Protein AF-A0A4V1X9P3-F1 (afdb_monomer)

Structure (mmCIF, N/CA/C/O backbone):
data_AF-A0A4V1X9P3-F1
#
_entry.id   AF-A0A4V1X9P3-F1
#
loop_
_atom_site.group_PDB
_atom_site.id
_atom_site.type_symbol
_atom_site.label_atom_id
_atom_site.label_alt_id
_atom_site.label_comp_id
_atom_site.label_asym_id
_atom_site.label_entity_id
_atom_site.label_seq_id
_atom_site.pdbx_PDB_ins_code
_atom_site.Cartn_x
_atom_site.Cartn_y
_atom_site.Cartn_z
_atom_site.occupancy
_atom_site.B_iso_or_equiv
_atom_site.auth_seq_id
_atom_site.auth_comp_id
_atom_site.auth_asym_id
_atom_site.auth_atom_id
_atom_site.pdbx_PDB_model_num
ATOM 1 N N . MET A 1 1 ? 23.206 4.628 -28.999 1.00 88.00 1 MET A N 1
ATOM 2 C CA . MET A 1 1 ? 24.159 3.959 -29.915 1.00 88.00 1 MET A CA 1
ATOM 3 C C . MET A 1 1 ? 24.058 2.437 -29.854 1.00 88.00 1 MET A C 1
ATOM 5 O O . MET A 1 1 ? 23.672 1.868 -30.863 1.00 88.00 1 MET A O 1
ATOM 9 N N . THR A 1 2 ? 24.306 1.772 -28.715 1.00 92.31 2 THR A N 1
ATOM 10 C CA . THR A 1 2 ? 24.250 0.291 -28.615 1.00 92.31 2 THR A CA 1
ATOM 11 C C . THR A 1 2 ? 22.945 -0.327 -29.128 1.00 92.31 2 THR A C 1
ATOM 13 O O . THR A 1 2 ? 23.000 -1.261 -29.916 1.00 92.31 2 THR A O 1
ATOM 16 N N . THR A 1 3 ? 21.783 0.229 -28.766 1.00 94.50 3 THR A N 1
ATOM 17 C CA . THR A 1 3 ? 20.471 -0.244 -29.246 1.00 94.50 3 THR A CA 1
ATOM 18 C C . THR A 1 3 ? 20.379 -0.282 -30.773 1.00 94.50 3 THR A C 1
ATOM 20 O O . THR A 1 3 ? 20.017 -1.304 -31.343 1.00 94.50 3 THR A O 1
ATOM 23 N N . LYS A 1 4 ? 20.765 0.804 -31.454 1.00 96.12 4 LYS A N 1
ATOM 24 C CA . LYS A 1 4 ? 20.700 0.889 -32.921 1.00 96.12 4 LYS A CA 1
ATOM 25 C C . LYS A 1 4 ? 21.796 0.080 -33.617 1.00 96.12 4 LYS A C 1
ATOM 27 O O . LYS A 1 4 ? 21.552 -0.443 -34.696 1.00 96.12 4 LYS A O 1
ATOM 32 N N . ALA A 1 5 ? 22.961 -0.094 -32.989 1.00 97.12 5 ALA A N 1
ATOM 33 C CA . ALA A 1 5 ? 23.966 -1.041 -33.472 1.00 97.12 5 ALA A CA 1
ATOM 34 C C . ALA A 1 5 ? 23.414 -2.479 -33.465 1.00 97.12 5 ALA A C 1
ATOM 36 O O . ALA A 1 5 ? 23.602 -3.215 -34.428 1.00 97.12 5 ALA A O 1
ATOM 37 N N . LEU A 1 6 ? 22.681 -2.853 -32.412 1.00 96.75 6 LEU A N 1
ATOM 38 C CA . LEU A 1 6 ? 22.046 -4.164 -32.306 1.00 96.75 6 LEU A CA 1
ATOM 39 C C . LEU A 1 6 ? 20.925 -4.351 -33.341 1.00 96.75 6 LEU A C 1
ATOM 41 O O . LEU A 1 6 ? 20.850 -5.413 -33.951 1.00 96.75 6 LEU A O 1
ATOM 45 N N . CYS A 1 7 ? 20.120 -3.309 -33.593 1.00 97.38 7 CYS A N 1
ATOM 46 C CA . CYS A 1 7 ? 19.129 -3.306 -34.679 1.00 97.38 7 CYS A CA 1
ATOM 47 C C . CYS A 1 7 ? 19.798 -3.568 -36.030 1.00 97.38 7 CYS A C 1
ATOM 49 O O . CYS A 1 7 ? 19.396 -4.482 -36.735 1.00 97.38 7 CYS A O 1
ATOM 51 N N . ALA A 1 8 ? 20.877 -2.842 -36.341 1.00 97.19 8 ALA A N 1
ATOM 52 C CA . ALA A 1 8 ? 21.605 -3.020 -37.594 1.00 97.19 8 ALA A CA 1
ATOM 53 C C . ALA A 1 8 ? 22.155 -4.448 -37.754 1.00 97.19 8 ALA A C 1
ATOM 55 O O . ALA A 1 8 ? 22.055 -5.021 -38.832 1.00 97.19 8 ALA A O 1
ATOM 56 N N . ALA A 1 9 ? 22.704 -5.049 -36.693 1.00 97.31 9 ALA A N 1
ATOM 57 C CA . ALA A 1 9 ? 23.193 -6.428 -36.751 1.00 97.31 9 ALA A CA 1
ATOM 58 C C . ALA A 1 9 ? 22.065 -7.447 -36.994 1.00 97.31 9 ALA A C 1
ATOM 60 O O . ALA A 1 9 ? 22.261 -8.407 -37.736 1.00 97.31 9 ALA A O 1
ATOM 61 N N . VAL A 1 10 ? 20.890 -7.236 -36.395 1.00 96.88 10 VAL A N 1
ATOM 62 C CA . VAL A 1 10 ? 19.706 -8.082 -36.605 1.00 96.88 10 VAL A CA 1
ATOM 63 C C . VAL A 1 10 ? 19.122 -7.897 -38.007 1.00 96.88 10 VAL A C 1
ATOM 65 O O . VAL A 1 10 ? 18.862 -8.886 -38.686 1.00 96.88 10 VAL A O 1
ATOM 68 N N . GLU A 1 11 ? 18.959 -6.660 -38.472 1.00 96.00 11 GLU A N 1
ATOM 69 C CA . GLU A 1 11 ? 18.439 -6.341 -39.811 1.00 96.00 11 GLU A CA 1
ATOM 70 C C . GLU A 1 11 ? 19.349 -6.881 -40.921 1.00 96.00 11 GLU A C 1
ATOM 72 O O . GLU A 1 11 ? 18.862 -7.432 -41.904 1.00 96.00 11 GLU A O 1
ATOM 77 N N . LEU A 1 12 ? 20.670 -6.809 -40.725 1.00 96.94 12 LEU A N 1
ATOM 78 C CA . LEU A 1 12 ? 21.673 -7.409 -41.613 1.00 96.94 12 LEU A CA 1
ATOM 79 C C . LEU A 1 12 ? 21.854 -8.920 -41.395 1.00 96.94 12 LEU A C 1
ATOM 81 O O . LEU A 1 12 ? 22.750 -9.523 -41.978 1.00 96.94 12 LEU A O 1
ATOM 85 N N . ASN A 1 13 ? 21.024 -9.540 -40.554 1.00 97.06 13 ASN A N 1
ATOM 86 C CA . ASN A 1 13 ? 20.994 -10.981 -40.319 1.00 97.06 13 ASN A CA 1
ATOM 87 C C . ASN A 1 13 ? 22.324 -11.584 -39.819 1.00 97.06 13 ASN A C 1
ATOM 89 O O . ASN A 1 13 ? 22.591 -12.769 -40.015 1.00 97.06 13 ASN A O 1
ATOM 93 N N . ILE A 1 14 ? 23.160 -10.780 -39.155 1.00 98.12 14 ILE A N 1
ATOM 94 C CA . ILE A 1 14 ? 24.505 -11.179 -38.719 1.00 98.12 14 ILE A CA 1
ATOM 95 C C . ILE A 1 14 ? 24.494 -12.415 -37.803 1.00 98.12 14 ILE A C 1
ATOM 97 O O . ILE A 1 14 ? 25.313 -13.304 -38.041 1.00 98.12 14 ILE A O 1
ATOM 101 N N . PRO A 1 15 ? 23.604 -12.534 -36.791 1.00 98.00 15 PRO A N 1
ATOM 102 C CA . PRO A 1 15 ? 23.571 -13.727 -35.947 1.00 98.00 15 PRO A CA 1
ATOM 103 C C . PRO A 1 15 ? 23.360 -15.012 -36.753 1.00 98.00 15 PRO A C 1
ATOM 105 O O . PRO A 1 15 ? 24.076 -15.987 -36.547 1.00 98.00 15 PRO A O 1
ATOM 108 N N . ASP A 1 16 ? 22.414 -15.014 -37.692 1.00 98.19 16 ASP A N 1
ATOM 109 C CA . ASP A 1 16 ? 22.086 -16.195 -38.491 1.00 98.19 16 ASP A CA 1
ATOM 110 C C . ASP A 1 16 ? 23.193 -16.542 -39.499 1.00 98.19 16 ASP A C 1
ATOM 112 O O . ASP A 1 16 ? 23.488 -17.720 -39.690 1.00 98.19 16 ASP A O 1
ATOM 116 N N . LEU A 1 17 ? 23.878 -15.547 -40.078 1.00 98.00 17 LEU A N 1
ATOM 117 C CA . LEU A 1 17 ? 25.063 -15.786 -40.918 1.00 98.00 17 LEU A CA 1
ATOM 118 C C . LEU A 1 17 ? 26.184 -16.482 -40.129 1.00 98.00 17 LEU A C 1
ATOM 120 O O . LEU A 1 17 ? 26.769 -17.460 -40.593 1.00 98.00 17 LEU A O 1
ATOM 124 N N . LEU A 1 18 ? 26.422 -16.038 -38.892 1.00 98.19 18 LEU A N 1
ATOM 125 C CA . LEU A 1 18 ? 27.419 -16.622 -37.988 1.00 98.19 18 LEU A CA 1
ATOM 126 C C . LEU A 1 18 ? 27.000 -17.971 -37.382 1.00 98.19 18 LEU A C 1
ATOM 128 O O . LEU A 1 18 ? 27.807 -18.611 -36.707 1.00 98.19 18 LEU A O 1
ATOM 132 N N . ALA A 1 19 ? 25.765 -18.438 -37.604 1.00 96.94 19 ALA A N 1
ATOM 133 C CA . ALA A 1 19 ? 25.318 -19.750 -37.129 1.00 96.94 19 ALA A CA 1
ATOM 134 C C . ALA A 1 19 ? 26.060 -20.907 -37.820 1.00 96.94 19 ALA A C 1
ATOM 136 O O . ALA A 1 19 ? 26.185 -21.986 -37.244 1.00 96.94 19 ALA A O 1
ATOM 137 N N . SER A 1 20 ? 26.575 -20.672 -39.032 1.00 92.88 20 SER A N 1
ATOM 138 C CA . SER A 1 20 ? 27.328 -21.665 -39.812 1.00 92.88 20 SER A CA 1
ATOM 139 C C . SER A 1 20 ? 28.822 -21.714 -39.464 1.00 92.88 20 SER A C 1
ATOM 141 O O . SER A 1 20 ? 29.532 -22.596 -39.944 1.00 92.88 20 SER A O 1
ATOM 143 N N . GLY A 1 21 ? 29.308 -20.788 -38.633 1.00 95.94 21 GLY A N 1
ATOM 144 C CA . GLY A 1 21 ? 30.696 -20.723 -38.184 1.00 95.94 21 GLY A CA 1
ATOM 145 C C . GLY A 1 21 ? 31.259 -19.296 -38.153 1.00 95.94 21 GLY A C 1
ATOM 146 O O . GLY A 1 21 ? 30.585 -18.353 -38.575 1.00 95.94 21 GLY A O 1
ATOM 147 N N . PRO A 1 22 ? 32.492 -19.120 -37.641 1.00 97.69 22 PRO A N 1
ATOM 148 C CA . PRO A 1 22 ? 33.149 -17.819 -37.600 1.00 97.69 22 PRO A CA 1
ATOM 149 C C . PRO A 1 22 ? 33.397 -17.240 -38.999 1.00 97.69 22 PRO A C 1
ATOM 151 O O . PRO A 1 22 ? 33.740 -17.972 -39.927 1.00 97.69 22 PRO A O 1
ATOM 154 N N . MET A 1 23 ? 33.265 -15.920 -39.138 1.00 98.25 23 MET A N 1
ATOM 155 C CA . MET A 1 23 ? 33.488 -15.200 -40.396 1.00 98.25 23 MET A CA 1
ATOM 156 C C . MET A 1 23 ? 34.288 -13.918 -40.172 1.00 98.25 23 MET A C 1
ATOM 158 O O . MET A 1 23 ? 34.078 -13.204 -39.187 1.00 98.25 23 MET A O 1
ATOM 162 N N . THR A 1 24 ? 35.146 -13.575 -41.131 1.00 97.44 24 THR A N 1
ATOM 163 C CA . THR A 1 24 ? 35.834 -12.277 -41.160 1.00 97.44 24 THR A CA 1
ATOM 164 C C . THR A 1 24 ? 34.850 -11.135 -41.414 1.00 97.44 24 THR A C 1
ATOM 166 O O . THR A 1 24 ? 33.763 -11.335 -41.969 1.00 97.44 24 THR A O 1
ATOM 169 N N . LEU A 1 25 ? 35.241 -9.899 -41.087 1.00 96.56 25 LEU A N 1
ATOM 170 C CA . LEU A 1 25 ? 34.409 -8.723 -41.372 1.00 96.56 25 LEU A CA 1
ATOM 171 C C . LEU A 1 25 ? 34.081 -8.579 -42.869 1.00 96.56 25 LEU A C 1
ATOM 173 O O . LEU A 1 25 ? 32.972 -8.181 -43.222 1.00 96.56 25 LEU A O 1
ATOM 177 N N . SER A 1 26 ? 35.041 -8.901 -43.742 1.00 95.94 26 SER A N 1
ATOM 178 C CA . SER A 1 26 ? 34.873 -8.823 -45.198 1.00 95.94 26 SER A CA 1
ATOM 179 C C . SER A 1 26 ? 33.838 -9.832 -45.705 1.00 95.94 26 SER A C 1
ATOM 181 O O . SER A 1 26 ? 32.953 -9.474 -46.482 1.00 95.94 26 SER A O 1
ATOM 183 N N . GLN A 1 27 ? 33.899 -11.074 -45.211 1.00 97.62 27 GLN A N 1
ATOM 184 C CA . GLN A 1 27 ? 32.922 -12.114 -45.540 1.00 97.62 27 GLN A CA 1
ATOM 185 C C . GLN A 1 27 ? 31.525 -11.730 -45.052 1.00 97.62 27 GLN A C 1
ATOM 187 O O . GLN A 1 27 ? 30.589 -11.747 -45.844 1.00 97.62 27 GLN A O 1
ATOM 192 N N . LEU A 1 28 ? 31.394 -11.293 -43.793 1.00 97.38 28 LEU A N 1
ATOM 193 C CA . LEU A 1 28 ? 30.108 -10.838 -43.257 1.00 97.38 28 LEU A CA 1
ATOM 194 C C . LEU A 1 28 ? 29.511 -9.702 -44.083 1.00 97.38 28 LEU A C 1
ATOM 196 O O . LEU A 1 28 ? 28.331 -9.747 -44.410 1.00 97.38 28 LEU A O 1
ATOM 200 N N . ALA A 1 29 ? 30.320 -8.700 -44.436 1.00 97.38 29 ALA A N 1
ATOM 201 C CA . ALA A 1 29 ? 29.871 -7.576 -45.248 1.00 97.38 29 ALA A CA 1
ATOM 202 C C . ALA A 1 29 ? 29.403 -8.019 -46.644 1.00 97.38 29 ALA A C 1
ATOM 204 O O . ALA A 1 29 ? 28.403 -7.505 -47.136 1.00 97.38 29 ALA A O 1
ATOM 205 N N . SER A 1 30 ? 30.085 -8.987 -47.260 1.00 97.44 30 SER A N 1
ATOM 206 C CA . SER A 1 30 ? 29.673 -9.560 -48.543 1.00 97.44 30 SER A CA 1
ATOM 207 C C . SER A 1 30 ? 28.336 -10.301 -48.432 1.00 97.44 30 SER A C 1
ATOM 209 O O . SER A 1 30 ? 27.427 -10.038 -49.215 1.00 97.44 30 SER A O 1
ATOM 211 N N . GLU A 1 31 ? 28.197 -11.189 -47.446 1.00 97.50 31 GLU A N 1
ATOM 212 C CA . GLU A 1 31 ? 27.006 -12.033 -47.265 1.00 97.50 31 GLU A CA 1
ATOM 213 C C . GLU A 1 31 ? 25.756 -11.229 -46.879 1.00 97.50 31 GLU A C 1
ATOM 215 O O . GLU A 1 31 ? 24.658 -11.518 -47.350 1.00 97.50 31 GLU A O 1
ATOM 220 N N . CYS A 1 32 ? 25.901 -10.183 -46.057 1.00 96.06 32 CYS A N 1
ATOM 221 C CA . CYS A 1 32 ? 24.775 -9.330 -45.665 1.00 96.06 32 CYS A CA 1
ATOM 222 C C . CYS A 1 32 ? 24.525 -8.144 -46.608 1.00 96.06 32 CYS A C 1
ATOM 224 O O . CYS A 1 32 ? 23.661 -7.313 -46.321 1.00 96.06 32 CYS A O 1
ATOM 226 N N . ASN A 1 33 ? 25.286 -8.031 -47.705 1.00 95.88 33 ASN A N 1
ATOM 227 C CA . ASN A 1 33 ? 25.288 -6.863 -48.592 1.00 95.88 33 ASN A CA 1
ATOM 228 C C . ASN A 1 33 ? 25.519 -5.534 -47.830 1.00 95.88 33 ASN A C 1
ATOM 230 O O . ASN A 1 33 ? 24.899 -4.501 -48.098 1.00 95.88 33 ASN A O 1
ATOM 234 N N . GLY A 1 34 ? 26.395 -5.574 -46.825 1.00 94.25 34 GLY A N 1
ATOM 235 C CA . GLY A 1 34 ? 26.747 -4.457 -45.958 1.00 94.25 34 GLY A CA 1
ATOM 236 C C . GLY A 1 34 ? 28.020 -3.735 -46.402 1.00 94.25 34 GLY A C 1
ATOM 237 O O . GLY A 1 34 ? 28.895 -4.289 -47.062 1.00 94.25 34 GLY A O 1
ATOM 238 N N . ARG A 1 35 ? 28.174 -2.471 -45.989 1.00 96.56 35 ARG A N 1
ATOM 239 C CA . ARG A 1 35 ? 29.409 -1.709 -46.234 1.00 96.56 35 ARG A CA 1
ATOM 240 C C . ARG A 1 35 ? 30.470 -2.070 -45.179 1.00 96.56 35 ARG A C 1
ATOM 242 O O . ARG A 1 35 ? 30.209 -1.803 -44.001 1.00 96.56 35 ARG A O 1
ATOM 249 N N . PRO A 1 36 ? 31.651 -2.614 -45.543 1.00 95.19 36 PRO A N 1
ATOM 250 C CA . PRO A 1 36 ? 32.599 -3.163 -44.566 1.00 95.19 36 PRO A CA 1
ATOM 251 C C . PRO A 1 36 ? 33.039 -2.182 -43.472 1.00 95.19 36 PRO A C 1
ATOM 253 O O . PRO A 1 36 ? 33.078 -2.535 -42.296 1.00 95.19 36 PRO A O 1
ATOM 256 N N . ASP A 1 37 ? 33.315 -0.923 -43.817 1.00 96.00 37 ASP A N 1
ATOM 257 C CA . ASP A 1 37 ? 33.753 0.098 -42.858 1.00 96.00 37 ASP A CA 1
ATOM 258 C C . ASP A 1 37 ? 32.654 0.466 -41.843 1.00 96.00 37 ASP A C 1
ATOM 260 O O . ASP A 1 37 ? 32.943 0.682 -40.664 1.00 96.00 37 ASP A O 1
ATOM 264 N N . ARG A 1 38 ? 31.383 0.491 -42.269 1.00 96.75 38 ARG A N 1
ATOM 265 C CA . ARG A 1 38 ? 30.229 0.768 -41.395 1.00 96.75 38 ARG A CA 1
ATOM 266 C C . ARG A 1 38 ? 29.856 -0.439 -40.552 1.00 96.75 38 ARG A C 1
ATOM 268 O O . ARG A 1 38 ? 29.644 -0.288 -39.349 1.00 96.75 38 ARG A O 1
ATOM 275 N N . LEU A 1 39 ? 29.836 -1.627 -41.153 1.00 97.50 39 LEU A N 1
ATOM 276 C CA . LEU A 1 39 ? 29.617 -2.867 -40.418 1.00 97.50 39 LEU A CA 1
ATOM 277 C C . LEU A 1 39 ? 30.708 -3.053 -39.358 1.00 97.50 39 LEU A C 1
ATOM 279 O O . LEU A 1 39 ? 30.404 -3.384 -38.217 1.00 97.50 39 LEU A O 1
ATOM 283 N N . GLY A 1 40 ? 31.959 -2.718 -39.679 1.00 96.75 40 GLY A N 1
ATOM 284 C CA . GLY A 1 40 ? 33.064 -2.738 -38.726 1.00 96.75 40 GLY A CA 1
ATOM 285 C C . GLY A 1 40 ? 32.849 -1.806 -37.531 1.00 96.75 40 GLY A C 1
ATOM 286 O O . GLY A 1 40 ? 33.166 -2.181 -36.403 1.00 96.75 40 GLY A O 1
ATOM 287 N N . GLN A 1 41 ? 32.274 -0.614 -37.736 1.00 97.06 41 GLN A N 1
ATOM 288 C CA . GLN A 1 41 ? 31.908 0.298 -36.641 1.00 97.06 41 GLN A CA 1
ATOM 289 C C . GLN A 1 41 ? 30.839 -0.323 -35.727 1.00 97.06 41 GLN A C 1
ATOM 291 O O . GLN A 1 41 ? 31.011 -0.328 -34.508 1.00 97.06 41 GLN A O 1
ATOM 296 N N . VAL A 1 42 ? 29.785 -0.904 -36.312 1.00 97.81 42 VAL A N 1
ATOM 297 C CA . VAL A 1 42 ? 28.704 -1.591 -35.581 1.00 97.81 42 VAL A CA 1
ATOM 298 C C . VAL A 1 42 ? 29.248 -2.781 -34.788 1.00 97.81 42 VAL A C 1
ATOM 300 O O . VAL A 1 42 ? 29.087 -2.851 -33.568 1.00 97.81 42 VAL A O 1
ATOM 303 N N . MET A 1 43 ? 29.953 -3.689 -35.461 1.00 97.69 43 MET A N 1
ATOM 304 C CA . MET A 1 43 ? 30.457 -4.924 -34.865 1.00 97.69 43 MET A CA 1
ATOM 305 C C . MET A 1 43 ? 31.511 -4.662 -33.789 1.00 97.69 43 MET A C 1
ATOM 307 O O . MET A 1 43 ? 31.566 -5.385 -32.795 1.00 97.69 43 MET A O 1
ATOM 311 N N . ARG A 1 44 ? 32.316 -3.598 -33.917 1.00 96.75 44 ARG A N 1
ATOM 312 C CA . ARG A 1 44 ? 33.262 -3.179 -32.869 1.00 96.75 44 ARG A CA 1
ATOM 313 C C . ARG A 1 44 ? 32.546 -2.730 -31.596 1.00 96.75 44 ARG A C 1
ATOM 315 O O . ARG A 1 44 ? 32.989 -3.071 -30.504 1.00 96.75 44 ARG A O 1
ATOM 322 N N . THR A 1 45 ? 31.437 -2.001 -31.715 1.00 97.44 45 THR A N 1
ATOM 323 C CA . THR A 1 45 ? 30.617 -1.640 -30.550 1.00 97.44 45 THR A CA 1
ATOM 324 C C . THR A 1 45 ? 29.993 -2.879 -29.908 1.00 97.44 45 THR A C 1
ATOM 326 O O . THR A 1 45 ? 30.048 -3.024 -28.690 1.00 97.44 45 THR A O 1
ATOM 329 N N . LEU A 1 46 ? 29.430 -3.789 -30.707 1.00 97.44 46 LEU A N 1
ATOM 330 C CA . LEU A 1 46 ? 28.734 -4.967 -30.183 1.00 97.44 46 LEU A CA 1
ATOM 331 C C . LEU A 1 46 ? 29.682 -5.987 -29.540 1.00 97.44 46 LEU A C 1
ATOM 333 O O . LEU A 1 46 ? 29.365 -6.495 -28.465 1.00 97.44 46 LEU A O 1
ATOM 337 N N . ARG A 1 47 ? 30.862 -6.237 -30.128 1.00 95.44 47 ARG A N 1
ATOM 338 C CA . ARG A 1 47 ? 31.872 -7.126 -29.522 1.00 95.44 47 ARG A CA 1
ATOM 339 C C . ARG A 1 47 ? 32.405 -6.574 -28.200 1.00 95.44 47 ARG A C 1
ATOM 341 O O . ARG A 1 47 ? 32.517 -7.314 -27.233 1.00 95.44 47 ARG A O 1
ATOM 348 N N . ASN A 1 48 ? 32.653 -5.263 -28.122 1.00 95.50 48 ASN A N 1
ATOM 349 C CA . ASN A 1 48 ? 33.145 -4.629 -26.895 1.00 95.50 48 ASN A CA 1
ATOM 350 C C . ASN A 1 48 ? 32.097 -4.657 -25.770 1.00 95.50 48 ASN A C 1
ATOM 352 O O . ASN A 1 48 ? 32.458 -4.645 -24.599 1.00 95.50 48 ASN A O 1
ATOM 356 N N . ASN A 1 49 ? 30.812 -4.735 -26.126 1.00 95.62 49 ASN A N 1
ATOM 357 C CA . ASN A 1 49 ? 29.710 -4.903 -25.180 1.00 95.62 49 ASN A CA 1
ATOM 358 C C . ASN A 1 49 ? 29.388 -6.383 -24.887 1.00 95.62 49 ASN A C 1
ATOM 360 O O . ASN A 1 49 ? 28.378 -6.665 -24.247 1.00 95.62 49 ASN A O 1
ATOM 364 N N . GLY A 1 50 ? 30.206 -7.324 -25.372 1.00 96.12 50 GLY A N 1
ATOM 365 C CA . GLY A 1 50 ? 30.059 -8.757 -25.108 1.00 96.12 50 GLY A CA 1
ATOM 366 C C . GLY A 1 50 ? 28.960 -9.465 -25.907 1.00 96.12 50 GLY A C 1
ATOM 367 O O . GLY A 1 50 ? 28.620 -10.596 -25.575 1.00 96.12 50 GLY A O 1
ATOM 368 N N . ILE A 1 51 ? 28.401 -8.850 -26.957 1.00 96.75 51 ILE A N 1
ATOM 369 C CA . ILE A 1 51 ? 27.320 -9.462 -27.755 1.00 96.75 51 ILE A CA 1
ATOM 370 C C . ILE A 1 51 ? 27.857 -10.455 -28.791 1.00 96.75 51 ILE A C 1
ATOM 372 O O . ILE A 1 51 ? 27.195 -11.441 -29.071 1.00 96.75 51 ILE A O 1
ATOM 376 N N . PHE A 1 52 ? 29.061 -10.249 -29.321 1.00 98.12 52 PHE A N 1
ATOM 377 C CA . PHE A 1 52 ? 29.745 -11.201 -30.204 1.00 98.12 52 PHE A CA 1
ATOM 378 C C . PHE A 1 52 ? 31.156 -11.448 -29.693 1.00 98.12 52 PHE A C 1
ATOM 380 O O . PHE A 1 52 ? 31.761 -10.562 -29.083 1.00 98.12 52 PHE A O 1
ATOM 387 N N . SER A 1 53 ? 31.695 -12.625 -29.984 1.00 97.88 53 SER A N 1
ATOM 388 C CA . SER A 1 53 ? 33.115 -12.891 -29.783 1.00 97.88 53 SER A CA 1
ATOM 389 C C . SER A 1 53 ? 33.894 -12.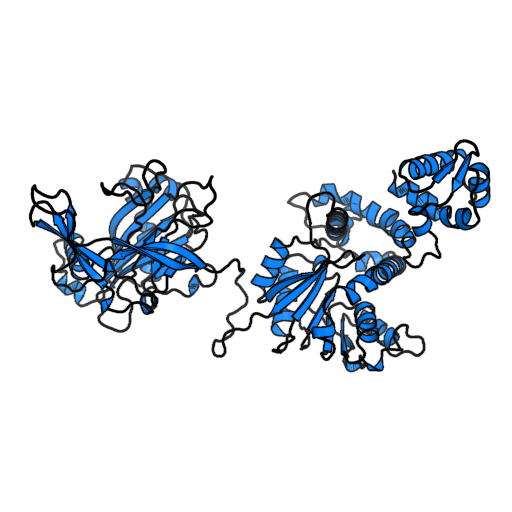490 -31.031 1.00 97.88 53 SER A C 1
ATOM 391 O O . SER A 1 53 ? 33.384 -12.571 -32.148 1.00 97.88 53 SER A O 1
ATOM 393 N N . TYR A 1 54 ? 35.124 -12.033 -30.825 1.00 97.69 54 TYR A N 1
ATOM 394 C CA . TYR A 1 54 ? 36.021 -11.622 -31.893 1.00 97.69 54 TYR A CA 1
ATOM 395 C C . TYR A 1 54 ? 37.431 -12.108 -31.595 1.00 97.69 54 TYR A C 1
ATOM 397 O O . TYR A 1 54 ? 37.946 -11.860 -30.503 1.00 97.69 54 TYR A O 1
ATOM 405 N N . ASP A 1 55 ? 38.031 -12.765 -32.573 1.00 96.44 55 ASP A N 1
ATOM 406 C CA . ASP A 1 55 ? 39.422 -13.181 -32.551 1.00 96.44 55 ASP A CA 1
ATOM 407 C C . ASP A 1 55 ? 40.258 -12.184 -33.361 1.00 96.44 55 ASP A C 1
ATOM 409 O O . ASP A 1 55 ? 40.056 -12.002 -34.561 1.00 96.44 55 ASP A O 1
ATOM 413 N N . ALA A 1 56 ? 41.188 -11.511 -32.683 1.00 93.56 56 ALA A N 1
ATOM 414 C CA . ALA A 1 56 ? 42.045 -10.504 -33.296 1.00 93.56 56 ALA A CA 1
ATOM 415 C C . ALA A 1 56 ? 43.161 -11.106 -34.163 1.00 93.56 56 ALA A C 1
ATOM 417 O O . ALA A 1 56 ? 43.668 -10.405 -35.036 1.00 93.56 56 ALA A O 1
ATOM 418 N N . GLU A 1 57 ? 43.547 -12.366 -33.939 1.00 94.25 57 GLU A N 1
ATOM 419 C CA . GLU A 1 57 ? 44.587 -13.032 -34.733 1.00 94.25 57 GLU A CA 1
ATOM 420 C C . GLU A 1 57 ? 44.048 -13.438 -36.105 1.00 94.25 57 GLU A C 1
ATOM 422 O O . GLU A 1 57 ? 44.751 -13.331 -37.110 1.00 94.25 57 GLU A O 1
ATOM 427 N N . THR A 1 58 ? 42.783 -13.863 -36.152 1.00 92.50 58 THR A N 1
ATOM 428 C CA . THR A 1 58 ? 42.130 -14.342 -37.378 1.00 92.50 58 THR A CA 1
ATOM 429 C C . THR A 1 58 ? 41.140 -13.345 -37.996 1.00 92.50 58 THR A C 1
ATOM 431 O O . THR A 1 58 ? 40.594 -13.618 -39.062 1.00 92.50 58 THR A O 1
ATOM 434 N N . ASP A 1 59 ? 40.911 -12.193 -37.354 1.00 91.94 59 ASP A N 1
ATOM 435 C CA . ASP A 1 59 ? 39.887 -11.187 -37.699 1.00 91.94 59 ASP A CA 1
ATOM 436 C C . ASP A 1 59 ? 38.454 -11.753 -37.783 1.00 91.94 59 ASP A C 1
ATOM 438 O O . ASP A 1 59 ? 37.574 -11.193 -38.443 1.00 91.94 59 ASP A O 1
ATOM 442 N N . ASN A 1 60 ? 38.198 -12.871 -37.101 1.00 96.94 60 ASN A N 1
ATOM 443 C CA . ASN A 1 60 ? 36.917 -13.559 -37.162 1.00 96.94 60 ASN A CA 1
ATOM 444 C C . ASN A 1 60 ? 35.963 -13.100 -36.066 1.00 96.94 60 ASN A C 1
ATOM 446 O O . ASN A 1 60 ? 36.312 -12.998 -34.889 1.00 96.94 60 ASN A O 1
ATOM 450 N N . TYR A 1 61 ? 34.710 -12.909 -36.455 1.00 98.12 61 TYR A N 1
ATOM 451 C CA . TYR A 1 61 ? 33.573 -12.785 -35.559 1.00 98.12 61 TYR A CA 1
ATOM 452 C C . TYR A 1 61 ? 32.878 -14.131 -35.414 1.00 98.12 61 TYR A C 1
ATOM 454 O O . TYR A 1 61 ? 32.787 -14.892 -36.373 1.00 98.12 61 TYR A O 1
ATOM 462 N N . GLN A 1 62 ? 32.341 -14.399 -34.229 1.00 98.25 62 GLN A N 1
ATOM 463 C CA . GLN A 1 62 ? 31.537 -15.588 -33.965 1.00 98.25 62 GLN A CA 1
ATOM 464 C C . GLN A 1 62 ? 30.396 -15.272 -32.995 1.00 98.25 62 GLN A C 1
ATOM 466 O O . GLN A 1 62 ? 30.505 -14.374 -32.146 1.00 98.25 62 GLN A O 1
ATOM 471 N N . ASN A 1 63 ? 29.313 -16.043 -33.101 1.00 98.50 63 ASN A N 1
ATOM 472 C CA . ASN A 1 63 ? 28.271 -16.026 -32.086 1.00 98.50 63 ASN A CA 1
ATOM 473 C C . ASN A 1 63 ? 28.838 -16.492 -30.738 1.00 98.50 63 ASN A C 1
ATOM 475 O O . ASN A 1 63 ? 29.685 -17.379 -30.660 1.00 98.50 63 ASN A O 1
ATOM 479 N N . ASN A 1 64 ? 28.342 -15.888 -29.668 1.00 97.62 64 ASN A N 1
ATOM 480 C CA . ASN A 1 64 ? 28.579 -16.302 -28.292 1.00 97.62 64 ASN A CA 1
ATOM 481 C C . ASN A 1 64 ? 27.229 -16.579 -27.608 1.00 97.62 64 ASN A C 1
ATOM 483 O O . ASN A 1 64 ? 26.192 -16.637 -28.273 1.00 97.62 64 ASN A O 1
ATOM 487 N N . SER A 1 65 ? 27.210 -16.737 -26.283 1.00 96.50 65 SER A N 1
ATOM 488 C CA . SER A 1 65 ? 25.966 -16.990 -25.543 1.00 96.50 65 SER A CA 1
ATOM 489 C C . SER A 1 65 ? 24.922 -15.877 -25.705 1.00 96.50 65 SER A C 1
ATOM 491 O O . SER A 1 65 ? 23.734 -16.177 -25.765 1.00 96.50 65 SER A O 1
ATOM 493 N N . ALA A 1 66 ? 25.336 -14.612 -25.824 1.00 96.00 66 ALA A N 1
ATOM 494 C CA . ALA A 1 66 ? 24.429 -13.478 -25.976 1.00 96.00 66 ALA A CA 1
ATOM 495 C C . ALA A 1 66 ? 23.897 -13.338 -27.412 1.00 96.00 66 ALA A C 1
ATOM 497 O O . ALA A 1 66 ? 22.693 -13.184 -27.599 1.00 96.00 66 ALA A O 1
ATOM 498 N N . SER A 1 67 ? 24.755 -13.414 -28.435 1.00 97.12 67 SER A N 1
ATOM 499 C CA . SER A 1 67 ? 24.319 -13.312 -29.845 1.00 97.12 67 SER A CA 1
ATOM 500 C C . SER A 1 67 ? 23.529 -14.523 -30.327 1.00 97.12 67 SER A C 1
ATOM 502 O O . SER A 1 67 ? 22.650 -14.361 -31.167 1.00 97.12 67 SER A O 1
ATOM 504 N N . THR A 1 68 ? 23.759 -15.713 -29.764 1.00 97.19 68 THR A N 1
ATOM 505 C CA . THR A 1 68 ? 22.954 -16.913 -30.069 1.00 97.19 68 THR A CA 1
ATOM 506 C C . THR A 1 68 ? 21.465 -16.701 -29.763 1.00 97.19 68 THR A C 1
ATOM 508 O O . THR A 1 68 ? 20.607 -17.209 -30.481 1.00 97.19 68 THR A O 1
ATOM 511 N N . LEU A 1 69 ? 21.130 -15.884 -28.755 1.00 94.69 69 LEU A N 1
ATOM 512 C CA . LEU A 1 69 ? 19.741 -15.525 -28.437 1.00 94.69 69 LEU A CA 1
ATOM 513 C C . LEU A 1 69 ? 19.046 -14.737 -29.563 1.00 94.69 69 LEU A C 1
ATOM 515 O O . LEU A 1 69 ? 17.819 -14.650 -29.582 1.00 94.69 69 LEU A O 1
ATOM 519 N N . LEU A 1 70 ? 19.820 -14.146 -30.476 1.00 95.56 70 LEU A N 1
ATOM 520 C CA . LEU A 1 70 ? 19.345 -13.282 -31.558 1.00 95.56 70 LEU A CA 1
ATOM 521 C C . LEU A 1 70 ? 19.076 -14.034 -32.863 1.00 95.56 70 LEU A C 1
ATOM 523 O O . LEU A 1 70 ? 18.607 -13.416 -33.820 1.00 95.56 70 LEU A O 1
ATOM 527 N N . LEU A 1 71 ? 19.373 -15.336 -32.914 1.00 96.38 71 LEU A N 1
ATOM 528 C CA . LEU A 1 71 ? 19.062 -16.171 -34.070 1.00 96.38 71 LEU A CA 1
ATOM 529 C C . LEU A 1 71 ? 17.559 -16.150 -34.341 1.00 96.38 71 LEU A C 1
ATOM 531 O O . LEU A 1 71 ? 16.744 -16.252 -33.419 1.00 96.38 71 LEU A O 1
ATOM 535 N N . SER A 1 72 ? 17.190 -16.075 -35.618 1.00 93.56 72 SER A N 1
ATOM 536 C CA . SER A 1 72 ? 15.786 -16.118 -36.043 1.00 93.56 72 SER A CA 1
ATOM 537 C C . SER A 1 72 ? 15.083 -17.417 -35.618 1.00 93.56 72 SER A C 1
ATOM 539 O O . SER A 1 72 ? 13.890 -17.414 -35.308 1.00 93.56 72 SER A O 1
ATOM 541 N N . SER A 1 73 ? 15.841 -18.513 -35.528 1.00 92.94 73 SER A N 1
ATOM 542 C CA . SER A 1 73 ? 15.382 -19.839 -35.107 1.00 92.94 73 SER A CA 1
ATOM 543 C C . SER A 1 73 ? 15.377 -20.056 -33.591 1.00 92.94 73 SER A C 1
ATOM 545 O O . SER A 1 73 ? 14.882 -21.086 -33.131 1.00 92.94 73 SER A O 1
ATOM 547 N N . HIS A 1 74 ? 15.913 -19.126 -32.790 1.00 92.94 74 HIS A N 1
ATOM 548 C CA . HIS A 1 74 ? 16.010 -19.329 -31.346 1.00 92.94 74 HIS A CA 1
ATOM 549 C C . HIS A 1 74 ? 14.619 -19.342 -30.705 1.00 92.94 74 HIS A C 1
ATOM 551 O O . HIS A 1 74 ? 13.839 -18.407 -30.871 1.00 92.94 74 HIS A O 1
ATOM 557 N N . TRP A 1 75 ? 14.305 -20.371 -29.920 1.00 86.81 75 TRP A N 1
ATOM 558 C CA . TRP A 1 75 ? 12.951 -20.602 -29.403 1.00 86.81 75 TRP A CA 1
ATOM 559 C C . TRP A 1 75 ? 12.404 -19.465 -28.517 1.00 86.81 75 TRP A C 1
ATOM 561 O O . TRP A 1 75 ? 11.201 -19.233 -28.502 1.00 86.81 75 TRP A O 1
ATOM 571 N N . THR A 1 76 ? 13.266 -18.713 -27.820 1.00 85.00 76 THR A N 1
ATOM 572 C CA . THR A 1 76 ? 12.848 -17.550 -27.002 1.00 85.00 76 THR A CA 1
ATOM 573 C C . THR A 1 76 ? 12.551 -16.292 -27.818 1.00 85.00 76 THR A C 1
ATOM 575 O O . THR A 1 76 ? 12.012 -15.328 -27.280 1.00 85.00 76 THR A O 1
ATOM 578 N N . GLN A 1 77 ? 12.937 -16.264 -29.097 1.00 90.38 77 GLN A N 1
ATOM 579 C CA . GLN A 1 77 ? 12.582 -15.202 -30.036 1.00 90.38 77 GLN A CA 1
ATOM 580 C C . GLN A 1 77 ? 12.987 -13.772 -29.592 1.00 90.38 77 GLN A C 1
ATOM 582 O O . GLN A 1 77 ? 12.299 -12.798 -29.909 1.00 90.38 77 GLN A O 1
ATOM 587 N N . TRP A 1 78 ? 14.130 -13.603 -28.903 1.00 90.06 78 TRP A N 1
ATOM 588 C CA . TRP A 1 78 ? 14.623 -12.284 -28.448 1.00 90.06 78 TRP A CA 1
ATOM 589 C C . TRP A 1 78 ? 14.846 -11.283 -29.586 1.00 90.06 78 TRP A C 1
ATOM 591 O O . TRP A 1 78 ? 14.741 -10.075 -29.380 1.00 90.06 78 TRP A O 1
ATOM 601 N N . ARG A 1 79 ? 15.090 -11.776 -30.802 1.00 93.12 79 ARG A N 1
ATOM 602 C CA . ARG A 1 79 ? 15.173 -10.964 -32.020 1.00 93.12 79 ARG A CA 1
ATOM 603 C C . ARG A 1 79 ? 13.951 -10.055 -32.217 1.00 93.12 79 ARG A C 1
ATOM 605 O O . ARG A 1 79 ? 14.120 -8.878 -32.529 1.00 93.12 79 ARG A O 1
ATOM 612 N N . ASN A 1 80 ? 12.741 -10.556 -31.948 1.00 92.12 80 ASN A N 1
ATOM 613 C CA . ASN A 1 80 ? 11.501 -9.785 -32.111 1.00 92.12 80 ASN A CA 1
ATOM 614 C C . ASN A 1 80 ? 11.450 -8.564 -31.170 1.00 92.12 80 ASN A C 1
ATOM 616 O O . ASN A 1 80 ? 10.829 -7.549 -31.486 1.00 92.12 80 ASN A O 1
ATOM 620 N N . TRP A 1 81 ? 12.123 -8.631 -30.016 1.00 91.25 81 TRP A N 1
ATOM 621 C CA . TRP A 1 81 ? 12.215 -7.505 -29.086 1.00 91.25 81 TRP A CA 1
ATOM 622 C C . TRP A 1 81 ? 13.107 -6.398 -29.635 1.00 91.25 81 TRP A C 1
ATOM 624 O O . TRP A 1 81 ? 12.785 -5.230 -29.467 1.00 91.25 81 TRP A O 1
ATOM 634 N N . ILE A 1 82 ? 14.183 -6.733 -30.347 1.00 93.38 82 ILE A N 1
ATOM 635 C CA . ILE A 1 82 ? 15.070 -5.735 -30.961 1.00 93.38 82 ILE A CA 1
ATOM 636 C C . ILE A 1 82 ? 14.348 -4.979 -32.073 1.00 93.38 82 ILE A C 1
ATOM 638 O O . ILE A 1 82 ? 14.440 -3.756 -32.131 1.00 93.38 82 ILE A O 1
ATOM 642 N N . GLU A 1 83 ? 13.590 -5.688 -32.908 1.00 89.88 83 GLU A N 1
ATOM 643 C CA . GLU A 1 83 ? 12.874 -5.095 -34.043 1.00 89.88 83 GLU A CA 1
ATOM 644 C C . GLU A 1 83 ? 11.766 -4.116 -33.624 1.00 89.88 83 GLU A C 1
ATOM 646 O O . GLU A 1 83 ? 11.492 -3.178 -34.374 1.00 89.88 83 GLU A O 1
ATOM 651 N N . LEU A 1 84 ? 11.152 -4.329 -32.451 1.00 92.44 84 LEU A N 1
ATOM 652 C CA . LEU A 1 84 ? 10.101 -3.474 -31.885 1.00 92.44 84 LEU A CA 1
ATOM 653 C C . LEU A 1 84 ? 10.657 -2.431 -30.901 1.00 92.44 84 LEU A C 1
ATOM 655 O O . LEU A 1 84 ? 10.460 -1.228 -31.062 1.00 92.44 84 LEU A O 1
ATOM 659 N N . TYR A 1 85 ? 11.381 -2.867 -29.865 1.00 92.88 85 TYR A N 1
ATOM 660 C CA . TYR A 1 85 ? 11.865 -1.959 -28.822 1.00 92.88 85 TYR A CA 1
ATOM 661 C C . TYR A 1 85 ? 13.022 -1.091 -29.290 1.00 92.88 85 TYR A C 1
ATOM 663 O O . TYR A 1 85 ? 13.172 0.045 -28.848 1.00 92.88 85 TYR A O 1
ATOM 671 N N . GLY A 1 86 ? 13.845 -1.614 -30.197 1.00 94.19 86 GLY A N 1
ATOM 672 C CA . GLY A 1 86 ? 14.929 -0.861 -30.805 1.00 94.19 86 GLY A CA 1
ATOM 673 C C . GLY A 1 86 ? 14.455 0.205 -31.792 1.00 94.19 86 GLY A C 1
ATOM 674 O O . GLY A 1 86 ? 15.252 1.075 -32.151 1.00 94.19 86 GLY A O 1
ATOM 675 N N . ASN A 1 87 ? 13.180 0.173 -32.195 1.00 93.44 87 ASN A N 1
ATOM 676 C CA . ASN A 1 87 ? 12.570 1.078 -33.164 1.00 93.44 87 ASN A CA 1
ATOM 677 C C . ASN A 1 87 ? 11.376 1.825 -32.557 1.00 93.44 87 ASN A C 1
ATOM 679 O O . ASN A 1 87 ? 11.577 2.900 -32.001 1.00 93.44 87 ASN A O 1
ATOM 683 N N . GLU A 1 88 ? 10.163 1.280 -32.612 1.00 93.62 88 GLU A N 1
ATOM 684 C CA . GLU A 1 88 ? 8.937 1.992 -32.245 1.00 93.62 88 GLU A CA 1
ATOM 685 C C . GLU A 1 88 ? 8.949 2.501 -30.787 1.00 93.62 88 GLU A C 1
ATOM 687 O O . GLU A 1 88 ? 8.691 3.686 -30.563 1.00 93.62 88 GLU A O 1
ATOM 692 N N . PHE A 1 89 ? 9.324 1.672 -29.799 1.00 93.12 89 PHE A N 1
ATOM 693 C CA . PHE A 1 89 ? 9.437 2.137 -28.399 1.00 93.12 89 PHE A CA 1
ATOM 694 C C . PHE A 1 89 ? 10.629 3.077 -28.189 1.00 93.12 89 PHE A C 1
ATOM 696 O O . PHE A 1 89 ? 10.559 3.995 -27.371 1.00 93.12 89 PHE A O 1
ATOM 703 N N . TYR A 1 90 ? 11.724 2.877 -28.931 1.00 94.50 90 TYR A N 1
ATOM 704 C CA . TYR A 1 90 ? 12.874 3.779 -28.887 1.00 94.50 90 TYR A CA 1
ATOM 705 C C . TYR A 1 90 ? 12.481 5.197 -29.315 1.00 94.50 90 TYR A C 1
ATOM 707 O O . TYR A 1 90 ? 12.940 6.174 -28.723 1.00 94.50 90 TYR A O 1
ATOM 715 N N . ASP A 1 91 ? 11.616 5.311 -30.322 1.00 94.38 91 ASP A N 1
ATOM 716 C CA . ASP A 1 91 ? 11.098 6.593 -30.786 1.00 94.38 91 ASP A CA 1
ATOM 717 C C . ASP A 1 91 ? 10.097 7.195 -29.788 1.00 94.38 91 ASP A C 1
ATOM 719 O O . ASP A 1 91 ? 10.211 8.379 -29.476 1.00 94.38 91 ASP A O 1
ATOM 723 N N . MET A 1 92 ? 9.200 6.390 -29.203 1.00 95.00 92 MET A N 1
ATOM 724 C CA . MET A 1 92 ? 8.272 6.840 -28.144 1.00 95.00 92 MET A CA 1
ATOM 725 C C . MET A 1 92 ? 9.000 7.450 -26.943 1.00 95.00 92 MET A C 1
ATOM 727 O O . MET A 1 92 ? 8.565 8.461 -26.392 1.00 95.00 92 MET A O 1
ATOM 731 N N . ALA A 1 93 ? 10.147 6.882 -26.561 1.00 95.19 93 ALA A N 1
ATOM 732 C CA . ALA A 1 93 ? 10.935 7.345 -25.423 1.00 95.19 93 ALA A CA 1
ATOM 733 C C . ALA A 1 93 ? 11.462 8.789 -25.571 1.00 95.19 93 ALA A C 1
ATOM 735 O O . ALA A 1 93 ? 11.845 9.404 -24.574 1.00 95.19 93 ALA A O 1
ATOM 736 N N . ARG A 1 94 ? 11.449 9.383 -26.776 1.00 95.94 94 ARG A N 1
ATOM 737 C CA . ARG A 1 94 ? 11.794 10.807 -26.962 1.00 95.94 94 ARG A CA 1
ATOM 738 C C . ARG A 1 94 ? 10.852 11.751 -26.213 1.00 95.94 94 ARG A C 1
ATOM 740 O O . ARG A 1 94 ? 11.273 12.850 -25.864 1.00 95.94 94 ARG A O 1
ATOM 747 N N . GLY A 1 95 ? 9.616 11.328 -25.940 1.00 96.56 95 GLY A N 1
ATOM 748 C CA . GLY A 1 95 ? 8.635 12.131 -25.209 1.00 96.56 95 GLY A CA 1
ATOM 749 C C . GLY A 1 95 ? 8.875 12.221 -23.698 1.00 96.56 95 GLY A C 1
ATOM 750 O O . GLY A 1 95 ? 8.241 13.049 -23.046 1.00 96.56 95 GLY A O 1
ATOM 751 N N . ILE A 1 96 ? 9.792 11.421 -23.131 1.00 96.69 96 ILE A N 1
ATOM 752 C CA . ILE A 1 96 ? 10.001 11.328 -21.673 1.00 96.69 96 ILE A CA 1
ATOM 753 C C . ILE A 1 96 ? 10.252 12.701 -21.025 1.00 96.69 96 ILE A C 1
ATOM 755 O O . ILE A 1 96 ? 9.514 13.044 -20.104 1.00 96.69 96 ILE A O 1
ATOM 759 N N . PRO A 1 97 ? 11.207 13.537 -21.491 1.00 97.06 97 PRO A N 1
ATOM 760 C CA . PRO A 1 97 ? 11.507 14.797 -20.806 1.00 97.06 97 PRO A CA 1
ATOM 761 C C . PRO A 1 97 ? 10.320 15.764 -20.737 1.00 97.06 97 PRO A C 1
ATOM 763 O O . PRO A 1 97 ? 10.222 16.554 -19.803 1.00 97.06 97 PRO A O 1
ATOM 766 N N . ALA A 1 98 ? 9.436 15.728 -21.736 1.00 95.81 98 ALA A N 1
ATOM 767 C CA . ALA A 1 98 ? 8.248 16.570 -21.772 1.00 95.81 98 ALA A CA 1
ATOM 768 C C . ALA A 1 98 ? 7.122 16.008 -20.892 1.00 95.81 98 ALA A C 1
ATOM 770 O O . ALA A 1 98 ? 6.489 16.781 -20.182 1.00 95.81 98 ALA A O 1
ATOM 771 N N . SER A 1 99 ? 6.920 14.688 -20.894 1.00 94.06 99 SER A N 1
ATOM 772 C CA . SER A 1 99 ? 5.903 14.010 -20.078 1.00 94.06 99 SER A CA 1
ATOM 773 C C . SER A 1 99 ? 6.176 14.099 -18.567 1.00 94.06 99 SER A C 1
ATOM 775 O O . SER A 1 99 ? 5.244 14.096 -17.778 1.00 94.06 99 SER A O 1
ATOM 777 N N . CYS A 1 100 ? 7.432 14.277 -18.137 1.00 94.38 100 CYS A N 1
ATOM 778 C CA . CYS A 1 100 ? 7.772 14.447 -16.715 1.00 94.38 100 CYS A CA 1
ATOM 779 C C . CYS A 1 100 ? 7.403 15.818 -16.106 1.00 94.38 100 CYS A C 1
ATOM 781 O O . CYS A 1 100 ? 7.740 16.074 -14.950 1.00 94.38 100 CYS A O 1
ATOM 783 N N . LYS A 1 101 ? 6.787 16.735 -16.858 1.00 94.75 101 LYS A N 1
ATOM 784 C CA . LYS A 1 101 ? 6.377 18.050 -16.339 1.00 94.75 101 LYS A CA 1
ATOM 785 C C . LYS A 1 101 ? 5.013 17.953 -15.650 1.00 94.75 101 LYS A C 1
ATOM 787 O O . LYS A 1 101 ? 4.117 17.297 -16.163 1.00 94.75 101 LYS A O 1
ATOM 792 N N . ASN A 1 102 ? 4.845 18.651 -14.522 1.00 87.94 102 ASN A N 1
ATOM 793 C CA . ASN A 1 102 ? 3.648 18.562 -13.667 1.00 87.94 102 ASN A CA 1
ATOM 794 C C . ASN A 1 102 ? 2.317 18.862 -14.382 1.00 87.94 102 ASN A C 1
ATOM 796 O O . ASN A 1 102 ? 1.274 18.390 -13.944 1.00 87.94 102 ASN A O 1
ATOM 800 N N . ASP A 1 103 ? 2.336 19.679 -15.432 1.00 91.44 103 ASP A N 1
ATOM 801 C CA . ASP A 1 103 ? 1.163 20.108 -16.196 1.00 91.44 103 ASP A CA 1
ATOM 802 C C . ASP A 1 103 ? 0.827 19.188 -17.384 1.00 91.44 103 ASP A C 1
ATOM 804 O O . ASP A 1 103 ? -0.141 19.440 -18.103 1.00 91.44 103 ASP A O 1
ATOM 808 N N . VAL A 1 104 ? 1.603 18.121 -17.604 1.00 89.31 104 VAL A N 1
ATOM 809 C CA . VAL A 1 104 ? 1.436 17.215 -18.744 1.00 89.31 104 VAL A CA 1
ATOM 810 C C . VAL A 1 104 ? 0.784 15.909 -18.300 1.00 89.31 104 VAL A C 1
ATOM 812 O O . VAL A 1 104 ? 1.343 15.154 -17.515 1.00 89.31 104 VAL A O 1
ATOM 815 N N . SER A 1 105 ? -0.393 15.613 -18.856 1.00 88.88 105 SER A N 1
ATOM 816 C CA . SER A 1 105 ? -1.119 14.354 -18.625 1.00 88.88 105 SER A CA 1
ATOM 817 C C . SER A 1 105 ? -0.838 13.270 -19.673 1.00 88.88 105 SER A C 1
ATOM 819 O O . SER A 1 105 ? -1.108 12.097 -19.427 1.00 88.88 105 SER A O 1
ATOM 821 N N . ARG A 1 106 ? -0.309 13.642 -20.848 1.00 93.12 106 ARG A N 1
ATOM 822 C CA . ARG A 1 106 ? 0.007 12.708 -21.943 1.00 93.12 106 ARG A CA 1
ATOM 823 C C . ARG A 1 106 ? 1.238 11.859 -21.616 1.00 93.12 106 ARG A C 1
ATOM 825 O O . ARG A 1 106 ? 2.252 12.376 -21.130 1.00 93.12 106 ARG A O 1
ATOM 832 N N . CYS A 1 107 ? 1.192 10.577 -21.978 1.00 94.38 107 CYS A N 1
ATOM 833 C CA . CYS A 1 107 ? 2.356 9.697 -21.880 1.00 94.38 107 CYS A CA 1
ATOM 834 C C . CYS A 1 107 ? 3.430 10.061 -22.936 1.00 94.38 107 CYS A C 1
ATOM 836 O O . CYS A 1 107 ? 3.128 10.716 -23.940 1.00 94.38 107 CYS A O 1
ATOM 838 N N . PRO A 1 108 ? 4.696 9.632 -22.777 1.00 96.50 108 PRO A N 1
ATOM 839 C CA . PRO A 1 108 ? 5.767 9.897 -23.737 1.00 96.50 108 PRO A CA 1
ATOM 840 C C . PRO A 1 108 ? 5.445 9.531 -25.192 1.00 96.50 108 PRO A C 1
ATOM 842 O O . PRO A 1 108 ? 5.787 10.303 -26.088 1.00 96.50 108 PRO A O 1
ATOM 845 N N . ALA A 1 109 ? 4.771 8.405 -25.453 1.00 96.12 109 ALA A N 1
ATOM 846 C CA . ALA A 1 109 ? 4.369 8.032 -26.810 1.00 96.12 109 ALA A CA 1
ATOM 847 C C . ALA A 1 109 ? 3.398 9.056 -27.425 1.00 96.12 109 ALA A C 1
ATOM 849 O O . ALA A 1 109 ? 3.614 9.504 -28.553 1.00 96.12 109 ALA A O 1
ATOM 850 N N . GLN A 1 110 ? 2.378 9.462 -26.667 1.00 96.38 110 GLN A N 1
ATOM 851 C CA . GLN A 1 110 ? 1.392 10.471 -27.068 1.00 96.38 110 GLN A CA 1
ATOM 852 C C . GLN A 1 110 ? 2.035 11.836 -27.307 1.00 96.38 110 GLN A C 1
ATOM 854 O O . GLN A 1 110 ? 1.711 12.515 -28.278 1.00 96.38 110 GLN A O 1
ATOM 859 N N . VAL A 1 111 ? 2.995 12.222 -26.464 1.00 96.00 111 VAL A N 1
ATOM 860 C CA . VAL A 1 111 ? 3.767 13.455 -26.653 1.00 96.00 111 VAL A CA 1
ATOM 861 C C . VAL A 1 111 ? 4.622 13.383 -27.919 1.00 96.00 111 VAL A C 1
ATOM 863 O O . VAL A 1 111 ? 4.614 14.316 -28.715 1.00 96.00 111 VAL A O 1
ATOM 866 N N . ASN A 1 112 ? 5.360 12.288 -28.127 1.00 96.44 112 ASN A N 1
ATOM 867 C CA . ASN A 1 112 ? 6.270 12.157 -29.267 1.00 96.44 112 ASN A CA 1
ATOM 868 C C . ASN A 1 112 ? 5.536 12.104 -30.615 1.00 96.44 112 ASN A C 1
ATOM 870 O O . ASN A 1 112 ? 6.039 12.632 -31.604 1.00 96.44 112 ASN A O 1
ATOM 874 N N . TYR A 1 113 ? 4.375 11.451 -30.667 1.00 95.19 113 TYR A N 1
ATOM 875 C CA . TYR A 1 113 ? 3.580 11.340 -31.892 1.00 95.19 113 TYR A CA 1
ATOM 876 C C . TYR A 1 113 ? 2.494 12.411 -32.029 1.00 95.19 113 TYR A C 1
ATOM 878 O O . TYR A 1 113 ? 1.772 12.380 -33.022 1.00 95.19 113 TYR A O 1
ATOM 886 N N . ASP A 1 114 ? 2.399 13.327 -31.061 1.00 95.56 114 ASP A N 1
ATOM 887 C CA . ASP A 1 114 ? 1.365 14.359 -30.955 1.00 95.56 114 ASP A CA 1
ATOM 888 C C . ASP A 1 114 ? -0.044 13.811 -31.224 1.00 95.56 114 ASP A C 1
ATOM 890 O O . ASP A 1 114 ? -0.716 14.140 -32.201 1.00 95.56 114 ASP A O 1
ATOM 894 N N . THR A 1 115 ? -0.467 12.888 -30.363 1.00 94.94 115 THR A N 1
ATOM 895 C CA . THR A 1 115 ? -1.753 12.197 -30.476 1.00 94.94 115 THR A CA 1
ATOM 896 C C . THR A 1 115 ? -2.382 11.986 -29.105 1.00 94.94 115 THR A C 1
ATOM 898 O O . THR A 1 115 ? -1.676 11.883 -28.103 1.00 94.94 115 THR A O 1
ATOM 901 N N . ASP A 1 116 ? -3.709 11.892 -29.073 1.00 92.88 116 ASP A N 1
ATOM 902 C CA . ASP A 1 116 ? -4.482 11.461 -27.903 1.00 92.88 116 ASP A CA 1
ATOM 903 C C . ASP A 1 116 ? -4.893 9.982 -27.993 1.00 92.88 116 ASP A C 1
ATOM 905 O O . ASP A 1 116 ? -5.520 9.448 -27.078 1.00 92.88 116 ASP A O 1
ATOM 909 N N . ASP A 1 117 ? -4.528 9.296 -29.081 1.00 93.38 117 ASP A N 1
ATOM 910 C CA . ASP A 1 117 ? -4.826 7.880 -29.253 1.00 93.38 117 ASP A CA 1
ATOM 911 C C . ASP A 1 117 ? -4.132 7.038 -28.173 1.00 93.38 117 ASP A C 1
ATOM 913 O O . ASP A 1 117 ? -3.003 7.307 -27.750 1.00 93.38 117 ASP A O 1
ATOM 917 N N . THR A 1 118 ? -4.799 5.963 -27.752 1.00 89.38 118 THR A N 1
ATOM 918 C CA . THR A 1 118 ? -4.156 4.921 -26.946 1.00 89.38 118 THR A CA 1
ATOM 919 C C . THR A 1 118 ? -3.124 4.176 -27.789 1.00 89.38 118 THR A C 1
ATOM 921 O O . THR A 1 118 ? -3.241 4.108 -29.017 1.00 89.38 118 THR A O 1
ATOM 924 N N . MET A 1 119 ? -2.142 3.542 -27.139 1.00 88.62 119 MET A N 1
ATOM 925 C CA . MET A 1 119 ? -1.137 2.726 -27.831 1.00 88.62 119 MET A CA 1
ATOM 926 C C . MET A 1 119 ? -1.780 1.721 -28.795 1.00 88.62 119 MET A C 1
ATOM 928 O O . MET A 1 119 ? -1.381 1.641 -29.953 1.00 88.62 119 MET A O 1
ATOM 932 N N . PHE A 1 120 ? -2.798 0.981 -28.344 1.00 85.12 120 PHE A N 1
ATOM 933 C CA . PHE A 1 120 ? -3.445 -0.058 -29.148 1.00 85.12 120 PHE A CA 1
ATOM 934 C C . PHE A 1 120 ? -4.147 0.498 -30.384 1.00 85.12 120 PHE A C 1
ATOM 936 O O . PHE A 1 120 ? -4.034 -0.080 -31.471 1.00 85.12 120 PHE A O 1
ATOM 943 N N . LYS A 1 121 ? -4.839 1.634 -30.242 1.00 89.00 121 LYS A N 1
ATOM 944 C CA . LYS A 1 121 ? -5.455 2.309 -31.384 1.00 89.00 121 LYS A CA 1
ATOM 945 C C . LYS A 1 121 ? -4.377 2.786 -32.356 1.00 89.00 121 LYS A C 1
ATOM 947 O O . LYS A 1 121 ? -4.410 2.423 -33.529 1.00 89.00 121 LYS A O 1
ATOM 952 N N . TYR A 1 122 ? -3.371 3.498 -31.851 1.00 92.19 122 TYR A N 1
ATOM 953 C CA . TYR A 1 122 ? -2.279 4.022 -32.667 1.00 92.19 122 TYR A CA 1
ATOM 954 C C . TYR A 1 122 ? -1.529 2.906 -33.413 1.00 92.19 122 TYR A C 1
ATOM 956 O O . TYR A 1 122 ? -1.247 3.017 -34.604 1.00 92.19 122 TYR A O 1
ATOM 964 N N . PHE A 1 123 ? -1.240 1.785 -32.749 1.00 92.31 123 PHE A N 1
ATOM 965 C CA . PHE A 1 123 ? -0.544 0.648 -33.356 1.00 92.31 123 PHE A CA 1
ATOM 966 C C . PHE A 1 123 ? -1.406 -0.053 -34.400 1.00 92.31 123 PHE A C 1
ATOM 968 O O . PHE A 1 123 ? -0.869 -0.560 -35.385 1.00 92.31 123 PHE A O 1
ATOM 975 N N . THR A 1 124 ? -2.724 -0.098 -34.203 1.00 89.00 124 THR A N 1
ATOM 976 C CA . THR A 1 124 ? -3.656 -0.646 -35.196 1.00 89.00 124 THR A CA 1
ATOM 977 C C . THR A 1 124 ? -3.627 0.204 -36.458 1.00 89.00 124 THR A C 1
ATOM 979 O O . THR A 1 124 ? -3.372 -0.327 -37.539 1.00 89.00 124 THR A O 1
ATOM 982 N N . ASP A 1 125 ? -3.766 1.521 -36.309 1.00 92.12 125 ASP A N 1
ATOM 983 C CA . ASP A 1 125 ? -3.804 2.468 -37.429 1.00 92.12 125 ASP A CA 1
ATOM 984 C C . ASP A 1 125 ? -2.472 2.518 -38.198 1.00 92.12 125 ASP A C 1
ATOM 986 O O . ASP A 1 125 ? -2.443 2.734 -39.410 1.00 92.12 125 ASP A O 1
ATOM 990 N N . ARG A 1 126 ? -1.349 2.263 -37.513 1.00 92.88 126 ARG A N 1
ATOM 991 C CA . ARG A 1 126 ? -0.009 2.169 -38.119 1.00 92.88 126 ARG A CA 1
ATOM 992 C C . ARG A 1 126 ? 0.344 0.784 -38.671 1.00 92.88 126 ARG A C 1
ATOM 994 O O . ARG A 1 126 ? 1.397 0.638 -39.290 1.00 92.88 126 ARG A O 1
ATOM 1001 N N . GLY A 1 127 ? -0.489 -0.233 -38.445 1.00 92.06 127 GLY A N 1
ATOM 1002 C CA . GLY A 1 127 ? -0.203 -1.614 -38.844 1.00 92.06 127 GLY A CA 1
ATOM 1003 C C . GLY A 1 127 ? 0.898 -2.296 -38.019 1.00 92.06 127 GLY A C 1
ATOM 1004 O O . GLY A 1 127 ? 1.510 -3.260 -38.476 1.00 92.06 127 GLY A O 1
ATOM 1005 N N . TRP A 1 128 ? 1.173 -1.814 -36.805 1.00 92.50 128 TRP A N 1
ATOM 1006 C CA . TRP A 1 128 ? 2.214 -2.339 -35.911 1.00 92.50 128 TRP A CA 1
ATOM 1007 C C . TRP A 1 128 ? 1.725 -3.466 -34.993 1.00 92.50 128 TRP A C 1
ATOM 1009 O O . TRP A 1 128 ? 2.547 -4.207 -34.451 1.00 92.50 128 TRP A O 1
ATOM 1019 N N . MET A 1 129 ? 0.407 -3.653 -34.854 1.00 87.00 129 MET A N 1
ATOM 1020 C CA . MET A 1 129 ? -0.176 -4.699 -33.998 1.00 87.00 129 MET A CA 1
ATOM 1021 C C . MET A 1 129 ? 0.357 -6.118 -34.264 1.00 87.00 129 MET A C 1
ATOM 1023 O O . MET A 1 129 ? 0.668 -6.806 -33.292 1.00 87.00 129 MET A O 1
ATOM 1027 N N . PRO A 1 130 ? 0.545 -6.584 -35.519 1.00 85.81 130 PRO A N 1
ATOM 1028 C CA . PRO A 1 130 ? 1.111 -7.913 -35.761 1.00 85.81 130 PRO A CA 1
ATOM 1029 C C . PRO A 1 130 ? 2.526 -8.074 -35.192 1.00 85.81 130 PRO A C 1
ATOM 1031 O O . PRO A 1 130 ? 2.835 -9.101 -34.587 1.00 85.81 130 PRO A O 1
ATOM 1034 N N . LYS A 1 131 ? 3.376 -7.045 -35.337 1.00 89.00 131 LYS A N 1
ATOM 1035 C CA . LYS A 1 131 ? 4.732 -7.033 -34.768 1.00 89.00 131 LYS A CA 1
ATOM 1036 C C . LYS A 1 131 ? 4.665 -7.055 -33.239 1.00 89.00 131 LYS A C 1
ATOM 1038 O O . LYS A 1 131 ? 5.338 -7.870 -32.617 1.00 89.00 131 LYS A O 1
ATOM 1043 N N . PHE A 1 132 ? 3.811 -6.218 -32.648 1.00 88.38 132 PHE A N 1
ATOM 1044 C CA . PHE A 1 132 ? 3.600 -6.158 -31.201 1.00 88.38 132 PHE A CA 1
ATOM 1045 C C . PHE A 1 132 ? 3.174 -7.513 -30.617 1.00 88.38 132 PHE A C 1
ATOM 1047 O O . PHE A 1 132 ? 3.832 -8.026 -29.710 1.00 88.38 132 PHE A O 1
ATOM 1054 N N . HIS A 1 133 ? 2.146 -8.148 -31.189 1.00 83.75 133 HIS A N 1
ATOM 1055 C CA . HIS A 1 133 ? 1.690 -9.468 -30.751 1.00 83.75 133 HIS A CA 1
ATOM 1056 C C . HIS A 1 133 ? 2.785 -10.530 -30.887 1.00 83.75 133 HIS A C 1
ATOM 1058 O O . HIS A 1 133 ? 3.029 -11.270 -29.937 1.00 83.75 133 HIS A O 1
ATOM 1064 N N . LYS A 1 134 ? 3.501 -10.565 -32.020 1.00 85.38 134 LYS A N 1
ATOM 1065 C CA . LYS A 1 134 ? 4.608 -11.508 -32.244 1.00 85.38 134 LYS A CA 1
ATOM 1066 C C . LYS A 1 134 ? 5.702 -11.377 -31.175 1.00 85.38 134 LYS A C 1
ATOM 1068 O O . LYS A 1 134 ? 6.186 -12.390 -30.667 1.00 85.38 134 LYS A O 1
ATOM 1073 N N . THR A 1 135 ? 6.087 -10.150 -30.823 1.00 88.50 135 THR A N 1
ATOM 1074 C CA . THR A 1 135 ? 7.105 -9.887 -29.794 1.00 88.50 135 THR A CA 1
ATOM 1075 C C . THR A 1 135 ? 6.650 -10.361 -28.415 1.00 88.50 135 THR A C 1
ATOM 1077 O O . THR A 1 135 ? 7.387 -11.093 -27.748 1.00 88.50 135 THR A O 1
ATOM 1080 N N . LEU A 1 136 ? 5.422 -10.021 -28.009 1.00 83.75 136 LEU A N 1
ATOM 1081 C CA . LEU A 1 136 ? 4.885 -10.431 -26.710 1.00 83.75 136 LEU A CA 1
ATOM 1082 C C . LEU A 1 136 ? 4.688 -11.949 -26.600 1.00 83.75 136 LEU A C 1
ATOM 1084 O O . LEU A 1 136 ? 5.011 -12.530 -25.562 1.00 83.75 136 LEU A O 1
ATOM 1088 N N . SER A 1 137 ? 4.233 -12.617 -27.666 1.00 79.31 137 SER A N 1
ATOM 1089 C CA . SER A 1 137 ? 4.076 -14.077 -27.682 1.00 79.31 137 SER A CA 1
ATOM 1090 C C . SER A 1 137 ? 5.397 -14.811 -27.427 1.00 79.31 137 SER A C 1
ATOM 1092 O O . SER A 1 137 ? 5.417 -15.764 -26.651 1.00 79.31 137 SER A O 1
ATOM 1094 N N . GLY A 1 138 ? 6.513 -14.348 -28.005 1.00 80.38 138 GLY A N 1
ATOM 1095 C CA . GLY A 1 138 ? 7.835 -14.937 -27.747 1.00 80.38 138 GLY A CA 1
ATOM 1096 C C . GLY A 1 138 ? 8.261 -14.825 -26.278 1.00 80.38 138 GLY A C 1
ATOM 1097 O O . GLY A 1 138 ? 8.740 -15.794 -25.687 1.00 80.38 138 GLY A O 1
ATOM 1098 N N . GLY A 1 139 ? 8.010 -13.666 -25.658 1.00 80.06 139 GLY A N 1
ATOM 1099 C CA . GLY A 1 139 ? 8.268 -13.462 -24.230 1.00 80.06 139 GLY A CA 1
ATOM 1100 C C . GLY A 1 139 ? 7.395 -14.334 -23.328 1.00 80.06 139 GLY A C 1
ATOM 1101 O O . GLY A 1 139 ? 7.878 -14.819 -22.306 1.00 80.06 139 GLY A O 1
ATOM 1102 N N . ALA A 1 140 ? 6.133 -14.569 -23.697 1.00 81.19 140 ALA A N 1
ATOM 1103 C CA . ALA A 1 140 ? 5.238 -15.441 -22.938 1.00 81.19 140 ALA A CA 1
ATOM 1104 C C . ALA A 1 140 ? 5.747 -16.893 -22.906 1.00 81.19 140 ALA A C 1
ATOM 1106 O O . ALA A 1 140 ? 5.777 -17.505 -21.840 1.00 81.19 140 ALA A O 1
ATOM 1107 N N . VAL A 1 141 ? 6.223 -17.416 -24.042 1.00 82.75 141 VAL A N 1
ATOM 1108 C CA . VAL A 1 141 ? 6.803 -18.770 -24.132 1.00 82.75 141 VAL A CA 1
ATOM 1109 C C . VAL A 1 141 ? 8.063 -18.900 -23.274 1.00 82.75 141 VAL A C 1
ATOM 1111 O O . VAL A 1 141 ? 8.221 -19.889 -22.563 1.00 82.75 141 VAL A O 1
ATOM 1114 N N . ALA A 1 142 ? 8.947 -17.898 -23.304 1.00 83.69 142 ALA A N 1
ATOM 1115 C CA . ALA A 1 142 ? 10.198 -17.927 -22.547 1.00 83.69 142 ALA A CA 1
ATOM 1116 C C . ALA A 1 142 ? 9.992 -17.956 -21.020 1.00 83.69 142 ALA A C 1
ATOM 1118 O O . ALA A 1 142 ? 10.784 -18.572 -20.311 1.00 83.69 142 ALA A O 1
ATOM 1119 N N . GLN A 1 143 ? 8.935 -17.308 -20.524 1.00 88.25 143 GLN A N 1
ATOM 1120 C CA . GLN A 1 143 ? 8.673 -17.145 -19.087 1.00 88.25 143 GLN A CA 1
ATOM 1121 C C . GLN A 1 143 ? 7.744 -18.222 -18.512 1.00 88.25 143 GLN A C 1
ATOM 1123 O O . GLN A 1 143 ? 7.767 -18.465 -17.305 1.00 88.25 143 GLN A O 1
ATOM 1128 N N . ALA A 1 144 ? 6.944 -18.880 -19.360 1.00 88.56 144 ALA A N 1
ATOM 1129 C CA . ALA A 1 144 ? 5.947 -19.855 -18.930 1.00 88.56 144 ALA A CA 1
ATOM 1130 C C . ALA A 1 144 ? 6.507 -20.944 -17.990 1.00 88.56 144 ALA A C 1
ATOM 1132 O O . ALA A 1 144 ? 5.900 -21.146 -16.943 1.00 88.56 144 ALA A O 1
ATOM 1133 N N . PRO A 1 145 ? 7.667 -21.591 -18.244 1.00 91.25 145 PRO A N 1
ATOM 1134 C CA . PRO A 1 145 ? 8.152 -22.654 -17.361 1.00 91.25 145 PRO A CA 1
ATOM 1135 C C . PRO A 1 145 ? 8.340 -22.221 -15.900 1.00 91.25 145 PRO A C 1
ATOM 1137 O O . PRO A 1 145 ? 7.992 -22.976 -15.000 1.00 91.25 145 PRO A O 1
ATOM 1140 N N . GLY A 1 146 ? 8.847 -21.008 -15.652 1.00 93.06 146 GLY A N 1
ATOM 1141 C CA . GLY A 1 146 ? 9.004 -20.482 -14.292 1.00 93.06 146 GLY A CA 1
ATOM 1142 C C . GLY A 1 146 ? 7.666 -20.202 -13.615 1.00 93.06 146 GLY A C 1
ATOM 1143 O O . GLY A 1 146 ? 7.478 -20.553 -12.456 1.00 93.06 146 GLY A O 1
ATOM 1144 N N . ILE A 1 147 ? 6.713 -19.632 -14.360 1.00 95.31 147 ILE A N 1
ATOM 1145 C CA . ILE A 1 147 ? 5.360 -19.349 -13.859 1.00 95.31 147 ILE A CA 1
ATOM 1146 C C . ILE A 1 147 ? 4.636 -20.635 -13.454 1.00 95.31 147 ILE A C 1
ATOM 1148 O O . ILE A 1 147 ? 4.006 -20.668 -12.401 1.00 95.31 147 ILE A O 1
ATOM 1152 N N . ILE A 1 148 ? 4.735 -21.688 -14.268 1.00 95.56 148 ILE A N 1
ATOM 1153 C CA . ILE A 1 148 ? 4.032 -22.955 -14.029 1.00 95.56 148 ILE A CA 1
ATOM 1154 C C . ILE A 1 148 ? 4.674 -23.771 -12.898 1.00 95.56 148 ILE A C 1
ATOM 1156 O O . ILE A 1 148 ? 3.970 -24.504 -12.221 1.00 95.56 148 ILE A O 1
ATOM 1160 N N . GLN A 1 149 ? 5.987 -23.665 -12.680 1.00 94.88 149 GLN A N 1
ATOM 1161 C CA . GLN A 1 149 ? 6.697 -24.554 -11.749 1.00 94.88 149 GLN A CA 1
ATOM 1162 C C . GLN A 1 149 ? 6.961 -23.949 -10.363 1.00 94.88 149 GLN A C 1
ATOM 1164 O O . GLN A 1 149 ? 7.128 -24.701 -9.409 1.00 94.88 149 GLN A O 1
ATOM 1169 N N . ASP A 1 150 ? 7.045 -22.619 -10.233 1.00 96.69 150 ASP A N 1
ATOM 1170 C CA . ASP A 1 150 ? 7.496 -21.984 -8.980 1.00 96.69 150 ASP A CA 1
ATOM 1171 C C . ASP A 1 150 ? 6.371 -21.400 -8.112 1.00 96.69 150 ASP A C 1
ATOM 1173 O O . ASP A 1 150 ? 6.622 -21.003 -6.972 1.00 96.69 150 ASP A O 1
ATOM 1177 N N . TYR A 1 151 ? 5.142 -21.346 -8.624 1.00 97.31 151 TYR A N 1
ATOM 1178 C CA . TYR A 1 151 ? 3.955 -21.023 -7.833 1.00 97.31 151 TYR A CA 1
ATOM 1179 C C . TYR A 1 151 ? 3.190 -22.320 -7.499 1.00 97.31 151 TYR A C 1
ATOM 1181 O O . TYR A 1 151 ? 3.098 -23.177 -8.380 1.00 97.31 151 TYR A O 1
ATOM 1189 N N . PRO A 1 152 ? 2.642 -22.490 -6.275 1.00 96.12 152 PRO A N 1
ATOM 1190 C CA . PRO A 1 152 ? 2.032 -23.746 -5.817 1.00 96.12 152 PRO A CA 1
ATOM 1191 C C . PRO A 1 152 ? 0.640 -24.001 -6.429 1.00 96.12 152 PRO A C 1
ATOM 1193 O O . PRO A 1 152 ? -0.389 -24.008 -5.746 1.00 96.12 152 PRO A O 1
ATOM 1196 N N . TRP A 1 153 ? 0.584 -24.200 -7.746 1.00 96.94 153 TRP A N 1
ATOM 1197 C CA . TRP A 1 153 ? -0.648 -24.459 -8.499 1.00 96.94 153 TRP A CA 1
ATOM 1198 C C . TRP A 1 153 ? -1.343 -25.764 -8.093 1.00 96.94 153 TRP A C 1
ATOM 1200 O O . TRP A 1 153 ? -2.553 -25.907 -8.277 1.00 96.94 153 TRP A O 1
ATOM 1210 N N . GLU A 1 154 ? -0.617 -26.709 -7.496 1.00 94.69 154 GLU A N 1
ATOM 1211 C CA . GLU A 1 154 ? -1.167 -27.940 -6.934 1.00 94.69 154 GLU A CA 1
ATOM 1212 C C . GLU A 1 154 ? -2.229 -27.682 -5.856 1.00 94.69 154 GLU A C 1
ATOM 1214 O O . GLU A 1 154 ? -3.184 -28.453 -5.752 1.00 94.69 154 GLU A O 1
ATOM 1219 N N . GLU A 1 155 ? -2.130 -26.570 -5.115 1.00 94.50 155 GLU A N 1
ATOM 1220 C CA . GLU A 1 155 ? -3.119 -26.181 -4.101 1.00 94.50 155 GLU A CA 1
ATOM 1221 C C . GLU A 1 155 ? -4.488 -25.833 -4.699 1.00 94.50 155 GLU A C 1
ATOM 1223 O O . GLU A 1 155 ? -5.480 -25.791 -3.972 1.00 94.50 155 GLU A O 1
ATOM 1228 N N . VAL A 1 156 ? -4.540 -25.559 -6.005 1.00 94.94 156 VAL A N 1
ATOM 1229 C CA . VAL A 1 156 ? -5.740 -25.150 -6.749 1.00 94.94 156 VAL A CA 1
ATOM 1230 C C . VAL A 1 156 ? -5.998 -26.041 -7.968 1.00 94.94 156 VAL A C 1
ATOM 1232 O O . VAL A 1 156 ? -6.837 -25.729 -8.808 1.00 94.94 156 VAL A O 1
ATOM 1235 N N . ALA A 1 157 ? -5.325 -27.192 -8.072 1.00 93.00 157 ALA A N 1
ATOM 1236 C CA . ALA A 1 157 ? -5.383 -28.066 -9.248 1.00 93.00 157 ALA A CA 1
ATOM 1237 C C . ALA A 1 157 ? -6.763 -28.693 -9.520 1.00 93.00 157 ALA A C 1
ATOM 1239 O O . ALA A 1 157 ? -6.961 -29.304 -10.570 1.00 93.00 157 ALA A O 1
ATOM 1240 N N . THR A 1 158 ? -7.710 -28.585 -8.586 1.00 92.25 158 THR A N 1
ATOM 1241 C CA . THR A 1 158 ? -9.100 -29.052 -8.750 1.00 92.25 158 THR A CA 1
ATOM 1242 C C . THR A 1 158 ? -10.104 -27.910 -8.915 1.00 92.25 158 THR A C 1
ATOM 1244 O O . THR A 1 158 ? -11.279 -28.169 -9.162 1.00 92.25 158 THR A O 1
ATOM 1247 N N . SER A 1 159 ? -9.650 -26.660 -8.809 1.00 93.44 159 SER A N 1
ATOM 1248 C CA . SER A 1 159 ? -10.480 -25.465 -8.947 1.00 93.44 159 SER A CA 1
ATOM 1249 C C . SER A 1 159 ? -10.644 -25.059 -10.413 1.00 93.44 159 SER A C 1
ATOM 1251 O O . SER A 1 159 ? -9.902 -25.495 -11.303 1.00 93.44 159 SER A O 1
ATOM 1253 N N . THR A 1 160 ? -11.615 -24.179 -10.657 1.00 95.00 160 THR A N 1
ATOM 1254 C CA . THR A 1 160 ? -11.664 -23.405 -11.901 1.00 95.00 160 THR A CA 1
ATOM 1255 C C . THR A 1 160 ? -10.791 -22.166 -11.742 1.00 95.00 160 THR A C 1
ATOM 1257 O O . THR A 1 160 ? -10.964 -21.407 -10.788 1.00 95.00 160 THR A O 1
ATOM 1260 N N . VAL A 1 161 ? -9.848 -21.972 -12.664 1.00 97.94 161 VAL A N 1
ATOM 1261 C CA . VAL A 1 161 ? -8.995 -20.780 -12.730 1.00 97.94 161 VAL A CA 1
ATOM 1262 C C . VAL A 1 161 ? -9.515 -19.872 -13.839 1.00 97.94 161 VAL A C 1
ATOM 1264 O O . VAL A 1 161 ? -9.527 -20.266 -15.007 1.00 97.94 161 VAL A O 1
ATOM 1267 N N . LEU A 1 162 ? -9.947 -18.665 -13.473 1.00 98.56 162 LEU A N 1
ATOM 1268 C CA . LEU A 1 162 ? -10.415 -17.647 -14.411 1.00 98.56 162 LEU A CA 1
ATOM 1269 C C . LEU A 1 162 ? -9.297 -16.633 -14.677 1.00 98.56 162 LEU A C 1
ATOM 1271 O O . LEU A 1 162 ? -8.902 -15.887 -13.782 1.00 98.56 162 LEU A O 1
ATOM 1275 N N . ASP A 1 163 ? -8.801 -16.601 -15.913 1.00 98.25 163 ASP A N 1
ATOM 1276 C CA . ASP A 1 163 ? -7.747 -15.687 -16.360 1.00 98.25 163 ASP A CA 1
ATOM 1277 C C . ASP A 1 163 ? -8.351 -14.376 -16.886 1.00 98.25 163 ASP A C 1
ATOM 1279 O O . ASP A 1 163 ? -8.977 -14.336 -17.950 1.00 98.25 163 ASP A O 1
ATOM 1283 N N . ILE A 1 164 ? -8.200 -13.304 -16.110 1.00 98.44 164 ILE A N 1
ATOM 1284 C CA . ILE A 1 164 ? -8.712 -11.964 -16.413 1.00 98.44 164 ILE A CA 1
ATOM 1285 C C . ILE A 1 164 ? -7.707 -11.248 -17.309 1.00 98.44 164 ILE A C 1
ATOM 1287 O O . ILE A 1 164 ? -6.537 -11.109 -16.947 1.00 98.44 164 ILE A O 1
ATOM 1291 N N . GLY A 1 165 ? -8.157 -10.781 -18.475 1.00 94.81 165 GLY A N 1
ATOM 1292 C CA . GLY A 1 165 ? -7.241 -10.257 -19.489 1.00 94.81 165 GLY A CA 1
ATOM 1293 C C . GLY A 1 165 ? -6.309 -11.352 -20.024 1.00 94.81 165 GLY A C 1
ATOM 1294 O O . GLY A 1 165 ? -5.138 -11.108 -20.313 1.00 94.81 165 GLY A O 1
ATOM 1295 N N . GLY A 1 166 ? -6.801 -12.597 -20.105 1.00 91.25 166 GLY A N 1
ATOM 1296 C CA . GLY A 1 166 ? -6.004 -13.773 -20.480 1.00 91.25 166 GLY A CA 1
ATOM 1297 C C . GLY A 1 166 ? -5.509 -13.777 -21.935 1.00 91.25 166 GLY A C 1
ATOM 1298 O O . GLY A 1 166 ? -4.785 -14.694 -22.359 1.00 91.25 166 GLY A O 1
ATOM 1299 N N . GLY A 1 167 ? -5.877 -12.767 -22.730 1.00 89.81 167 GLY A N 1
ATOM 1300 C CA . GLY A 1 167 ? -5.521 -12.657 -24.133 1.00 89.81 167 GLY A CA 1
ATOM 1301 C C . GLY A 1 167 ? -5.963 -13.882 -24.935 1.00 89.81 167 GLY A C 1
ATOM 1302 O O . GLY A 1 167 ? -7.038 -14.445 -24.754 1.00 89.81 167 GLY A O 1
ATOM 1303 N N . GLY A 1 168 ? -5.075 -14.367 -25.804 1.00 88.56 168 GLY A N 1
ATOM 1304 C CA . GLY A 1 168 ? -5.318 -15.585 -26.580 1.00 88.56 168 GLY A CA 1
ATOM 1305 C C . GLY A 1 168 ? -5.309 -16.894 -25.776 1.00 88.56 168 GLY A C 1
ATOM 1306 O O . GLY A 1 168 ? -5.472 -17.941 -26.403 1.00 88.56 168 GLY A O 1
ATOM 1307 N N . GLY A 1 169 ? -5.074 -16.861 -24.453 1.00 92.44 169 GLY A N 1
ATOM 1308 C CA . GLY A 1 169 ? -5.156 -18.018 -23.549 1.00 92.44 169 GLY A CA 1
ATOM 1309 C C . GLY A 1 169 ? -3.856 -18.787 -23.285 1.00 92.44 169 GLY A C 1
ATOM 1310 O O . GLY A 1 169 ? -3.899 -19.931 -22.845 1.00 92.44 169 GLY A O 1
ATOM 1311 N N . GLY A 1 170 ? -2.685 -18.203 -23.556 1.00 91.81 170 GLY A N 1
ATOM 1312 C CA . GLY A 1 170 ? -1.406 -18.920 -23.421 1.00 91.81 170 GLY A CA 1
ATOM 1313 C C . GLY A 1 170 ? -1.052 -19.346 -21.988 1.00 91.81 170 GLY A C 1
ATOM 1314 O O . GLY A 1 170 ? -0.511 -20.437 -21.793 1.00 91.81 170 GLY A O 1
ATOM 1315 N N . LEU A 1 171 ? -1.374 -18.511 -20.989 1.00 93.81 171 LEU A N 1
ATOM 1316 C CA . LEU A 1 171 ? -1.156 -18.837 -19.575 1.00 93.81 171 LEU A CA 1
ATOM 1317 C C . LEU A 1 171 ? -2.065 -19.990 -19.150 1.00 93.81 171 LEU A C 1
ATOM 1319 O O . LEU A 1 171 ? -1.560 -21.038 -18.745 1.00 93.81 171 LEU A O 1
ATOM 1323 N N . ILE A 1 172 ? -3.383 -19.822 -19.308 1.00 96.25 172 ILE A N 1
ATOM 1324 C CA . ILE A 1 172 ? -4.346 -20.845 -18.902 1.00 96.25 172 ILE A CA 1
ATOM 1325 C C . ILE A 1 172 ? -4.095 -22.169 -19.636 1.00 96.25 172 ILE A C 1
ATOM 1327 O O . ILE A 1 172 ? -4.055 -23.212 -18.998 1.00 96.25 172 ILE A O 1
ATOM 1331 N N . ALA A 1 173 ? -3.782 -22.157 -20.937 1.00 96.38 173 ALA A N 1
ATOM 1332 C CA . ALA A 1 173 ? -3.446 -23.382 -21.666 1.00 96.38 173 ALA A CA 1
ATOM 1333 C C . ALA A 1 173 ? -2.234 -24.117 -21.066 1.00 96.38 173 ALA A C 1
ATOM 1335 O O . ALA A 1 173 ? -2.226 -25.345 -20.999 1.00 96.38 173 ALA A O 1
ATOM 1336 N N . SER A 1 174 ? -1.216 -23.380 -20.612 1.00 95.25 174 SER A N 1
ATOM 1337 C CA . SER A 1 174 ? -0.027 -23.964 -19.979 1.00 95.25 174 SER A CA 1
ATOM 1338 C C . SER A 1 174 ? -0.353 -24.580 -18.615 1.00 95.25 174 SER A C 1
ATOM 1340 O O . SER A 1 174 ? 0.088 -25.693 -18.337 1.00 95.25 174 SER A O 1
ATOM 1342 N N . LEU A 1 175 ? -1.187 -23.912 -17.810 1.00 96.50 175 LEU A N 1
ATOM 1343 C CA . LEU A 1 175 ? -1.668 -24.439 -16.527 1.00 96.50 175 LEU A CA 1
ATOM 1344 C C . LEU A 1 175 ? -2.499 -25.713 -16.709 1.00 96.50 175 LEU A C 1
ATOM 1346 O O . LEU A 1 175 ? -2.260 -26.711 -16.034 1.00 96.50 175 LEU A O 1
ATOM 1350 N N . LEU A 1 176 ? -3.424 -25.718 -17.670 1.00 97.31 176 LEU A N 1
ATOM 1351 C CA . LEU A 1 176 ? -4.282 -26.871 -17.959 1.00 97.31 176 LEU A CA 1
ATOM 1352 C C . LEU A 1 176 ? -3.485 -28.077 -18.480 1.00 97.31 176 LEU A C 1
ATOM 1354 O O . LEU A 1 176 ? -3.831 -29.224 -18.184 1.00 97.31 176 LEU A O 1
ATOM 1358 N N . ARG A 1 177 ? -2.396 -27.837 -19.226 1.00 96.19 177 ARG A N 1
ATOM 1359 C CA . ARG A 1 177 ? -1.483 -28.900 -19.671 1.00 96.19 177 ARG A CA 1
ATOM 1360 C C . ARG A 1 177 ? -0.772 -29.570 -18.501 1.00 96.19 177 ARG A C 1
ATOM 1362 O O . ARG A 1 177 ? -0.634 -30.791 -18.551 1.00 96.19 177 ARG A O 1
ATOM 1369 N N . GLU A 1 178 ? -0.356 -28.819 -17.490 1.00 96.25 178 GLU A N 1
ATOM 1370 C CA . GLU A 1 178 ? 0.317 -29.367 -16.307 1.00 96.25 178 GLU A CA 1
ATOM 1371 C C . GLU A 1 178 ? -0.687 -30.026 -15.343 1.00 96.25 178 GLU A C 1
ATOM 1373 O O . GLU A 1 178 ? -0.507 -31.167 -14.917 1.00 96.25 178 GLU A O 1
ATOM 1378 N N . HIS A 1 179 ? -1.815 -29.363 -15.077 1.00 96.12 179 HIS A N 1
ATOM 1379 C CA . HIS A 1 179 ? -2.815 -29.790 -14.099 1.00 96.12 179 HIS A CA 1
ATOM 1380 C C . HIS A 1 179 ? -4.071 -30.332 -14.788 1.00 96.12 179 HIS A C 1
ATOM 1382 O O . HIS A 1 179 ? -5.041 -29.618 -15.031 1.00 96.12 179 HIS A O 1
ATOM 1388 N N . LYS A 1 180 ? -4.082 -31.639 -15.077 1.00 95.12 180 LYS A N 1
ATOM 1389 C CA . LYS A 1 180 ? -5.145 -32.299 -15.868 1.00 95.12 180 LYS A CA 1
ATOM 1390 C C . LYS A 1 180 ? -6.554 -32.220 -15.266 1.00 95.12 180 LYS A C 1
ATOM 1392 O O . LYS A 1 180 ? -7.536 -32.362 -15.991 1.00 95.12 180 LYS A O 1
ATOM 1397 N N . THR A 1 181 ? -6.664 -32.035 -13.953 1.00 96.06 181 THR A N 1
ATOM 1398 C CA . THR A 1 181 ? -7.946 -31.889 -13.244 1.00 96.06 181 THR A CA 1
ATOM 1399 C C . THR A 1 181 ? -8.443 -30.448 -13.191 1.00 96.06 181 THR A C 1
ATOM 1401 O O . THR A 1 181 ? -9.620 -30.234 -12.909 1.00 96.06 181 THR A O 1
ATOM 1404 N N . MET A 1 182 ? -7.575 -29.476 -13.481 1.00 97.31 182 MET A N 1
ATOM 1405 C CA . MET A 1 182 ? -7.904 -28.057 -13.438 1.00 97.31 182 MET A CA 1
ATOM 1406 C C . MET A 1 182 ? -8.847 -27.712 -14.589 1.00 97.31 182 MET A C 1
ATOM 1408 O O . MET A 1 182 ? -8.728 -28.255 -15.697 1.00 97.31 182 MET A O 1
ATOM 1412 N N . LYS A 1 183 ? -9.781 -26.798 -14.324 1.00 97.94 183 LYS A N 1
ATOM 1413 C CA . LYS A 1 183 ? -10.646 -26.190 -15.338 1.00 97.94 183 LYS A CA 1
ATOM 1414 C C . LYS A 1 183 ? -10.251 -24.739 -15.554 1.00 97.94 183 LYS A C 1
ATOM 1416 O O . LYS A 1 183 ? -9.777 -24.082 -14.632 1.00 97.94 183 LYS A O 1
ATOM 1421 N N . GLY A 1 184 ? -10.413 -24.263 -16.782 1.00 97.94 184 GLY A N 1
ATOM 1422 C CA . GLY A 1 184 ? -10.040 -22.907 -17.164 1.00 97.94 184 GLY A CA 1
ATOM 1423 C C . GLY A 1 184 ? -11.244 -22.075 -17.568 1.00 97.94 184 GLY A C 1
ATOM 1424 O O . GLY A 1 184 ? -12.206 -22.602 -18.122 1.00 97.94 184 GLY A O 1
ATOM 1425 N N . ALA A 1 185 ? -11.140 -20.773 -17.338 1.00 98.38 185 ALA A N 1
ATOM 1426 C CA . ALA A 1 185 ? -11.994 -19.749 -17.917 1.00 98.38 185 ALA A CA 1
ATOM 1427 C C . ALA A 1 185 ? -11.141 -18.536 -18.317 1.00 98.38 185 ALA A C 1
ATOM 1429 O O . ALA A 1 185 ? -10.046 -18.345 -17.788 1.00 98.38 185 ALA A O 1
ATOM 1430 N N . ILE A 1 186 ? -11.625 -17.726 -19.256 1.00 98.50 186 ILE A N 1
ATOM 1431 C CA . ILE A 1 186 ? -10.987 -16.473 -19.681 1.00 98.50 186 ILE A CA 1
ATOM 1432 C C . ILE A 1 186 ? -12.052 -15.380 -19.696 1.00 98.50 186 ILE A C 1
ATOM 1434 O O . ILE A 1 186 ? -13.118 -15.593 -20.270 1.00 98.50 186 ILE A O 1
ATOM 1438 N N . LEU A 1 187 ? -11.741 -14.219 -19.116 1.00 98.25 187 LEU A N 1
ATOM 1439 C CA . LEU A 1 187 ? -12.503 -12.980 -19.296 1.00 98.25 187 LEU A CA 1
ATOM 1440 C C . LEU A 1 187 ? -11.686 -12.014 -20.155 1.00 98.25 187 LEU A C 1
ATOM 1442 O O . LEU A 1 187 ? -10.583 -11.631 -19.762 1.00 98.25 187 LEU A O 1
ATOM 1446 N N . GLU A 1 188 ? -12.229 -11.617 -21.303 1.00 95.38 188 GLU A N 1
ATOM 1447 C CA . GLU A 1 188 ? -11.576 -10.713 -22.255 1.00 95.38 188 GLU A CA 1
ATOM 1448 C C . GLU A 1 188 ? -12.594 -9.927 -23.091 1.00 95.38 188 GLU A C 1
ATOM 1450 O O . GLU A 1 188 ? -13.782 -10.258 -23.148 1.00 95.38 188 GLU A O 1
ATOM 1455 N N . VAL A 1 189 ? -12.115 -8.904 -23.799 1.00 92.00 189 VAL A N 1
ATOM 1456 C CA . VAL A 1 189 ? -12.954 -8.136 -24.728 1.00 92.00 189 VAL A CA 1
ATOM 1457 C C . VAL A 1 189 ? -13.393 -8.998 -25.929 1.00 92.00 189 VAL A C 1
ATOM 1459 O O . VAL A 1 189 ? -12.651 -9.898 -26.345 1.00 92.00 189 VAL A O 1
ATOM 1462 N N . PRO A 1 190 ? -14.546 -8.709 -26.572 1.00 90.88 190 PRO A N 1
ATOM 1463 C CA . PRO A 1 190 ? -15.160 -9.606 -27.564 1.00 90.88 190 PRO A CA 1
ATOM 1464 C C . PRO A 1 190 ? -14.224 -10.071 -28.688 1.00 90.88 190 PRO A C 1
ATOM 1466 O O . PRO A 1 190 ? -14.120 -11.260 -28.986 1.00 90.88 190 PRO A O 1
ATOM 1469 N N . ARG A 1 191 ? -13.457 -9.140 -29.272 1.00 86.81 191 ARG A N 1
ATOM 1470 C CA . ARG A 1 191 ? -12.507 -9.443 -30.357 1.00 86.81 191 ARG A CA 1
ATOM 1471 C C . ARG A 1 191 ? -11.411 -10.428 -29.930 1.00 86.81 191 ARG A C 1
ATOM 1473 O O . ARG A 1 191 ? -10.928 -11.207 -30.747 1.00 86.81 191 ARG A O 1
ATOM 1480 N N . VAL A 1 192 ? -10.980 -10.373 -28.672 1.00 89.31 192 VAL A N 1
ATOM 1481 C CA . VAL A 1 192 ? -9.927 -11.249 -28.145 1.00 89.31 192 VAL A CA 1
ATOM 1482 C C . VAL A 1 192 ? -10.501 -12.620 -27.788 1.00 89.31 192 VAL A C 1
ATOM 1484 O O . VAL A 1 192 ? -9.862 -13.635 -28.072 1.00 89.31 192 VAL A O 1
ATOM 1487 N N . ILE A 1 193 ? -11.733 -12.675 -27.272 1.00 95.38 193 ILE A N 1
ATOM 1488 C CA . ILE A 1 193 ? -12.444 -13.937 -27.026 1.00 95.38 193 ILE A CA 1
ATOM 1489 C C . ILE A 1 193 ? -12.685 -14.725 -28.315 1.00 95.38 193 ILE A C 1
ATOM 1491 O O . ILE A 1 193 ? -12.526 -15.945 -28.307 1.00 95.38 193 ILE A O 1
ATOM 1495 N N . GLU A 1 194 ? -12.980 -14.070 -29.440 1.00 93.62 194 GLU A N 1
ATOM 1496 C CA . GLU A 1 194 ? -13.071 -14.748 -30.742 1.00 93.62 194 GLU A CA 1
ATOM 1497 C C . GLU A 1 194 ? -11.761 -15.484 -31.087 1.00 93.62 194 GLU A C 1
ATOM 1499 O O . GLU A 1 194 ? -11.769 -16.664 -31.456 1.00 93.62 194 GLU A O 1
ATOM 1504 N N . GLN A 1 195 ? -10.615 -14.830 -30.871 1.00 91.25 195 GLN A N 1
ATOM 1505 C CA . GLN A 1 195 ? -9.300 -15.438 -31.075 1.00 91.25 195 GLN A CA 1
ATOM 1506 C C . GLN A 1 195 ? -9.020 -16.573 -30.078 1.00 91.25 195 GLN A C 1
ATOM 1508 O O . GLN A 1 195 ? -8.456 -17.602 -30.465 1.00 91.25 195 GLN A O 1
ATOM 1513 N N . ALA A 1 196 ? -9.398 -16.420 -28.806 1.00 95.19 196 ALA A N 1
ATOM 1514 C CA . ALA A 1 196 ? -9.276 -17.484 -27.811 1.00 95.19 196 ALA A CA 1
ATOM 1515 C C . ALA A 1 196 ? -10.131 -18.703 -28.204 1.00 95.19 196 ALA A C 1
ATOM 1517 O O . ALA A 1 196 ? -9.640 -19.833 -28.196 1.00 95.19 196 ALA A O 1
ATOM 1518 N N . ARG A 1 197 ? -11.369 -18.480 -28.662 1.00 97.00 197 ARG A N 1
ATOM 1519 C CA . ARG A 1 197 ? -12.277 -19.529 -29.149 1.00 97.00 197 ARG A CA 1
ATOM 1520 C C . ARG A 1 197 ? -11.670 -20.297 -30.317 1.00 97.00 197 ARG A C 1
ATOM 1522 O O . ARG A 1 197 ? -11.681 -21.528 -30.297 1.00 97.00 197 ARG A O 1
ATOM 1529 N N . PHE A 1 198 ? -11.073 -19.598 -31.282 1.00 96.25 198 PHE A N 1
ATOM 1530 C CA . PHE A 1 198 ? -10.318 -20.237 -32.361 1.00 96.25 198 PHE A CA 1
ATOM 1531 C C . PHE A 1 198 ? -9.153 -21.080 -31.816 1.00 96.25 198 PHE A C 1
ATOM 1533 O O . PHE A 1 198 ? -8.998 -22.242 -32.193 1.00 96.25 198 PHE A O 1
ATOM 1540 N N . ASN A 1 199 ? -8.364 -20.534 -30.886 1.00 95.62 199 ASN A N 1
ATOM 1541 C CA . ASN A 1 199 ? -7.189 -21.215 -30.339 1.00 95.62 199 ASN A CA 1
ATOM 1542 C C . ASN A 1 199 ? -7.525 -22.515 -29.589 1.00 95.62 199 ASN A C 1
ATOM 1544 O O . ASN A 1 199 ? -6.759 -23.472 -29.705 1.00 95.62 199 ASN A O 1
ATOM 1548 N N . PHE A 1 200 ? -8.627 -22.559 -28.831 1.00 97.75 200 PHE A N 1
ATOM 1549 C CA . PHE A 1 200 ? -9.017 -23.729 -28.027 1.00 97.75 200 PHE A CA 1
ATOM 1550 C C . PHE A 1 200 ? -9.941 -24.716 -28.746 1.00 97.75 200 PHE A C 1
ATOM 1552 O O . PHE A 1 200 ? -9.927 -25.897 -28.401 1.00 97.75 200 PHE A O 1
ATOM 1559 N N . HIS A 1 201 ? -10.743 -24.271 -29.719 1.00 97.69 201 HIS A N 1
ATOM 1560 C CA . HIS A 1 201 ? -11.811 -25.105 -30.288 1.00 97.69 201 HIS A CA 1
ATOM 1561 C C . HIS A 1 201 ? -11.755 -25.293 -31.811 1.00 97.69 201 HIS A C 1
ATOM 1563 O O . HIS A 1 201 ? -12.470 -26.155 -32.321 1.00 97.69 201 HIS A O 1
ATOM 1569 N N . SER A 1 202 ? -10.911 -24.557 -32.549 1.00 96.88 202 SER A N 1
ATOM 1570 C CA . SER A 1 202 ? -10.711 -24.826 -33.983 1.00 96.88 202 SER A CA 1
ATOM 1571 C C . SER A 1 202 ? -9.826 -26.061 -34.195 1.00 96.88 202 SER A C 1
ATOM 1573 O O . SER A 1 202 ? -8.900 -26.288 -33.408 1.00 96.88 202 SER A O 1
ATOM 1575 N N . PRO A 1 203 ? -10.011 -26.833 -35.284 1.00 95.00 203 PRO A N 1
ATOM 1576 C CA . PRO A 1 203 ? -9.088 -27.911 -35.651 1.00 95.00 203 PRO A CA 1
ATOM 1577 C C . PRO A 1 203 ? -7.627 -27.444 -35.790 1.00 95.00 203 PRO A C 1
ATOM 1579 O O . PRO A 1 203 ? -6.700 -28.163 -35.413 1.00 95.00 203 PRO A O 1
ATOM 1582 N N . GLU A 1 204 ? -7.415 -26.218 -36.268 1.00 95.88 204 GLU A N 1
ATOM 1583 C CA . GLU A 1 204 ? -6.114 -25.555 -36.427 1.00 95.88 204 GLU A CA 1
ATOM 1584 C C . GLU A 1 204 ? -5.673 -24.777 -35.175 1.00 95.88 204 GLU A C 1
ATOM 1586 O O . GLU A 1 204 ? -4.610 -24.156 -35.171 1.00 95.88 204 GLU A O 1
ATOM 1591 N N . GLY A 1 205 ? -6.474 -24.801 -34.107 1.00 94.25 205 GLY A N 1
ATOM 1592 C CA . GLY A 1 205 ? -6.213 -24.075 -32.871 1.00 94.25 205 GLY A CA 1
ATOM 1593 C C . GLY A 1 205 ? -4.976 -24.594 -32.134 1.00 94.25 205 GLY A C 1
ATOM 1594 O O . GLY A 1 205 ? -4.802 -25.798 -31.931 1.00 94.25 205 GLY A O 1
ATOM 1595 N N . GLN A 1 206 ? -4.122 -23.672 -31.688 1.00 92.75 206 GLN A N 1
ATOM 1596 C CA . GLN A 1 206 ? -2.861 -23.979 -30.996 1.00 92.75 206 GLN A CA 1
ATOM 1597 C C . GLN A 1 206 ? -3.020 -24.622 -29.602 1.00 92.75 206 GLN A C 1
ATOM 1599 O O . GLN A 1 206 ? -2.060 -25.196 -29.083 1.00 92.75 206 GLN A O 1
ATOM 1604 N N . TYR A 1 207 ? -4.204 -24.520 -28.987 1.00 96.12 207 TYR A N 1
ATOM 1605 C CA . TYR A 1 207 ? -4.511 -25.020 -27.638 1.00 96.12 207 TYR A CA 1
ATOM 1606 C C . TYR A 1 207 ? -5.639 -26.061 -27.631 1.00 96.12 207 TYR A C 1
ATOM 1608 O O . TYR A 1 207 ? -6.202 -26.371 -26.580 1.00 96.12 207 TYR A O 1
ATOM 1616 N N . ARG A 1 208 ? -5.972 -26.633 -28.798 1.00 96.69 208 ARG A N 1
ATOM 1617 C CA . ARG A 1 208 ? -7.041 -27.638 -28.935 1.00 96.69 208 ARG A CA 1
ATOM 1618 C C . ARG A 1 208 ? -6.852 -28.864 -28.041 1.00 96.69 208 ARG A C 1
ATOM 1620 O O . ARG A 1 208 ? -7.822 -29.507 -27.656 1.00 96.69 208 ARG A O 1
ATOM 1627 N N . ASP A 1 209 ? -5.605 -29.192 -27.705 1.00 97.31 209 ASP A N 1
ATOM 1628 C CA . ASP A 1 209 ? -5.244 -30.327 -26.855 1.00 97.31 209 ASP A CA 1
ATOM 1629 C C . ASP A 1 209 ? -5.814 -30.212 -25.431 1.00 97.31 209 ASP A C 1
ATOM 1631 O O . ASP A 1 209 ? -6.104 -31.231 -24.804 1.00 97.31 209 ASP A O 1
ATOM 1635 N N . VAL A 1 210 ? -6.059 -28.988 -24.955 1.00 97.69 210 VAL A N 1
ATOM 1636 C CA . VAL A 1 210 ? -6.660 -28.703 -23.640 1.00 97.69 210 VAL A CA 1
ATOM 1637 C C . VAL A 1 210 ? -8.049 -28.069 -23.723 1.00 97.69 210 VAL A C 1
ATOM 1639 O O . VAL A 1 210 ? -8.637 -27.756 -22.692 1.00 97.69 210 VAL A O 1
ATOM 1642 N N . GLY A 1 211 ? -8.637 -27.945 -24.919 1.00 97.44 211 GLY A N 1
ATOM 1643 C CA . GLY A 1 211 ? -9.962 -27.334 -25.105 1.00 97.44 211 GLY A CA 1
ATOM 1644 C C . GLY A 1 211 ? -11.093 -28.025 -24.327 1.00 97.44 211 GLY A C 1
ATOM 1645 O O . GLY A 1 211 ? -12.084 -27.401 -23.979 1.00 97.44 211 GLY A O 1
ATOM 1646 N N . HIS A 1 212 ? -10.939 -29.302 -23.972 1.00 96.94 212 HIS A N 1
ATOM 1647 C CA . HIS A 1 212 ? -11.896 -30.038 -23.133 1.00 96.94 212 HIS A CA 1
ATOM 1648 C C . HIS A 1 212 ? -11.874 -29.627 -21.640 1.00 96.94 212 HIS A C 1
ATOM 1650 O O . HIS A 1 212 ? -12.765 -30.004 -20.873 1.00 96.94 212 HIS A O 1
ATOM 1656 N N . GLN A 1 213 ? -10.851 -28.888 -21.196 1.00 98.19 213 GLN A N 1
ATOM 1657 C CA . GLN A 1 213 ? -10.736 -28.349 -19.835 1.00 98.19 213 GLN A CA 1
ATOM 1658 C C . GLN A 1 213 ? -11.266 -26.908 -19.711 1.00 98.19 213 GLN A C 1
ATOM 1660 O O . GLN A 1 213 ? -11.423 -26.430 -18.590 1.00 98.19 213 GLN A O 1
ATOM 1665 N N . ILE A 1 214 ? -11.573 -26.246 -20.829 1.00 97.94 214 ILE A N 1
ATOM 1666 C CA . ILE A 1 214 ? -12.128 -24.889 -20.898 1.00 97.94 214 ILE A CA 1
ATOM 1667 C C . ILE A 1 214 ? -13.275 -24.881 -21.915 1.00 97.94 214 ILE A C 1
ATOM 1669 O O . ILE A 1 214 ? -13.039 -24.723 -23.110 1.00 97.94 214 ILE A O 1
ATOM 1673 N N . PRO A 1 215 ? -14.517 -25.150 -21.493 1.00 96.44 215 PRO A N 1
ATOM 1674 C CA . PRO A 1 215 ? -15.619 -25.271 -22.433 1.00 96.44 215 PRO A CA 1
ATOM 1675 C C . PRO A 1 215 ? -15.979 -23.899 -23.050 1.00 96.44 215 PRO A C 1
ATOM 1677 O O . PRO A 1 215 ? -15.630 -22.861 -22.480 1.00 96.44 215 PRO A O 1
ATOM 1680 N N . PRO A 1 216 ? -16.655 -23.853 -24.216 1.00 96.62 216 PRO A N 1
ATOM 1681 C CA . PRO A 1 216 ? -16.899 -22.609 -24.955 1.00 96.62 216 PRO A CA 1
ATOM 1682 C C . PRO A 1 216 ? -17.606 -21.494 -24.169 1.00 96.62 216 PRO A C 1
ATOM 1684 O O . PRO A 1 216 ? -17.428 -20.324 -24.509 1.00 96.62 216 PRO A O 1
ATOM 1687 N N . GLU A 1 217 ? -18.409 -21.845 -23.164 1.00 96.31 217 GLU A N 1
ATOM 1688 C CA . GLU A 1 217 ? -19.096 -20.940 -22.234 1.00 96.31 217 GLU A CA 1
ATOM 1689 C C . GLU A 1 217 ? -18.173 -20.320 -21.174 1.00 96.31 217 GLU A C 1
ATOM 1691 O O . GLU A 1 217 ? -18.506 -19.292 -20.594 1.00 96.31 217 GLU A O 1
ATOM 1696 N N . SER A 1 218 ? -17.000 -20.911 -20.938 1.00 97.25 218 SER A N 1
ATOM 1697 C CA . SER A 1 218 ? -15.954 -20.374 -20.059 1.00 97.25 218 SER A CA 1
ATOM 1698 C C . SER A 1 218 ? -15.023 -19.392 -20.781 1.00 97.25 218 SER A C 1
ATOM 1700 O O . SER A 1 218 ? -14.077 -18.885 -20.183 1.00 97.25 218 SER A O 1
ATOM 1702 N N . LEU A 1 219 ? -15.287 -19.106 -22.059 1.00 98.12 219 LEU A N 1
ATOM 1703 C CA . LEU A 1 219 ? -14.692 -18.003 -22.810 1.00 98.12 219 LEU A CA 1
ATOM 1704 C C . LEU A 1 219 ? -15.665 -16.822 -22.772 1.00 98.12 219 LEU A C 1
ATOM 1706 O O . LEU A 1 219 ? -16.617 -16.766 -23.556 1.00 98.12 219 LEU A O 1
ATOM 1710 N N . ILE A 1 220 ? -15.442 -15.927 -21.815 1.00 98.12 220 ILE A N 1
ATOM 1711 C CA . ILE A 1 220 ? -16.404 -14.924 -21.369 1.00 98.12 220 ILE A CA 1
ATOM 1712 C C . ILE A 1 220 ? -16.033 -13.564 -21.952 1.00 98.12 220 ILE A C 1
ATOM 1714 O O . ILE A 1 220 ? -14.943 -13.042 -21.722 1.00 98.12 220 ILE A O 1
ATOM 1718 N N . GLU A 1 221 ? -16.970 -12.989 -22.696 1.00 97.62 221 GLU A N 1
ATOM 1719 C CA . GLU A 1 221 ? -16.871 -11.628 -23.215 1.00 97.62 221 GLU A CA 1
ATOM 1720 C C . GLU A 1 221 ? -17.283 -10.641 -22.123 1.00 97.62 221 GLU A C 1
ATOM 1722 O O . GLU A 1 221 ? -18.375 -10.764 -21.565 1.00 97.62 221 GLU A O 1
ATOM 1727 N N . GLY A 1 222 ? -16.435 -9.660 -21.815 1.00 94.81 222 GLY A N 1
ATOM 1728 C CA . GLY A 1 222 ? -16.783 -8.642 -20.827 1.00 94.81 222 GLY A CA 1
ATOM 1729 C C . GLY A 1 222 ? -15.697 -7.605 -20.574 1.00 94.81 222 GLY A C 1
ATOM 1730 O O . GLY A 1 222 ? -14.619 -7.645 -21.167 1.00 94.81 222 GLY A O 1
ATOM 1731 N N . ASP A 1 223 ? -16.016 -6.673 -19.678 1.00 93.12 223 ASP A N 1
ATOM 1732 C CA . ASP A 1 223 ? -15.119 -5.626 -19.197 1.00 93.12 223 ASP A CA 1
ATOM 1733 C C . ASP A 1 223 ? -14.937 -5.767 -17.680 1.00 93.12 223 ASP A C 1
ATOM 1735 O O . ASP A 1 223 ? -15.883 -5.625 -16.902 1.00 93.12 223 ASP A O 1
ATOM 1739 N N . PHE A 1 224 ? -13.699 -6.015 -17.249 1.00 95.06 224 PHE A N 1
ATOM 1740 C CA . PHE A 1 224 ? -13.354 -6.163 -15.836 1.00 95.06 224 PHE A CA 1
ATOM 1741 C C . PHE A 1 224 ? -13.525 -4.868 -15.018 1.00 95.06 224 PHE A C 1
ATOM 1743 O O . PHE A 1 224 ? -13.517 -4.921 -13.782 1.00 95.06 224 PHE A O 1
ATOM 1750 N N . PHE A 1 225 ? -13.681 -3.703 -15.661 1.00 93.25 225 PHE A N 1
ATOM 1751 C CA . PHE A 1 225 ? -14.041 -2.456 -14.981 1.00 93.25 225 PHE A CA 1
ATOM 1752 C C . PHE A 1 225 ? -15.510 -2.429 -14.561 1.00 93.25 225 PHE A C 1
ATOM 1754 O O . PHE A 1 225 ? -15.852 -1.735 -13.600 1.00 93.25 225 PHE A O 1
ATOM 1761 N N . GLU A 1 226 ? -16.361 -3.210 -15.221 1.00 91.81 226 GLU A N 1
ATOM 1762 C CA . GLU A 1 226 ? -17.789 -3.287 -14.932 1.00 91.81 226 GLU A CA 1
ATOM 1763 C C . GLU A 1 226 ? -18.097 -4.497 -14.043 1.00 91.81 226 GLU A C 1
ATOM 1765 O O . GLU A 1 226 ? -18.538 -4.352 -12.893 1.00 91.81 226 GLU A O 1
ATOM 1770 N N . GLU A 1 227 ? -17.810 -5.697 -14.550 1.00 90.56 227 GLU A N 1
ATOM 1771 C CA . GLU A 1 227 ? -18.185 -6.955 -13.916 1.00 90.56 227 GLU A CA 1
ATOM 1772 C C . GLU A 1 227 ? -17.127 -8.040 -14.136 1.00 90.56 227 GLU A C 1
ATOM 1774 O O . GLU A 1 227 ? -16.543 -8.185 -15.207 1.00 90.56 227 GLU A O 1
ATOM 1779 N N . VAL A 1 228 ? -16.892 -8.829 -13.087 1.00 96.56 228 VAL A N 1
ATOM 1780 C CA . VAL A 1 228 ? -16.038 -10.016 -13.132 1.00 96.56 228 VAL A CA 1
ATOM 1781 C C . VAL A 1 228 ? -16.919 -11.220 -12.777 1.00 96.56 228 VAL A C 1
ATOM 1783 O O . VAL A 1 228 ? -17.573 -11.180 -11.733 1.00 96.56 228 VAL A O 1
ATOM 1786 N N . PRO A 1 229 ? -16.977 -12.275 -13.612 1.00 96.19 229 PRO A N 1
ATOM 1787 C CA . PRO A 1 229 ? -17.760 -13.474 -13.324 1.00 96.19 229 PRO A CA 1
ATOM 1788 C C . PRO A 1 229 ? -17.227 -14.217 -12.094 1.00 96.19 229 PRO A C 1
ATOM 1790 O O . PRO A 1 229 ? -16.007 -14.305 -11.959 1.00 96.19 229 PRO A O 1
ATOM 1793 N N . PRO A 1 230 ? -18.089 -14.811 -11.245 1.00 96.19 230 PRO A N 1
ATOM 1794 C CA . PRO A 1 230 ? -17.645 -15.554 -10.071 1.00 96.19 230 PRO A CA 1
ATOM 1795 C C . PRO A 1 230 ? -16.732 -16.743 -10.393 1.00 96.19 230 PRO A C 1
ATOM 1797 O O . PRO A 1 230 ? -17.006 -17.532 -11.297 1.00 96.19 230 PRO A O 1
ATOM 1800 N N . SER A 1 231 ? -15.677 -16.903 -9.597 1.00 95.94 231 SER A N 1
ATOM 1801 C CA . SER A 1 231 ? -14.715 -18.006 -9.651 1.00 95.94 231 SER A CA 1
ATOM 1802 C C . SER A 1 231 ? -14.076 -18.211 -8.275 1.00 95.94 231 SER A C 1
ATOM 1804 O O . SER A 1 231 ? -14.125 -17.325 -7.413 1.00 95.94 231 SER A O 1
ATOM 1806 N N . ASP A 1 232 ? -13.477 -19.380 -8.065 1.00 92.75 232 ASP A N 1
ATOM 1807 C CA . ASP A 1 232 ? -12.693 -19.681 -6.863 1.00 92.75 232 ASP A CA 1
ATOM 1808 C C . ASP A 1 232 ? -11.315 -19.023 -6.954 1.00 92.75 232 ASP A C 1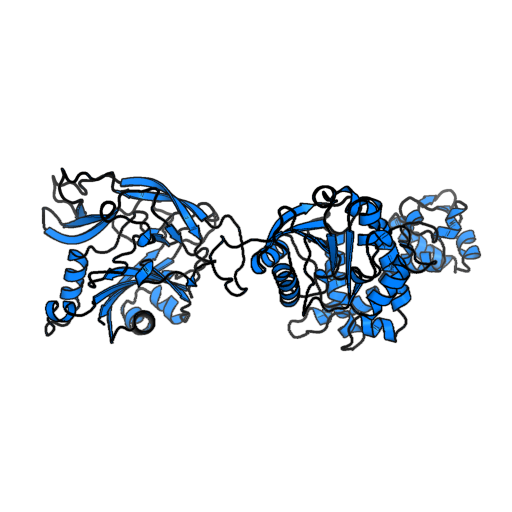
ATOM 1810 O O . ASP A 1 232 ? -10.837 -18.403 -6.006 1.00 92.75 232 ASP A O 1
ATOM 1814 N N . VAL A 1 233 ? -10.677 -19.143 -8.120 1.00 98.19 233 VAL A N 1
ATOM 1815 C CA . VAL A 1 233 ? -9.316 -18.670 -8.359 1.00 98.19 233 VAL A CA 1
ATOM 1816 C C . VAL A 1 233 ? -9.306 -17.773 -9.582 1.00 98.19 233 VAL A C 1
ATOM 1818 O O . VAL A 1 233 ? -9.877 -18.115 -10.623 1.00 98.19 233 VAL A O 1
ATOM 1821 N N . TYR A 1 234 ? -8.624 -16.641 -9.453 1.00 98.75 234 TYR A N 1
ATOM 1822 C CA . TYR A 1 234 ? -8.370 -15.727 -10.557 1.00 98.75 234 TYR A CA 1
ATOM 1823 C C . TYR A 1 234 ? -6.881 -15.619 -10.839 1.00 98.75 234 TYR A C 1
ATOM 1825 O O . TYR A 1 234 ? -6.064 -15.614 -9.914 1.00 98.75 234 TYR A O 1
ATOM 1833 N N . THR A 1 235 ? -6.536 -15.451 -12.109 1.00 98.50 235 THR A N 1
ATOM 1834 C CA . THR A 1 235 ? -5.225 -14.955 -12.528 1.00 98.50 235 THR A CA 1
ATOM 1835 C C . THR A 1 235 ? -5.390 -13.630 -13.250 1.00 98.50 235 THR A C 1
ATOM 1837 O O . THR A 1 235 ? -6.392 -13.398 -13.921 1.00 98.50 235 THR A O 1
ATOM 1840 N N . ILE A 1 236 ? -4.409 -12.746 -13.102 1.00 98.00 236 ILE A N 1
ATOM 1841 C CA . ILE A 1 236 ? -4.298 -11.526 -13.903 1.00 98.00 236 ILE A CA 1
ATOM 1842 C C . ILE A 1 236 ? -2.817 -11.288 -14.186 1.00 98.00 236 ILE A C 1
ATOM 1844 O O . ILE A 1 236 ? -1.998 -11.228 -13.268 1.00 98.00 236 ILE A O 1
ATOM 1848 N N . LYS A 1 237 ? -2.437 -11.241 -15.462 1.00 95.25 237 LYS A N 1
ATOM 1849 C CA . LYS A 1 237 ? -1.026 -11.220 -15.870 1.00 95.25 237 LYS A CA 1
ATOM 1850 C C . LYS A 1 237 ? -0.763 -10.084 -16.841 1.00 95.25 237 LYS A C 1
ATOM 1852 O O . LYS A 1 237 ? -1.223 -10.176 -17.978 1.00 95.25 237 LYS A O 1
ATOM 1857 N N . TRP A 1 238 ? 0.100 -9.145 -16.446 1.00 91.56 238 TRP A N 1
ATOM 1858 C CA . TRP A 1 238 ? 0.460 -7.967 -17.245 1.00 91.56 238 TRP A CA 1
ATOM 1859 C C . TRP A 1 238 ? -0.774 -7.150 -17.641 1.00 91.56 238 TRP A C 1
ATOM 1861 O O . TRP A 1 238 ? -1.078 -7.018 -18.822 1.00 91.56 238 TRP A O 1
ATOM 1871 N N . CYS A 1 239 ? -1.530 -6.694 -16.639 1.00 93.00 239 CYS A N 1
ATOM 1872 C CA . CYS A 1 239 ? -2.757 -5.933 -16.874 1.00 93.00 239 CYS A CA 1
ATOM 1873 C C . CYS A 1 239 ? -2.919 -4.783 -15.878 1.00 93.00 239 CYS A C 1
ATOM 1875 O O . CYS A 1 239 ? -3.200 -3.665 -16.282 1.00 93.00 239 CYS A O 1
ATOM 1877 N N . LEU A 1 240 ? -2.721 -5.004 -14.577 1.00 95.94 240 LEU A N 1
ATOM 1878 C CA . LEU A 1 240 ? -2.808 -3.949 -13.561 1.00 95.94 240 LEU A CA 1
ATOM 1879 C C . LEU A 1 240 ? -1.687 -2.907 -13.707 1.00 95.94 240 LEU A C 1
ATOM 1881 O O . LEU A 1 240 ? -1.879 -1.757 -13.305 1.00 95.94 240 LEU A O 1
ATOM 1885 N N . HIS A 1 241 ? -0.546 -3.270 -14.296 1.00 94.88 241 HIS A N 1
ATOM 1886 C CA . HIS A 1 241 ? 0.539 -2.332 -14.604 1.00 94.88 241 HIS A CA 1
ATOM 1887 C C . HIS A 1 241 ? 0.226 -1.335 -15.735 1.00 94.88 241 HIS A C 1
ATOM 1889 O O . HIS A 1 241 ? 0.880 -0.298 -15.826 1.00 94.88 241 HIS A O 1
ATOM 1895 N N . ASP A 1 242 ? -0.807 -1.585 -16.548 1.00 91.56 242 ASP A N 1
ATOM 1896 C CA . ASP A 1 242 ? -1.249 -0.654 -17.597 1.00 91.56 242 ASP A CA 1
ATOM 1897 C C . ASP A 1 242 ? -1.999 0.552 -17.012 1.00 91.56 242 ASP A C 1
ATOM 1899 O O . ASP A 1 242 ? -2.260 1.537 -17.705 1.00 91.56 242 ASP A O 1
ATOM 1903 N N . TRP A 1 243 ? -2.356 0.480 -15.727 1.00 92.25 243 TRP A N 1
ATOM 1904 C CA . TRP A 1 243 ? -3.278 1.395 -15.076 1.00 92.25 243 TRP A CA 1
ATOM 1905 C C . TRP A 1 243 ? -2.646 2.112 -13.887 1.00 92.25 243 TRP A C 1
ATOM 1907 O O . TRP A 1 243 ? -1.784 1.577 -13.185 1.00 92.25 243 TRP A O 1
ATOM 1917 N N . ASP A 1 244 ? -3.143 3.317 -13.611 1.00 90.75 244 ASP A N 1
ATOM 1918 C CA . ASP A 1 244 ? -2.880 4.014 -12.355 1.00 90.75 244 ASP A CA 1
ATOM 1919 C C . ASP A 1 244 ? -3.504 3.286 -11.148 1.00 90.75 244 ASP A C 1
ATOM 1921 O O . ASP A 1 244 ? -4.205 2.280 -11.277 1.00 90.75 244 ASP A O 1
ATOM 1925 N N . ASP A 1 245 ? -3.222 3.777 -9.940 1.00 92.31 245 ASP A N 1
ATOM 1926 C CA . ASP A 1 245 ? -3.710 3.146 -8.709 1.00 92.31 245 ASP A CA 1
ATOM 1927 C C . ASP A 1 245 ? -5.229 3.223 -8.563 1.00 92.31 245 ASP A C 1
ATOM 1929 O O . ASP A 1 245 ? -5.827 2.292 -8.037 1.00 92.31 245 ASP A O 1
ATOM 1933 N N . GLN A 1 246 ? -5.874 4.279 -9.066 1.00 91.94 246 GLN A N 1
ATOM 1934 C CA . GLN A 1 246 ? -7.326 4.411 -8.970 1.00 91.94 246 GLN A CA 1
ATOM 1935 C C . GLN A 1 246 ? -8.021 3.309 -9.776 1.00 91.94 246 GLN A C 1
ATOM 1937 O O . GLN A 1 246 ? -8.927 2.634 -9.281 1.00 91.94 246 GLN A O 1
ATOM 1942 N N . LYS A 1 247 ? -7.573 3.096 -11.014 1.00 91.81 247 LYS A N 1
ATOM 1943 C CA . LYS A 1 247 ? -8.109 2.062 -11.900 1.00 91.81 247 LYS A CA 1
ATOM 1944 C C . LYS A 1 247 ? -7.702 0.659 -11.466 1.00 91.81 247 LYS A C 1
ATOM 1946 O O . LYS A 1 247 ? -8.549 -0.231 -11.477 1.00 91.81 247 LYS A O 1
ATOM 1951 N N . ALA A 1 248 ? -6.459 0.454 -11.028 1.00 96.25 248 ALA A N 1
ATOM 1952 C CA . ALA A 1 248 ? -6.042 -0.828 -10.464 1.00 96.25 248 ALA A CA 1
ATOM 1953 C C . ALA A 1 248 ? -6.889 -1.197 -9.233 1.00 96.25 248 ALA A C 1
ATOM 1955 O O . ALA A 1 248 ? -7.359 -2.331 -9.134 1.00 96.25 248 ALA A O 1
ATOM 1956 N N . SER A 1 249 ? -7.176 -0.230 -8.353 1.00 95.12 249 SER A N 1
ATOM 1957 C CA . SER A 1 249 ? -8.061 -0.437 -7.204 1.00 95.12 249 SER A CA 1
ATOM 1958 C C . SER A 1 249 ? -9.491 -0.796 -7.609 1.00 95.12 249 SER A C 1
ATOM 1960 O O . SER A 1 249 ? -10.097 -1.679 -6.998 1.00 95.12 249 SER A O 1
ATOM 1962 N N . GLN A 1 250 ? -10.030 -0.168 -8.659 1.00 95.88 250 GLN A N 1
ATOM 1963 C CA . GLN A 1 250 ? -11.349 -0.517 -9.197 1.00 95.88 250 GLN A CA 1
ATOM 1964 C C . GLN A 1 250 ? -11.399 -1.980 -9.663 1.00 95.88 250 GLN A C 1
ATOM 1966 O O . GLN A 1 250 ? -12.323 -2.710 -9.301 1.00 95.88 250 GLN A O 1
ATOM 1971 N N . ILE A 1 251 ? -10.386 -2.424 -10.415 1.00 97.44 251 ILE A N 1
ATOM 1972 C CA . ILE A 1 251 ? -10.291 -3.805 -10.908 1.00 97.44 251 ILE A CA 1
ATOM 1973 C C . ILE A 1 251 ? -10.203 -4.780 -9.729 1.00 97.44 251 ILE A C 1
ATOM 1975 O O . ILE A 1 251 ? -11.006 -5.708 -9.633 1.00 97.44 251 ILE A O 1
ATOM 1979 N N . LEU A 1 252 ? -9.287 -4.547 -8.783 1.00 97.88 252 LEU A N 1
ATOM 1980 C CA . LEU A 1 252 ? -9.122 -5.404 -7.604 1.00 97.88 252 LEU A CA 1
ATOM 1981 C C . LEU A 1 252 ? -10.396 -5.480 -6.750 1.00 97.88 252 LEU A C 1
ATOM 1983 O O . LEU A 1 252 ? -10.717 -6.551 -6.233 1.00 97.88 252 LEU A O 1
ATOM 1987 N N . THR A 1 253 ? -11.151 -4.383 -6.647 1.00 94.50 253 THR A N 1
ATOM 1988 C CA . THR A 1 253 ? -12.445 -4.333 -5.944 1.00 94.50 253 THR A CA 1
ATOM 1989 C C . THR A 1 253 ? -13.513 -5.159 -6.662 1.00 94.50 253 THR A C 1
ATOM 1991 O O . THR A 1 253 ? -14.262 -5.901 -6.022 1.00 94.50 253 THR A O 1
ATOM 1994 N N . ASN A 1 254 ? -13.575 -5.087 -7.993 1.00 96.19 254 ASN A N 1
ATOM 1995 C CA . ASN A 1 254 ? -14.513 -5.888 -8.780 1.00 96.19 254 ASN A CA 1
ATOM 1996 C C . ASN A 1 254 ? -14.220 -7.387 -8.645 1.00 96.19 254 ASN A C 1
ATOM 1998 O O . ASN A 1 254 ? -15.141 -8.165 -8.392 1.00 96.19 254 ASN A O 1
ATOM 2002 N N . ILE A 1 255 ? -12.944 -7.779 -8.717 1.00 97.94 255 ILE A N 1
ATOM 2003 C CA . ILE A 1 255 ? -12.520 -9.166 -8.481 1.00 97.94 255 ILE A CA 1
ATOM 2004 C C . ILE A 1 255 ? -12.862 -9.580 -7.045 1.00 97.94 255 ILE A C 1
ATOM 2006 O O . ILE A 1 255 ? -13.381 -10.674 -6.818 1.00 97.94 255 ILE A O 1
ATOM 2010 N N . ARG A 1 256 ? -12.637 -8.693 -6.062 1.00 96.31 256 ARG A N 1
ATOM 2011 C CA . ARG A 1 256 ? -12.935 -8.968 -4.649 1.00 96.31 256 ARG A CA 1
ATOM 2012 C C . ARG A 1 256 ? -14.408 -9.258 -4.425 1.00 96.31 256 ARG A C 1
ATOM 2014 O O . ARG A 1 256 ? -14.734 -10.125 -3.620 1.00 96.31 256 ARG A O 1
ATOM 2021 N N . ARG A 1 257 ? -15.287 -8.527 -5.104 1.00 93.38 257 ARG A N 1
ATOM 2022 C CA . ARG A 1 257 ? -16.739 -8.713 -5.035 1.00 93.38 257 ARG A CA 1
ATOM 2023 C C . ARG A 1 257 ? -17.184 -10.023 -5.691 1.00 93.38 257 ARG A C 1
ATOM 2025 O O . ARG A 1 257 ? -18.152 -10.616 -5.230 1.00 93.38 257 ARG A O 1
ATOM 2032 N N . ALA A 1 258 ? -16.492 -10.453 -6.744 1.00 96.31 258 ALA A N 1
ATOM 2033 C CA . ALA A 1 258 ? -16.841 -11.637 -7.522 1.00 96.31 258 ALA A CA 1
ATOM 2034 C C . ALA A 1 258 ? -16.289 -12.950 -6.948 1.00 96.31 258 ALA A C 1
ATOM 2036 O O . ALA A 1 258 ? -16.818 -14.017 -7.249 1.00 96.31 258 ALA A O 1
ATOM 2037 N N . ILE A 1 259 ? -15.198 -12.915 -6.175 1.00 95.88 259 ILE A N 1
ATOM 2038 C CA . ILE A 1 259 ? -14.562 -14.144 -5.685 1.00 95.88 259 ILE A CA 1
ATOM 2039 C C . ILE A 1 259 ? -15.476 -14.943 -4.755 1.00 95.88 259 ILE A C 1
ATOM 2041 O O . ILE A 1 259 ? -16.082 -14.401 -3.830 1.00 95.88 259 ILE A O 1
ATOM 2045 N N . THR A 1 260 ? -15.551 -16.250 -4.997 1.00 94.44 260 THR A N 1
ATOM 2046 C CA . THR A 1 260 ? -16.349 -17.181 -4.192 1.00 94.44 260 THR A CA 1
ATOM 2047 C C . THR A 1 260 ? -15.640 -17.473 -2.869 1.00 94.44 260 THR A C 1
ATOM 2049 O O . THR A 1 260 ? -14.413 -17.518 -2.820 1.00 94.44 260 THR A O 1
ATOM 2052 N N . GLU A 1 261 ? -16.377 -17.679 -1.775 1.00 90.75 261 GLU A N 1
ATOM 2053 C CA . GLU A 1 261 ? -15.799 -18.043 -0.473 1.00 90.75 261 GLU A CA 1
ATOM 2054 C C . GLU A 1 261 ? -15.483 -19.547 -0.412 1.00 90.75 261 GLU A C 1
ATOM 2056 O O . GLU A 1 261 ? -16.351 -20.371 -0.128 1.00 90.75 261 GLU A O 1
ATOM 2061 N N . THR A 1 262 ? -14.223 -19.911 -0.667 1.00 88.44 262 THR A N 1
ATOM 2062 C CA . THR A 1 262 ? -13.702 -21.282 -0.540 1.00 88.44 262 THR A CA 1
ATOM 2063 C C . THR A 1 262 ? -12.354 -21.280 0.195 1.00 88.44 262 THR A C 1
ATOM 2065 O O . THR A 1 262 ? -11.678 -20.248 0.236 1.00 88.44 262 THR A O 1
ATOM 2068 N N . PRO A 1 263 ? -11.894 -22.425 0.740 1.00 85.75 263 PRO A N 1
ATOM 2069 C CA . PRO A 1 263 ? -10.565 -22.527 1.355 1.00 85.75 263 PRO A CA 1
ATOM 2070 C C . PRO A 1 263 ? -9.399 -22.229 0.401 1.00 85.75 263 PRO A C 1
ATOM 2072 O O . PRO A 1 263 ? -8.290 -21.955 0.854 1.00 85.75 263 PRO A O 1
ATOM 2075 N N . HIS A 1 264 ? -9.638 -22.298 -0.911 1.00 89.31 264 HIS A N 1
ATOM 2076 C CA . HIS A 1 264 ? -8.620 -22.138 -1.947 1.00 89.31 264 HIS A CA 1
ATOM 2077 C C . HIS A 1 264 ? -8.670 -20.767 -2.624 1.00 89.31 264 HIS A C 1
ATOM 2079 O O . HIS A 1 264 ? -7.811 -20.481 -3.462 1.00 89.31 264 HIS A O 1
ATOM 2085 N N . SER A 1 265 ? -9.637 -19.926 -2.244 1.00 94.31 265 SER A N 1
ATOM 2086 C CA . SER A 1 265 ? -9.930 -18.683 -2.939 1.00 94.31 265 SER A CA 1
ATOM 2087 C C . SER A 1 265 ? -8.768 -17.710 -2.903 1.00 94.31 265 SER A C 1
ATOM 2089 O O . SER A 1 265 ? -8.309 -17.311 -1.830 1.00 94.31 265 SER A O 1
ATOM 2091 N N . ARG A 1 266 ? -8.301 -17.320 -4.088 1.00 97.69 266 ARG A N 1
ATOM 2092 C CA . ARG A 1 266 ? -7.178 -16.398 -4.251 1.00 97.69 266 ARG A CA 1
ATOM 2093 C C . ARG A 1 266 ? -7.182 -15.719 -5.616 1.00 97.69 266 ARG A C 1
ATOM 2095 O O . ARG A 1 266 ? -7.685 -16.262 -6.599 1.00 97.69 266 ARG A O 1
ATOM 2102 N N . LEU A 1 267 ? -6.562 -14.550 -5.666 1.00 98.62 267 LEU A N 1
ATOM 2103 C CA . LEU A 1 267 ? -6.143 -13.877 -6.887 1.00 98.62 267 LEU A CA 1
ATOM 2104 C C . LEU A 1 267 ? -4.621 -14.007 -7.008 1.00 98.62 267 LEU A C 1
ATOM 2106 O O . LEU A 1 267 ? -3.891 -13.662 -6.078 1.00 98.62 267 LEU A O 1
ATOM 2110 N N . VAL A 1 268 ? -4.143 -14.481 -8.155 1.00 98.62 268 VAL A N 1
ATOM 2111 C CA . VAL A 1 268 ? -2.716 -14.555 -8.481 1.00 98.62 268 VAL A CA 1
ATOM 2112 C C . VAL A 1 268 ? -2.392 -13.490 -9.522 1.00 98.62 268 VAL A C 1
ATOM 2114 O O . VAL A 1 268 ? -2.755 -13.612 -10.694 1.00 98.62 268 VAL A O 1
ATOM 2117 N N . ILE A 1 269 ? -1.708 -12.434 -9.088 1.00 98.62 269 ILE A N 1
ATOM 2118 C CA . ILE A 1 269 ? -1.227 -11.366 -9.967 1.00 98.62 269 ILE A CA 1
ATOM 2119 C C . ILE A 1 269 ? 0.168 -11.750 -10.454 1.00 98.62 269 ILE A C 1
ATOM 2121 O O . ILE A 1 269 ? 1.058 -12.026 -9.653 1.00 98.62 269 ILE A O 1
ATOM 2125 N N . LEU A 1 270 ? 0.369 -11.762 -11.767 1.00 97.38 270 LEU A N 1
ATOM 2126 C CA . LEU A 1 270 ? 1.648 -12.065 -12.402 1.00 97.38 270 LEU A CA 1
ATOM 2127 C C . LEU A 1 270 ? 2.217 -10.790 -13.024 1.00 97.38 270 LEU A C 1
ATOM 2129 O O . LEU A 1 270 ? 2.017 -10.526 -14.212 1.00 97.38 270 LEU A O 1
ATOM 2133 N N . GLU A 1 271 ? 2.921 -10.004 -12.209 1.00 95.12 271 GLU A N 1
ATOM 2134 C CA . GLU A 1 271 ? 3.504 -8.713 -12.599 1.00 95.12 271 GLU A CA 1
ATOM 2135 C C . GLU A 1 271 ? 4.899 -8.503 -12.017 1.00 95.12 271 GLU A C 1
ATOM 2137 O O . GLU A 1 271 ? 5.355 -9.214 -11.116 1.00 95.12 271 GLU A O 1
ATOM 2142 N N . SER A 1 272 ? 5.617 -7.534 -12.577 1.00 93.00 272 SER A N 1
ATOM 2143 C CA . SER A 1 272 ? 6.933 -7.170 -12.085 1.00 93.00 272 SER A CA 1
ATOM 2144 C C . SER A 1 272 ? 6.799 -6.393 -10.770 1.00 93.00 272 SER A C 1
ATOM 2146 O O . SER A 1 272 ? 6.025 -5.450 -10.646 1.00 93.00 272 SER A O 1
ATOM 2148 N N . VAL A 1 273 ? 7.605 -6.765 -9.775 1.00 93.44 273 VAL A N 1
ATOM 2149 C CA . VAL A 1 273 ? 7.704 -6.018 -8.515 1.00 93.44 273 VAL A CA 1
ATOM 2150 C C . VAL A 1 273 ? 8.964 -5.170 -8.561 1.00 93.44 273 VAL A C 1
ATOM 2152 O O . VAL A 1 273 ? 10.067 -5.698 -8.739 1.00 93.44 273 VAL A O 1
ATOM 2155 N N . LEU A 1 274 ? 8.808 -3.855 -8.413 1.00 92.38 274 LEU A N 1
ATOM 2156 C CA . LEU A 1 274 ? 9.933 -2.928 -8.391 1.00 92.38 274 LEU A CA 1
ATOM 2157 C C . LEU A 1 274 ? 10.885 -3.253 -7.240 1.00 92.38 274 LEU A C 1
ATOM 2159 O O . LEU A 1 274 ? 10.480 -3.484 -6.101 1.00 92.38 274 LEU A O 1
ATOM 2163 N N . LYS A 1 275 ? 12.179 -3.253 -7.565 1.00 84.38 275 LYS A N 1
ATOM 2164 C CA . LYS A 1 275 ? 13.273 -3.436 -6.614 1.00 84.38 275 LYS A CA 1
ATOM 2165 C C . LYS A 1 275 ? 14.394 -2.443 -6.885 1.00 84.38 275 LYS A C 1
ATOM 2167 O O . LYS A 1 275 ? 14.707 -2.117 -8.037 1.00 84.38 275 LYS A O 1
ATOM 2172 N N . ASP A 1 276 ? 15.058 -2.034 -5.816 1.00 78.69 276 ASP A N 1
ATOM 2173 C CA . ASP A 1 276 ? 16.269 -1.228 -5.891 1.00 78.69 276 ASP A CA 1
ATOM 2174 C C . ASP A 1 276 ? 17.503 -2.059 -6.280 1.00 78.69 276 ASP A C 1
ATOM 2176 O O . ASP A 1 276 ? 17.477 -3.288 -6.403 1.00 78.69 276 ASP A O 1
ATOM 2180 N N . GLY A 1 277 ? 18.618 -1.369 -6.529 1.00 75.38 277 GLY A N 1
ATOM 2181 C CA . GLY A 1 277 ? 19.916 -1.993 -6.790 1.00 75.38 277 GLY A CA 1
ATO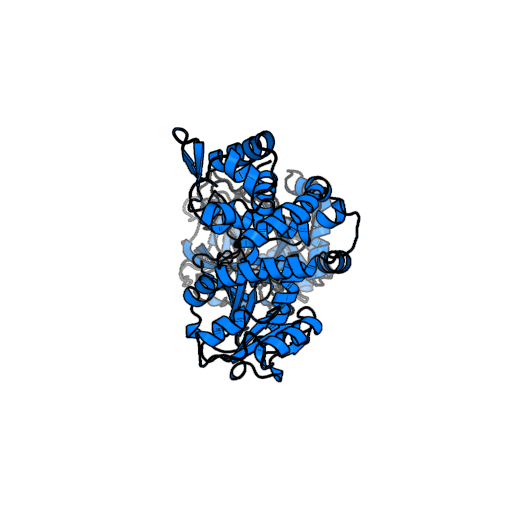M 2182 C C . GLY A 1 277 ? 20.016 -2.731 -8.132 1.00 75.38 277 GLY A C 1
ATOM 2183 O O . GLY A 1 277 ? 19.153 -2.642 -9.009 1.00 75.38 277 GLY A O 1
ATOM 2184 N N . HIS A 1 278 ? 21.114 -3.461 -8.339 1.00 67.19 278 HIS A N 1
ATOM 2185 C CA . HIS A 1 278 ? 21.394 -4.116 -9.625 1.00 67.19 278 HIS A CA 1
ATOM 2186 C C . HIS A 1 278 ? 20.366 -5.195 -10.004 1.00 67.19 278 HIS A C 1
ATOM 2188 O O . HIS A 1 278 ? 20.095 -5.378 -11.191 1.00 67.19 278 HIS A O 1
ATOM 2194 N N . MET A 1 279 ? 19.753 -5.853 -9.016 1.00 63.34 279 MET A N 1
ATOM 2195 C CA . MET A 1 279 ? 18.784 -6.934 -9.232 1.00 63.34 279 MET A CA 1
ATOM 2196 C C . MET A 1 279 ? 17.432 -6.447 -9.777 1.00 63.34 279 MET A C 1
ATOM 2198 O O . MET A 1 279 ? 16.749 -7.211 -10.448 1.00 63.34 279 MET A O 1
ATOM 2202 N N . GLY A 1 280 ? 17.070 -5.175 -9.576 1.00 74.50 280 GLY A N 1
ATOM 2203 C CA . GLY A 1 280 ? 15.838 -4.583 -10.119 1.00 74.50 280 GLY A CA 1
ATOM 2204 C C . GLY A 1 280 ? 15.968 -3.976 -11.519 1.00 74.50 280 GLY A C 1
ATOM 2205 O O . GLY A 1 280 ? 15.142 -3.163 -11.925 1.00 74.50 280 GLY A O 1
ATOM 2206 N N . ARG A 1 281 ? 17.034 -4.289 -12.273 1.00 80.38 281 ARG A N 1
ATOM 2207 C CA . ARG A 1 281 ? 17.255 -3.671 -13.594 1.00 80.38 281 ARG A CA 1
ATOM 2208 C C . ARG A 1 281 ? 16.074 -3.905 -14.539 1.00 80.38 281 ARG A C 1
ATOM 2210 O O . ARG A 1 281 ? 15.633 -2.960 -15.179 1.00 80.38 281 ARG A O 1
ATOM 2217 N N . VAL A 1 282 ? 15.587 -5.142 -14.631 1.00 81.12 282 VAL A N 1
ATOM 2218 C CA . VAL A 1 282 ? 14.493 -5.504 -15.547 1.00 81.12 282 VAL A CA 1
ATOM 2219 C C . VAL A 1 282 ? 13.189 -4.821 -15.137 1.00 81.12 282 VAL A C 1
ATOM 2221 O O . VAL A 1 282 ? 12.570 -4.182 -15.982 1.00 81.12 282 VAL A O 1
ATOM 2224 N N . SER A 1 283 ? 12.834 -4.857 -13.849 1.00 85.31 283 SER A N 1
ATOM 2225 C CA . SER A 1 283 ? 11.608 -4.235 -13.332 1.00 85.31 283 SER A CA 1
ATOM 2226 C C . SER A 1 283 ? 11.575 -2.721 -13.559 1.00 85.31 283 SER A C 1
ATOM 2228 O O . SER A 1 283 ? 10.541 -2.176 -13.917 1.00 85.31 283 SER A O 1
ATOM 2230 N N . ARG A 1 284 ? 12.717 -2.029 -13.436 1.00 89.31 284 ARG A N 1
ATOM 2231 C CA . ARG A 1 284 ? 12.796 -0.580 -13.703 1.00 89.31 284 ARG A CA 1
ATOM 2232 C C . ARG A 1 284 ? 12.659 -0.223 -15.182 1.00 89.31 284 ARG A C 1
ATOM 2234 O O . ARG A 1 284 ? 12.131 0.832 -15.512 1.00 89.31 284 ARG A O 1
ATOM 2241 N N . TYR A 1 285 ? 13.152 -1.073 -16.086 1.00 88.06 285 TYR A N 1
ATOM 2242 C CA . TYR A 1 285 ? 12.905 -0.862 -17.515 1.00 88.06 285 TYR A CA 1
ATOM 2243 C C . TYR A 1 285 ? 11.459 -1.185 -17.888 1.00 88.06 285 TYR A C 1
ATOM 2245 O O . TYR A 1 285 ? 10.914 -0.503 -18.748 1.00 88.06 285 TYR A O 1
ATOM 2253 N N . ALA A 1 286 ? 10.843 -2.185 -17.252 1.00 87.31 286 ALA A N 1
ATOM 2254 C CA . ALA A 1 286 ? 9.420 -2.465 -17.418 1.00 87.31 286 ALA A CA 1
ATOM 2255 C C . ALA A 1 286 ? 8.569 -1.249 -17.009 1.00 87.31 286 ALA A C 1
ATOM 2257 O O . ALA A 1 286 ? 7.774 -0.786 -17.818 1.00 87.31 286 ALA A O 1
ATOM 2258 N N . ASP A 1 287 ? 8.860 -0.643 -15.855 1.00 93.19 287 ASP A N 1
ATOM 2259 C CA . ASP A 1 287 ? 8.198 0.578 -15.367 1.00 93.19 287 ASP A CA 1
ATOM 2260 C C . ASP A 1 287 ? 8.283 1.744 -16.349 1.00 93.19 287 ASP A C 1
ATOM 2262 O O . ASP A 1 287 ? 7.268 2.301 -16.766 1.00 93.19 287 ASP A O 1
ATOM 2266 N N . LEU A 1 288 ? 9.492 2.041 -16.832 1.00 92.69 288 LEU A N 1
ATOM 2267 C CA . LEU A 1 288 ? 9.672 3.063 -17.860 1.00 92.69 288 LEU A CA 1
ATOM 2268 C C . LEU A 1 288 ? 8.908 2.737 -19.145 1.00 92.69 288 LEU A C 1
ATOM 2270 O O . LEU A 1 288 ? 8.377 3.648 -19.772 1.00 92.69 288 LEU A O 1
ATOM 2274 N N . ASN A 1 289 ? 8.846 1.470 -19.554 1.00 91.25 289 ASN A N 1
ATOM 2275 C CA . ASN A 1 289 ? 8.097 1.086 -20.746 1.00 91.25 289 ASN A CA 1
ATOM 2276 C C . ASN A 1 289 ? 6.587 1.271 -20.553 1.00 91.25 289 ASN A C 1
ATOM 2278 O O . ASN A 1 289 ? 5.934 1.725 -21.492 1.00 91.25 289 ASN A O 1
ATOM 2282 N N . MET A 1 290 ? 6.044 0.970 -19.369 1.00 92.56 290 MET A N 1
ATOM 2283 C CA . MET A 1 290 ? 4.625 1.188 -19.061 1.00 92.56 290 MET A CA 1
ATOM 2284 C C . MET A 1 290 ? 4.287 2.675 -19.042 1.00 92.56 290 MET A C 1
ATOM 2286 O O . MET A 1 290 ? 3.351 3.103 -19.725 1.00 92.56 290 MET A O 1
ATOM 2290 N N . MET A 1 291 ? 5.129 3.479 -18.387 1.00 94.31 291 MET A N 1
ATOM 2291 C CA . MET A 1 291 ? 5.017 4.934 -18.417 1.00 94.31 291 MET A CA 1
ATOM 2292 C C . MET A 1 291 ? 5.052 5.451 -19.860 1.00 94.31 291 MET A C 1
ATOM 2294 O O . MET A 1 291 ? 4.192 6.236 -20.246 1.00 94.31 291 MET A O 1
ATOM 2298 N N . VAL A 1 292 ? 6.015 4.994 -20.676 1.00 94.06 292 VAL A N 1
ATOM 2299 C CA . VAL A 1 292 ? 6.209 5.432 -22.070 1.00 94.06 292 VAL A CA 1
ATOM 2300 C C . VAL A 1 292 ? 5.025 5.096 -22.964 1.00 94.06 292 VAL A C 1
ATOM 2302 O O . VAL A 1 292 ? 4.610 5.943 -23.756 1.00 94.06 292 VAL A O 1
ATOM 2305 N N . ALA A 1 293 ? 4.526 3.868 -22.876 1.00 90.25 293 ALA A N 1
ATOM 2306 C CA . ALA A 1 293 ? 3.598 3.321 -23.851 1.00 90.25 293 ALA A CA 1
ATOM 2307 C C . ALA A 1 293 ? 2.135 3.637 -23.524 1.00 90.25 293 ALA A C 1
ATOM 2309 O O . ALA A 1 293 ? 1.383 4.034 -24.412 1.00 90.25 293 ALA A O 1
ATOM 2310 N N . VAL A 1 294 ? 1.736 3.478 -22.261 1.00 89.62 294 VAL A N 1
ATOM 2311 C CA . VAL A 1 294 ? 0.320 3.500 -21.852 1.00 89.62 294 VAL A CA 1
ATOM 2312 C C . VAL A 1 294 ? 0.034 4.438 -20.678 1.00 89.62 294 VAL A C 1
ATOM 2314 O O . VAL A 1 294 ? -1.122 4.603 -20.310 1.00 89.62 294 VAL A O 1
ATOM 2317 N N . GLY A 1 295 ? 1.056 5.099 -20.120 1.00 88.75 295 GLY A N 1
ATOM 2318 C CA . GLY A 1 295 ? 0.905 5.917 -18.909 1.00 88.75 295 GLY A CA 1
ATOM 2319 C C . GLY A 1 295 ? 0.684 5.082 -17.642 1.00 88.75 295 GLY A C 1
ATOM 2320 O O . GLY A 1 295 ? 0.262 5.617 -16.622 1.00 88.75 295 GLY A O 1
ATOM 2321 N N . GLY A 1 296 ? 0.959 3.779 -17.725 1.00 92.25 296 GLY A N 1
ATOM 2322 C CA . GLY A 1 296 ? 0.921 2.845 -16.609 1.00 92.25 296 GLY A CA 1
ATOM 2323 C C . GLY A 1 296 ? 2.197 2.898 -15.772 1.00 92.25 296 GLY A C 1
ATOM 2324 O O . GLY A 1 296 ? 3.065 3.752 -15.979 1.00 92.25 296 GLY A O 1
ATOM 2325 N N . LYS A 1 297 ? 2.320 1.964 -14.831 1.00 94.50 297 LYS A N 1
ATOM 2326 C CA . LYS A 1 297 ? 3.479 1.849 -13.942 1.00 94.50 297 LYS A CA 1
ATOM 2327 C C . LYS A 1 297 ? 3.623 0.445 -13.372 1.00 94.50 297 LYS A C 1
ATOM 2329 O O . LYS A 1 297 ? 2.635 -0.239 -13.111 1.00 94.50 297 LYS A O 1
ATOM 2334 N N . GLU A 1 298 ? 4.858 0.059 -13.092 1.00 95.06 298 GLU A N 1
ATOM 2335 C CA . GLU A 1 298 ? 5.124 -1.057 -12.190 1.00 95.06 298 GLU A CA 1
ATOM 2336 C C . GLU A 1 298 ? 5.047 -0.563 -10.740 1.00 95.06 298 GLU A C 1
ATOM 2338 O O . GLU A 1 298 ? 5.103 0.636 -10.453 1.00 95.06 298 GLU A O 1
ATOM 2343 N N . ARG A 1 299 ? 4.909 -1.494 -9.797 1.00 95.56 299 ARG A N 1
ATOM 2344 C CA . ARG A 1 299 ? 4.740 -1.167 -8.377 1.00 95.56 299 ARG A CA 1
ATOM 2345 C C . ARG A 1 299 ? 5.749 -1.907 -7.524 1.00 95.56 299 ARG A C 1
ATOM 2347 O O . ARG A 1 299 ? 6.110 -3.050 -7.813 1.00 95.56 299 ARG A O 1
ATOM 2354 N N . ASP A 1 300 ? 6.232 -1.252 -6.477 1.00 94.50 300 ASP A N 1
ATOM 2355 C CA . ASP A 1 300 ? 7.020 -1.919 -5.445 1.00 94.50 300 ASP A CA 1
ATOM 2356 C C . ASP A 1 300 ? 6.117 -2.751 -4.520 1.00 94.50 300 ASP A C 1
ATOM 2358 O O . ASP A 1 300 ? 4.886 -2.693 -4.574 1.00 94.50 300 ASP A O 1
ATOM 2362 N N . GLU A 1 301 ? 6.728 -3.570 -3.666 1.00 93.06 301 GLU A N 1
ATOM 2363 C CA . GLU A 1 301 ? 5.977 -4.407 -2.727 1.00 93.06 301 GLU A CA 1
ATOM 2364 C C . GLU A 1 301 ? 5.086 -3.580 -1.787 1.00 93.06 301 GLU A C 1
ATOM 2366 O O . GLU A 1 301 ? 3.983 -4.008 -1.454 1.00 93.06 301 GLU A O 1
ATOM 2371 N N . LYS A 1 302 ? 5.526 -2.389 -1.370 1.00 91.06 302 LYS A N 1
ATOM 2372 C CA . LYS A 1 302 ? 4.757 -1.538 -0.459 1.00 91.06 302 LYS A CA 1
ATOM 2373 C C . LYS A 1 302 ? 3.489 -1.024 -1.141 1.00 91.06 302 LYS A C 1
ATOM 2375 O O . LYS A 1 302 ? 2.425 -1.059 -0.529 1.00 91.06 302 LYS A O 1
ATOM 2380 N N . GLN A 1 303 ? 3.596 -0.587 -2.391 1.00 94.75 303 GLN A N 1
ATOM 2381 C CA . GLN A 1 303 ? 2.474 -0.154 -3.219 1.00 94.75 303 GLN A CA 1
ATOM 2382 C C . GLN A 1 303 ? 1.510 -1.313 -3.500 1.00 94.75 303 GLN A C 1
ATOM 2384 O O . GLN A 1 303 ? 0.301 -1.134 -3.390 1.00 94.75 303 GLN A O 1
ATOM 2389 N N . TRP A 1 304 ? 2.022 -2.515 -3.792 1.00 95.94 304 TRP A N 1
ATOM 2390 C CA . TRP A 1 304 ? 1.180 -3.706 -3.957 1.00 95.94 304 TRP A CA 1
ATOM 2391 C C . TRP A 1 304 ? 0.423 -4.085 -2.686 1.00 95.94 304 TRP A C 1
ATOM 2393 O O . TRP A 1 304 ? -0.770 -4.372 -2.754 1.00 95.94 304 TRP A O 1
ATOM 2403 N N . ARG A 1 305 ? 1.092 -4.067 -1.525 1.00 90.44 305 ARG A N 1
ATOM 2404 C CA . ARG A 1 305 ? 0.444 -4.304 -0.225 1.00 90.44 305 ARG A CA 1
ATOM 2405 C C . ARG A 1 305 ? -0.633 -3.266 0.050 1.00 90.44 305 ARG A C 1
ATOM 2407 O O . ARG A 1 305 ? -1.739 -3.635 0.414 1.00 90.44 305 ARG A O 1
ATOM 2414 N N . GLN A 1 306 ? -0.328 -1.994 -0.195 1.00 86.06 306 GLN A N 1
ATOM 2415 C CA . GLN A 1 306 ? -1.289 -0.910 -0.033 1.00 86.06 306 GLN A CA 1
ATOM 2416 C C . GLN A 1 306 ? -2.539 -1.128 -0.899 1.00 86.06 306 GLN A C 1
ATOM 2418 O O . GLN A 1 306 ? -3.642 -1.104 -0.361 1.00 86.06 306 GLN A O 1
ATOM 2423 N N . LEU A 1 307 ? -2.373 -1.408 -2.196 1.00 90.44 307 LEU A N 1
ATOM 2424 C CA . LEU A 1 307 ? -3.497 -1.682 -3.098 1.00 90.44 307 LEU A CA 1
ATOM 2425 C C . LEU A 1 307 ? -4.309 -2.905 -2.673 1.00 90.44 307 LEU A C 1
ATOM 2427 O O . LEU A 1 307 ? -5.538 -2.856 -2.690 1.00 90.44 307 LEU A O 1
ATOM 2431 N N . ALA A 1 308 ? -3.641 -3.999 -2.295 1.00 88.94 308 ALA A N 1
ATOM 2432 C CA . ALA A 1 308 ? -4.310 -5.203 -1.816 1.00 88.94 308 ALA A CA 1
ATOM 2433 C C . ALA A 1 308 ? -5.172 -4.888 -0.585 1.00 88.94 308 ALA A C 1
ATOM 2435 O O . ALA A 1 308 ? -6.371 -5.172 -0.582 1.00 88.94 308 ALA A O 1
ATOM 2436 N N . ASP A 1 309 ? -4.584 -4.228 0.413 1.00 80.81 309 ASP A N 1
ATOM 2437 C CA . ASP A 1 309 ? -5.270 -3.931 1.663 1.00 80.81 309 ASP A CA 1
ATOM 2438 C C . ASP A 1 309 ? -6.455 -2.968 1.448 1.00 80.81 309 ASP A C 1
ATOM 2440 O O . ASP A 1 309 ? -7.531 -3.182 2.002 1.00 80.81 309 ASP A O 1
ATOM 2444 N N . GLU A 1 310 ? -6.286 -1.938 0.608 1.00 82.88 310 GLU A N 1
ATOM 2445 C CA . GLU A 1 310 ? -7.333 -0.962 0.249 1.00 82.88 310 GLU A CA 1
ATOM 2446 C C . GLU A 1 310 ? -8.542 -1.587 -0.450 1.00 82.88 310 GLU A C 1
ATOM 2448 O O . GLU A 1 310 ? -9.638 -1.024 -0.413 1.00 82.88 310 GLU A O 1
ATOM 2453 N N . THR A 1 311 ? -8.353 -2.748 -1.075 1.00 88.31 311 THR A N 1
ATOM 2454 C CA . THR A 1 311 ? -9.363 -3.411 -1.908 1.00 88.31 311 THR A CA 1
ATOM 2455 C C . THR A 1 311 ? -9.852 -4.731 -1.314 1.00 88.31 311 THR A C 1
ATOM 2457 O O . THR A 1 311 ? -10.476 -5.541 -2.000 1.00 88.31 311 THR A O 1
ATOM 2460 N N . GLY A 1 312 ? -9.630 -4.939 -0.010 1.00 83.62 312 GLY A N 1
ATOM 2461 C CA . GLY A 1 312 ? -10.183 -6.069 0.744 1.00 83.62 312 GLY A CA 1
ATOM 2462 C C . GLY A 1 312 ? -9.432 -7.389 0.553 1.00 83.62 312 GLY A C 1
ATOM 2463 O O . GLY A 1 312 ? -9.999 -8.462 0.800 1.00 83.62 312 GLY A O 1
ATOM 2464 N N . TRP A 1 313 ? -8.174 -7.318 0.126 1.00 91.69 313 TRP A N 1
ATOM 2465 C CA . TRP A 1 313 ? -7.269 -8.451 -0.019 1.00 91.69 313 TRP A CA 1
ATOM 2466 C C . TRP A 1 313 ? -6.150 -8.401 1.015 1.00 91.69 313 TRP A C 1
ATOM 2468 O O . TRP A 1 313 ? -5.754 -7.345 1.486 1.00 91.69 313 TRP A O 1
ATOM 2478 N N . ASN A 1 314 ? -5.595 -9.564 1.322 1.00 88.75 314 ASN A N 1
ATOM 2479 C CA . ASN A 1 314 ? -4.326 -9.698 2.018 1.00 88.75 314 ASN A CA 1
ATOM 2480 C C . ASN A 1 314 ? -3.297 -10.251 1.026 1.00 88.75 314 ASN A C 1
ATOM 2482 O O . ASN A 1 314 ? -3.488 -11.349 0.498 1.00 88.75 314 ASN A O 1
ATOM 2486 N N . LEU A 1 315 ? -2.206 -9.517 0.784 1.00 92.44 315 LEU A N 1
ATOM 2487 C CA . LEU A 1 315 ? -1.058 -10.028 0.031 1.00 92.44 315 LEU A CA 1
ATOM 2488 C C . LEU A 1 315 ? -0.295 -11.057 0.883 1.00 92.44 315 LEU A C 1
ATOM 2490 O O . LEU A 1 315 ? 0.628 -10.712 1.634 1.00 92.44 315 LEU A O 1
ATOM 2494 N N . ARG A 1 316 ? -0.685 -12.328 0.739 1.00 91.56 316 ARG A N 1
ATOM 2495 C CA . ARG A 1 316 ? -0.184 -13.464 1.519 1.00 91.56 316 ARG A CA 1
ATOM 2496 C C . ARG A 1 316 ? 1.291 -13.731 1.246 1.00 91.56 316 ARG A C 1
ATOM 2498 O O . ARG A 1 316 ? 2.056 -13.939 2.185 1.00 91.56 316 ARG A O 1
ATOM 2505 N N . ALA A 1 317 ? 1.690 -13.715 -0.023 1.00 92.56 317 ALA A N 1
ATOM 2506 C CA . ALA A 1 317 ? 3.055 -14.017 -0.434 1.00 92.56 317 ALA A CA 1
ATOM 2507 C C . ALA A 1 317 ? 3.401 -13.402 -1.798 1.00 92.56 317 ALA A C 1
ATOM 2509 O O . ALA A 1 317 ? 2.528 -13.149 -2.627 1.00 92.56 317 ALA A O 1
ATOM 2510 N N . ILE A 1 318 ? 4.700 -13.190 -2.025 1.00 96.12 318 ILE A N 1
ATOM 2511 C CA . ILE A 1 318 ? 5.274 -12.860 -3.333 1.00 96.12 318 ILE A CA 1
ATOM 2512 C C . ILE A 1 318 ? 6.269 -13.965 -3.683 1.00 96.12 318 ILE A C 1
ATOM 2514 O O . ILE A 1 318 ? 7.286 -14.131 -3.007 1.00 96.12 318 ILE A O 1
ATOM 2518 N N . TYR A 1 319 ? 5.986 -14.708 -4.746 1.00 95.81 319 TYR A N 1
ATOM 2519 C CA . TYR A 1 319 ? 6.828 -15.793 -5.234 1.00 95.81 319 TYR A CA 1
ATOM 2520 C C . TYR A 1 319 ? 7.731 -15.286 -6.354 1.00 95.81 319 TYR A C 1
ATOM 2522 O O . TYR A 1 319 ? 7.269 -14.717 -7.347 1.00 95.81 319 TYR A O 1
ATOM 2530 N N . HIS A 1 320 ? 9.035 -15.509 -6.203 1.00 93.06 320 HIS A N 1
ATOM 2531 C CA . HIS A 1 320 ? 9.997 -15.275 -7.272 1.00 93.06 320 HIS A CA 1
ATOM 2532 C C . HIS A 1 320 ? 10.029 -16.465 -8.220 1.00 93.06 320 HIS A C 1
ATOM 2534 O O . HIS A 1 320 ? 10.276 -17.591 -7.802 1.00 93.06 320 HIS A O 1
ATOM 2540 N N . LEU A 1 321 ? 9.805 -16.179 -9.499 1.00 93.38 321 LEU A N 1
ATOM 2541 C CA . LEU A 1 321 ? 9.655 -17.177 -10.546 1.00 93.38 321 LEU A CA 1
ATOM 2542 C C . LEU A 1 321 ? 10.952 -17.237 -11.359 1.00 93.38 321 LEU A C 1
ATOM 2544 O O . LEU A 1 321 ? 11.419 -16.225 -11.895 1.00 93.38 321 LEU A O 1
ATOM 2548 N N . ARG A 1 322 ? 11.581 -18.409 -11.437 1.00 90.06 322 ARG A N 1
ATOM 2549 C CA . ARG A 1 322 ? 12.871 -18.587 -12.111 1.00 90.06 322 ARG A CA 1
ATOM 2550 C C . ARG A 1 322 ? 12.736 -18.276 -13.596 1.00 90.06 322 ARG A C 1
ATOM 2552 O O . ARG A 1 322 ? 11.793 -18.707 -14.250 1.00 90.06 322 ARG A O 1
ATOM 2559 N N . ASN A 1 323 ? 13.715 -17.559 -14.147 1.00 86.44 323 ASN A N 1
ATOM 2560 C CA . ASN A 1 323 ? 13.747 -17.183 -15.568 1.00 86.44 323 ASN A CA 1
ATOM 2561 C C . ASN A 1 323 ? 12.468 -16.471 -16.058 1.00 86.44 323 ASN A C 1
ATOM 2563 O O . ASN A 1 323 ? 12.159 -16.491 -17.247 1.00 86.44 323 ASN A O 1
ATOM 2567 N N . SER A 1 324 ? 11.741 -15.834 -15.143 1.00 88.44 324 SER A N 1
ATOM 2568 C CA . SER A 1 324 ? 10.508 -15.107 -15.403 1.00 88.44 324 SER A CA 1
ATOM 2569 C C . SER A 1 324 ? 10.672 -13.674 -14.900 1.00 88.44 324 SER A C 1
ATOM 2571 O O . SER A 1 324 ? 11.327 -13.433 -13.885 1.00 88.44 324 SER A O 1
ATOM 2573 N N . TRP A 1 325 ? 10.144 -12.704 -15.645 1.00 86.50 325 TRP A N 1
ATOM 2574 C CA . TRP A 1 325 ? 10.152 -11.304 -15.227 1.00 86.50 325 TRP A CA 1
ATOM 2575 C C . TRP A 1 325 ? 9.111 -10.980 -14.155 1.00 86.50 325 TRP A C 1
ATOM 2577 O O . TRP A 1 325 ? 9.469 -10.261 -13.219 1.00 86.50 325 TRP A O 1
ATOM 2587 N N . PRO A 1 326 ? 7.856 -11.469 -14.243 1.00 92.38 326 PRO A N 1
ATOM 2588 C CA . PRO A 1 326 ? 6.907 -11.247 -13.173 1.00 92.38 326 PRO A CA 1
ATOM 2589 C C . PRO A 1 326 ? 7.259 -12.093 -11.950 1.00 92.38 326 PRO A C 1
ATOM 2591 O O . PRO A 1 326 ? 7.858 -13.169 -12.049 1.00 92.38 326 PRO A O 1
ATOM 2594 N N . CYS A 1 327 ? 6.825 -11.603 -10.797 1.00 94.88 327 CYS A N 1
ATOM 2595 C CA . CYS A 1 327 ? 6.593 -12.409 -9.608 1.00 94.88 327 CYS A CA 1
ATOM 2596 C C . CYS A 1 327 ? 5.132 -12.880 -9.614 1.00 94.88 327 CYS A C 1
ATOM 2598 O O . CYS A 1 327 ? 4.292 -12.254 -10.257 1.00 94.88 327 CYS A O 1
ATOM 2600 N N . ALA A 1 328 ? 4.816 -13.941 -8.871 1.00 97.94 328 ALA A N 1
ATOM 2601 C CA . ALA A 1 328 ? 3.425 -14.240 -8.533 1.00 97.94 328 ALA A CA 1
ATOM 2602 C C . ALA A 1 328 ? 3.102 -13.600 -7.182 1.00 97.94 328 ALA A C 1
ATOM 2604 O O . ALA A 1 328 ? 3.663 -13.993 -6.158 1.00 97.94 328 ALA A O 1
ATOM 2605 N N . LEU A 1 329 ? 2.232 -12.596 -7.180 1.00 98.50 329 LEU A N 1
ATOM 2606 C CA . LEU A 1 329 ? 1.686 -11.996 -5.973 1.00 98.50 329 LEU A CA 1
ATOM 2607 C C . LEU A 1 329 ? 0.372 -12.693 -5.651 1.00 98.50 329 LEU A C 1
ATOM 2609 O O . LEU A 1 329 ? -0.559 -12.701 -6.455 1.00 98.50 329 LEU A O 1
ATOM 2613 N N . GLU A 1 330 ? 0.309 -13.285 -4.470 1.00 98.12 330 GLU A N 1
ATOM 2614 C CA . GLU A 1 330 ? -0.838 -14.058 -4.039 1.00 98.12 330 GLU A CA 1
ATOM 2615 C C . GLU A 1 330 ? -1.695 -13.257 -3.069 1.00 98.12 330 GLU A C 1
ATOM 2617 O O . GLU A 1 330 ? -1.310 -13.014 -1.922 1.00 98.12 330 GLU A O 1
ATOM 2622 N N . LEU A 1 331 ? -2.872 -12.865 -3.537 1.00 98.00 331 LEU A N 1
ATOM 2623 C CA . LEU A 1 331 ? -3.853 -12.129 -2.762 1.00 98.00 331 LEU A CA 1
ATOM 2624 C C . LEU A 1 331 ? -4.943 -13.096 -2.303 1.00 98.00 331 LEU A C 1
ATOM 2626 O O . LEU A 1 331 ? -5.593 -13.751 -3.117 1.00 98.00 331 LEU A O 1
ATOM 2630 N N . VAL A 1 332 ? -5.173 -13.163 -0.994 1.00 94.69 332 VAL A N 1
ATOM 2631 C CA . VAL A 1 332 ? -6.289 -13.915 -0.405 1.00 94.69 332 VAL A CA 1
ATOM 2632 C C . VAL A 1 332 ? -7.367 -12.947 0.087 1.00 94.69 332 VAL A C 1
ATOM 2634 O O . VAL A 1 332 ? -7.032 -11.889 0.626 1.00 94.69 332 VAL A O 1
ATOM 2637 N N . PRO A 1 333 ? -8.659 -13.247 -0.116 1.00 90.25 333 PRO A N 1
ATOM 2638 C CA . PRO A 1 333 ? -9.732 -12.338 0.268 1.00 90.25 333 PRO A CA 1
ATOM 2639 C C . PRO A 1 333 ? -9.847 -12.234 1.794 1.00 90.25 333 PRO A C 1
ATOM 2641 O O . PRO A 1 333 ? -9.804 -13.239 2.505 1.00 90.25 333 PRO A O 1
ATOM 2644 N N . ILE A 1 334 ? -10.038 -11.017 2.306 1.00 81.25 334 ILE A N 1
ATOM 2645 C CA . ILE A 1 334 ? -10.335 -10.780 3.724 1.00 81.25 334 ILE A CA 1
ATOM 2646 C C . ILE A 1 334 ? -11.849 -10.867 3.911 1.00 81.25 334 ILE A C 1
ATOM 2648 O O . ILE A 1 334 ? -12.579 -9.964 3.498 1.00 81.25 334 ILE A O 1
ATOM 2652 N N . TRP A 1 335 ? -12.342 -11.958 4.494 1.00 74.88 335 TRP A N 1
ATOM 2653 C CA . TRP A 1 335 ? -13.771 -12.134 4.764 1.00 74.88 335 TRP A CA 1
ATOM 2654 C C . TRP A 1 335 ? -14.189 -11.415 6.054 1.00 74.88 335 TRP A C 1
ATOM 2656 O O . TRP A 1 335 ? -13.493 -11.539 7.065 1.00 74.88 335 TRP A O 1
ATOM 2666 N N . PRO A 1 336 ? -15.317 -10.682 6.064 1.00 54.53 336 PRO A N 1
ATOM 2667 C CA . PRO A 1 336 ? -15.886 -10.181 7.308 1.00 54.53 336 PRO A CA 1
ATOM 2668 C C . PRO A 1 336 ? -16.320 -11.348 8.209 1.00 54.53 336 PRO A C 1
ATOM 2670 O O . PRO A 1 336 ? -16.712 -12.415 7.733 1.00 54.53 336 PRO A O 1
ATOM 2673 N N . LEU A 1 337 ? -16.266 -11.149 9.530 1.00 45.62 337 LEU A N 1
ATOM 2674 C CA . LEU A 1 337 ? -16.824 -12.106 10.489 1.00 45.62 337 LEU A CA 1
ATOM 2675 C C . LEU A 1 337 ? -18.318 -12.308 10.184 1.00 45.62 337 LEU A C 1
ATOM 2677 O O . LEU A 1 337 ? -19.055 -11.339 10.015 1.00 45.62 337 LEU A O 1
ATOM 2681 N N . LYS A 1 338 ? -18.778 -13.565 10.101 1.00 35.41 338 LYS A N 1
ATOM 2682 C CA . LYS A 1 338 ? -20.180 -13.892 9.783 1.00 35.41 338 LYS A CA 1
ATOM 2683 C C . LYS A 1 338 ? -21.149 -13.093 10.668 1.00 35.41 338 LYS A C 1
ATOM 2685 O O . LYS A 1 338 ? -21.184 -13.310 11.876 1.00 35.41 338 LYS A O 1
ATOM 2690 N N . GLY A 1 339 ? -21.956 -12.220 10.056 1.00 32.88 339 GLY A N 1
ATOM 2691 C CA . GLY A 1 339 ? -23.013 -11.453 10.731 1.00 32.88 339 GLY A CA 1
ATOM 2692 C C . GLY A 1 339 ? -22.885 -9.925 10.675 1.00 32.88 339 GLY A C 1
ATOM 2693 O O . GLY A 1 339 ? -23.810 -9.249 11.120 1.00 32.88 339 GLY A O 1
ATOM 2694 N N . THR A 1 340 ? -21.809 -9.365 10.115 1.00 32.44 340 THR A N 1
ATOM 2695 C CA . THR A 1 340 ? -21.694 -7.920 9.841 1.00 32.44 340 THR A CA 1
ATOM 2696 C C . THR A 1 340 ? -22.047 -7.589 8.381 1.00 32.44 340 THR A C 1
ATOM 2698 O O . THR A 1 340 ? -21.607 -8.301 7.476 1.00 32.44 340 THR A O 1
ATOM 2701 N N . PRO A 1 341 ? -22.841 -6.532 8.104 1.00 29.20 341 PRO A N 1
ATOM 2702 C CA . PRO A 1 341 ? -23.073 -6.069 6.736 1.00 29.20 341 PRO A CA 1
ATOM 2703 C C . PRO A 1 341 ? -21.767 -5.597 6.083 1.00 29.20 341 PRO A C 1
ATOM 2705 O O . PRO A 1 341 ? -20.901 -5.043 6.760 1.00 29.20 341 PRO A O 1
ATOM 2708 N N . LEU A 1 342 ? -21.647 -5.778 4.764 1.00 32.31 342 LEU A N 1
ATOM 2709 C CA . LEU A 1 342 ? -20.574 -5.196 3.952 1.00 32.31 342 LEU A CA 1
ATOM 2710 C C . LEU A 1 342 ? -20.615 -3.666 4.078 1.00 32.31 342 LEU A C 1
ATOM 2712 O O . LEU A 1 342 ? -21.501 -3.020 3.520 1.00 32.31 342 LEU A O 1
ATOM 2716 N N . ALA A 1 343 ? -19.666 -3.091 4.816 1.00 34.31 343 ALA A N 1
ATOM 2717 C CA . ALA A 1 343 ? -19.384 -1.666 4.737 1.00 34.31 343 ALA A CA 1
ATOM 2718 C C . ALA A 1 343 ? -18.692 -1.361 3.397 1.00 34.31 343 ALA A C 1
ATOM 2720 O O . ALA A 1 343 ? -17.882 -2.152 2.910 1.00 34.31 343 ALA A O 1
ATOM 2721 N N . SER A 1 344 ? -19.061 -0.231 2.793 1.00 29.67 344 SER A N 1
ATOM 2722 C CA . SER A 1 344 ? -18.570 0.253 1.499 1.00 29.67 344 SER A CA 1
ATOM 2723 C C . SER A 1 344 ? -17.035 0.276 1.390 1.00 29.67 344 SER A C 1
ATOM 2725 O O . SER A 1 344 ? -16.354 0.486 2.394 1.00 29.67 344 SER A O 1
ATOM 2727 N N . PRO A 1 345 ? -16.476 0.111 0.174 1.00 34.59 345 PRO A N 1
ATOM 2728 C CA . PRO A 1 345 ? -15.043 -0.036 -0.037 1.00 34.59 345 PRO A CA 1
ATOM 2729 C C . PRO A 1 345 ? -14.334 1.313 0.093 1.00 34.59 345 PRO A C 1
ATOM 2731 O O . PRO A 1 345 ? -14.224 2.071 -0.861 1.00 34.59 345 PRO A O 1
ATOM 2734 N N . HIS A 1 346 ? -13.851 1.597 1.292 1.00 34.09 346 HIS A N 1
ATOM 2735 C CA . HIS A 1 346 ? -12.689 2.435 1.550 1.00 34.09 346 HIS A CA 1
ATOM 2736 C C . HIS A 1 346 ? -12.171 2.012 2.915 1.00 34.09 346 HIS A C 1
ATOM 2738 O O . HIS A 1 346 ? -12.890 2.232 3.879 1.00 34.09 346 HIS A O 1
ATOM 2744 N N . VAL A 1 347 ? -10.985 1.398 2.992 1.00 36.81 347 VAL A N 1
ATOM 2745 C CA . VAL A 1 347 ? -9.997 1.552 4.083 1.00 36.81 347 VAL A CA 1
ATOM 2746 C C . VAL A 1 347 ? -8.823 0.585 3.851 1.00 36.81 347 VAL A C 1
ATOM 2748 O O . VAL A 1 347 ? -9.002 -0.621 3.720 1.00 36.81 347 VAL A O 1
ATOM 2751 N N . ALA A 1 348 ? -7.620 1.160 3.841 1.00 35.53 348 ALA A N 1
ATOM 2752 C CA . ALA A 1 348 ? -6.309 0.541 3.667 1.00 35.53 348 ALA A CA 1
ATOM 2753 C C . ALA A 1 348 ? -5.743 -0.183 4.914 1.00 35.53 348 ALA A C 1
ATOM 2755 O O . ALA A 1 348 ? -6.079 0.125 6.057 1.00 35.53 348 ALA A O 1
ATOM 2756 N N . SER A 1 349 ? -4.703 -0.983 4.652 1.00 37.47 349 SER A N 1
ATOM 2757 C CA . SER A 1 349 ? -3.600 -1.482 5.505 1.00 37.47 349 SER A CA 1
ATOM 2758 C C . SER A 1 349 ? -3.742 -2.790 6.315 1.00 37.47 349 SER A C 1
ATOM 2760 O O . SER A 1 349 ? -4.763 -3.043 6.969 1.00 37.47 349 SER A O 1
ATOM 2762 N N . ALA A 1 350 ? -2.625 -3.535 6.417 1.00 44.62 350 ALA A N 1
ATOM 2763 C CA . ALA A 1 350 ? -2.139 -4.066 7.698 1.00 44.62 350 ALA A CA 1
ATOM 2764 C C . ALA A 1 350 ? -0.610 -4.345 7.788 1.00 44.62 350 ALA A C 1
ATOM 2766 O O . ALA A 1 350 ? -0.113 -5.430 7.483 1.00 44.62 350 ALA A O 1
ATOM 2767 N N . ARG A 1 351 ? 0.108 -3.406 8.429 1.00 38.69 351 ARG A N 1
ATOM 2768 C CA . ARG A 1 351 ? 0.988 -3.737 9.578 1.00 38.69 351 ARG A CA 1
ATOM 2769 C C . ARG A 1 351 ? 0.146 -4.444 10.662 1.00 38.69 351 ARG A C 1
ATOM 2771 O O . ARG A 1 351 ? -1.081 -4.359 10.582 1.00 38.69 351 ARG A O 1
ATOM 2778 N N . PRO A 1 352 ? 0.724 -5.114 11.685 1.00 43.44 352 PRO A N 1
ATOM 2779 C CA . PRO A 1 352 ? -0.082 -5.518 12.838 1.00 43.44 352 PRO A CA 1
ATOM 2780 C C . PRO A 1 352 ? -0.907 -4.311 13.306 1.00 43.44 352 PRO A C 1
ATOM 2782 O O . PRO A 1 352 ? -0.349 -3.262 13.613 1.00 43.44 352 PRO A O 1
ATOM 2785 N N . ARG A 1 353 ? -2.242 -4.443 13.283 1.00 76.19 353 ARG A N 1
ATOM 2786 C CA . ARG A 1 353 ? -3.207 -3.369 13.600 1.00 76.19 353 ARG A CA 1
ATOM 2787 C C . ARG A 1 353 ? -3.253 -3.060 15.102 1.00 76.19 353 ARG A C 1
ATOM 2789 O O . ARG A 1 353 ? -4.290 -2.694 15.642 1.00 76.19 353 ARG A O 1
ATOM 2796 N N . TYR A 1 354 ? -2.153 -3.313 15.799 1.00 87.62 354 TYR A N 1
ATOM 2797 C CA . TYR A 1 354 ? -1.968 -3.083 17.215 1.00 87.62 354 TYR A CA 1
ATOM 2798 C C . TYR A 1 354 ? -0.477 -3.036 17.543 1.00 87.62 354 TYR A C 1
ATOM 2800 O O . TYR A 1 354 ? 0.354 -3.638 16.861 1.00 87.62 354 TYR A O 1
ATOM 2808 N N . VAL A 1 355 ? -0.160 -2.387 18.653 1.00 92.62 355 VAL A N 1
ATOM 2809 C CA . VAL A 1 355 ? 1.160 -2.395 19.281 1.00 92.62 355 VAL A CA 1
ATOM 2810 C C . VAL A 1 355 ? 1.050 -2.945 20.694 1.00 92.62 355 VAL A C 1
ATOM 2812 O O . VAL A 1 355 ? -0.008 -2.870 21.318 1.00 92.62 355 VAL A O 1
ATOM 2815 N N . VAL A 1 356 ? 2.142 -3.505 21.211 1.00 93.88 356 VAL A N 1
ATOM 2816 C CA . VAL A 1 356 ? 2.239 -3.889 22.623 1.00 93.88 356 VAL A CA 1
ATOM 2817 C C . VAL A 1 356 ? 3.168 -2.905 23.320 1.00 93.88 356 VAL A C 1
ATOM 2819 O O . VAL A 1 356 ? 4.349 -2.819 22.984 1.00 93.88 356 VAL A O 1
ATOM 2822 N N . ALA A 1 357 ? 2.638 -2.152 24.280 1.00 93.12 357 ALA A N 1
ATOM 2823 C CA . ALA A 1 357 ? 3.386 -1.148 25.030 1.00 93.12 357 ALA A CA 1
ATOM 2824 C C . ALA A 1 357 ? 3.111 -1.264 26.532 1.00 93.12 357 ALA A C 1
ATOM 2826 O O . ALA A 1 357 ? 2.087 -1.797 26.947 1.00 93.12 357 ALA A O 1
ATOM 2827 N N . HIS A 1 358 ? 4.037 -0.774 27.357 1.00 91.44 358 HIS A N 1
ATOM 2828 C CA . HIS A 1 358 ? 3.856 -0.784 28.808 1.00 91.44 358 HIS A CA 1
ATOM 2829 C C . HIS A 1 358 ? 3.056 0.443 29.256 1.00 91.44 358 HIS A C 1
ATOM 2831 O O . HIS A 1 358 ? 3.393 1.570 28.884 1.00 91.44 358 HIS A O 1
ATOM 2837 N N . MET A 1 359 ? 2.018 0.211 30.058 1.00 93.81 359 MET A N 1
ATOM 2838 C CA . MET A 1 359 ? 1.157 1.234 30.657 1.00 93.81 359 MET A CA 1
ATOM 2839 C C . MET A 1 359 ? 1.033 0.996 32.166 1.00 93.81 359 MET A C 1
ATOM 2841 O O . MET A 1 359 ? 1.099 -0.148 32.619 1.00 93.81 359 MET A O 1
ATOM 2845 N N . ARG A 1 360 ? 0.849 2.073 32.942 1.00 94.12 360 ARG A N 1
ATOM 2846 C CA . ARG A 1 360 ? 0.815 2.018 34.413 1.00 94.12 360 ARG A CA 1
ATOM 2847 C C . ARG A 1 360 ? -0.598 2.007 34.963 1.00 94.12 360 ARG A C 1
ATOM 2849 O O . ARG A 1 360 ? -1.356 2.938 34.704 1.00 94.12 360 ARG A O 1
ATOM 2856 N N . PHE A 1 361 ? -0.903 1.009 35.780 1.00 96.69 361 PHE A N 1
ATOM 2857 C CA . PHE A 1 361 ? -2.194 0.817 36.437 1.00 96.69 361 PHE A CA 1
ATOM 2858 C C . PHE A 1 361 ? -2.045 0.863 37.957 1.00 96.69 361 PHE A C 1
ATOM 2860 O O . PHE A 1 361 ? -0.961 0.628 38.494 1.00 96.69 361 PHE A O 1
ATOM 2867 N N . LEU A 1 362 ? -3.141 1.172 38.648 1.00 96.38 362 LEU A N 1
ATOM 2868 C CA . LEU A 1 362 ? -3.247 1.007 40.092 1.00 96.38 362 LEU A CA 1
ATOM 2869 C C . LEU A 1 362 ? -3.022 -0.473 40.438 1.00 96.38 362 LEU A C 1
ATOM 2871 O O . LEU A 1 362 ? -3.563 -1.356 39.765 1.00 96.38 362 LEU A O 1
ATOM 2875 N N . GLU A 1 363 ? -2.260 -0.747 41.495 1.00 94.88 363 GLU A N 1
ATOM 2876 C CA . GLU A 1 363 ? -2.208 -2.090 42.077 1.00 94.88 363 GLU A CA 1
ATOM 2877 C C . GLU A 1 363 ? -3.615 -2.615 42.436 1.00 94.88 363 GLU A C 1
ATOM 2879 O O . GLU A 1 363 ? -4.512 -1.821 42.722 1.00 94.88 363 GLU A O 1
ATOM 2884 N N . PRO A 1 364 ? -3.851 -3.939 42.464 1.00 93.62 364 PRO A N 1
ATOM 2885 C CA . PRO A 1 364 ? -5.132 -4.486 42.904 1.00 93.62 364 PRO A CA 1
ATOM 2886 C C . PRO A 1 364 ? -5.605 -3.853 44.222 1.00 93.62 364 PRO A C 1
ATOM 2888 O O . PRO A 1 364 ? -4.918 -3.931 45.240 1.00 93.62 364 PRO A O 1
ATOM 2891 N N . TRP A 1 365 ? -6.773 -3.205 44.193 1.00 93.81 365 TRP A N 1
ATOM 2892 C CA . TRP A 1 365 ? -7.231 -2.364 45.296 1.00 93.81 365 TRP A CA 1
ATOM 2893 C C . TRP A 1 365 ? -8.392 -3.002 46.056 1.00 93.81 365 TRP A C 1
ATOM 2895 O O . TRP A 1 365 ? -9.493 -3.169 45.526 1.00 93.81 365 TRP A O 1
ATOM 2905 N N . ASP A 1 366 ? -8.141 -3.341 47.320 1.00 88.56 366 ASP A N 1
ATOM 2906 C CA . ASP A 1 366 ? -9.088 -3.998 48.230 1.00 88.56 366 ASP A CA 1
ATOM 2907 C C . ASP A 1 366 ? -9.877 -3.018 49.119 1.00 88.56 366 ASP A C 1
ATOM 2909 O O . ASP A 1 366 ? -10.802 -3.417 49.825 1.00 88.56 366 ASP A O 1
ATOM 2913 N N . GLY A 1 367 ? -9.525 -1.728 49.081 1.00 88.19 367 GLY A N 1
ATOM 2914 C CA . GLY A 1 367 ? -10.167 -0.670 49.859 1.00 88.19 367 GLY A CA 1
ATOM 2915 C C . GLY A 1 367 ? -9.781 -0.616 51.341 1.00 88.19 367 GLY A C 1
ATOM 2916 O O . GLY A 1 367 ? -10.260 0.274 52.044 1.00 88.19 367 GLY A O 1
ATOM 2917 N N . VAL A 1 368 ? -8.897 -1.492 51.837 1.00 89.94 368 VAL A N 1
ATOM 2918 C CA . VAL A 1 368 ? -8.510 -1.531 53.266 1.00 89.94 368 VAL A CA 1
ATOM 2919 C C . VAL A 1 368 ? -7.835 -0.225 53.702 1.00 89.94 368 VAL A C 1
ATOM 2921 O O . VAL A 1 368 ? -8.023 0.236 54.827 1.00 89.94 368 VAL A O 1
ATOM 2924 N N . ARG A 1 369 ? -7.092 0.413 52.788 1.00 92.06 369 ARG A N 1
ATOM 2925 C CA . ARG A 1 369 ? -6.408 1.706 52.986 1.00 92.06 369 ARG A CA 1
ATOM 2926 C C . ARG A 1 369 ? -7.289 2.928 52.680 1.00 92.06 369 ARG A C 1
ATOM 2928 O O . ARG A 1 369 ? -6.772 4.042 52.600 1.00 92.06 369 ARG A O 1
ATOM 2935 N N . GLY A 1 370 ? -8.598 2.737 52.503 1.00 92.38 370 GLY A N 1
ATOM 2936 C CA . GLY A 1 370 ? -9.524 3.774 52.044 1.00 92.38 370 GLY A CA 1
ATOM 2937 C C . GLY A 1 370 ? -9.437 4.013 50.534 1.00 92.38 370 GLY A C 1
ATOM 2938 O O . GLY A 1 370 ? -9.050 3.123 49.773 1.00 92.38 370 GLY A O 1
ATOM 2939 N N . ASN A 1 371 ? -9.811 5.214 50.087 1.00 93.50 371 ASN A N 1
ATOM 2940 C CA . ASN A 1 371 ? -9.634 5.606 48.688 1.00 93.50 371 ASN A CA 1
ATOM 2941 C C . ASN A 1 371 ? -8.140 5.744 48.356 1.00 93.50 371 ASN A C 1
ATOM 2943 O O . ASN A 1 371 ? -7.374 6.220 49.203 1.00 93.50 371 ASN A O 1
ATOM 2947 N N . PRO A 1 372 ? -7.714 5.399 47.129 1.00 96.44 372 PRO A N 1
ATOM 2948 C CA . PRO A 1 372 ? -6.433 5.855 46.607 1.00 96.44 372 PRO A CA 1
ATOM 2949 C C . PRO A 1 372 ? -6.324 7.381 46.726 1.00 96.44 372 PRO A C 1
ATOM 2951 O O . PRO A 1 372 ? -7.308 8.091 46.506 1.00 96.44 372 PRO A O 1
ATOM 2954 N N . TYR A 1 373 ? -5.146 7.908 47.049 1.00 95.25 373 TYR A N 1
ATOM 2955 C CA . TYR A 1 373 ? -4.905 9.350 47.017 1.00 95.25 373 TYR A CA 1
ATOM 2956 C C . TYR A 1 373 ? -3.544 9.701 46.426 1.00 95.25 373 TYR A C 1
ATOM 2958 O O . TYR A 1 373 ? -2.578 8.949 46.544 1.00 95.25 373 TYR A O 1
ATOM 2966 N N . VAL A 1 374 ? -3.465 10.899 45.847 1.00 92.88 374 VAL A N 1
ATOM 2967 C CA . VAL A 1 374 ? -2.213 11.553 45.462 1.00 92.88 374 VAL A CA 1
ATOM 2968 C C . VAL A 1 374 ? -2.148 12.919 46.134 1.00 92.88 374 VAL A C 1
ATOM 2970 O O . VAL A 1 374 ? -3.067 13.734 46.035 1.00 92.88 374 VAL A O 1
ATOM 2973 N N . ARG A 1 375 ? -1.040 13.177 46.824 1.00 92.06 375 ARG A N 1
ATOM 2974 C CA . ARG A 1 375 ? -0.813 14.367 47.637 1.00 92.06 375 ARG A CA 1
ATOM 2975 C C . ARG A 1 375 ? 0.214 15.289 46.992 1.00 92.06 375 ARG A C 1
ATOM 2977 O O . ARG A 1 375 ? 1.377 14.932 46.794 1.00 92.06 375 ARG A O 1
ATOM 2984 N N . ILE A 1 376 ? -0.234 16.499 46.693 1.00 87.94 376 ILE A N 1
ATOM 2985 C CA . ILE A 1 376 ? 0.593 17.607 46.222 1.00 87.94 376 ILE A CA 1
ATOM 2986 C C . ILE A 1 376 ? 1.239 18.258 47.451 1.00 87.94 376 ILE A C 1
ATOM 2988 O O . ILE A 1 376 ? 0.541 18.565 48.417 1.00 87.94 376 ILE A O 1
ATOM 2992 N N . ASP A 1 377 ? 2.557 18.461 47.416 1.00 87.19 377 ASP A N 1
ATOM 2993 C CA . ASP A 1 377 ? 3.348 19.059 48.505 1.00 87.19 377 ASP A CA 1
ATOM 2994 C C . ASP A 1 377 ? 3.042 18.441 49.890 1.00 87.19 377 ASP A C 1
ATOM 2996 O O . ASP A 1 377 ? 2.439 19.101 50.744 1.00 87.19 377 ASP A O 1
ATOM 3000 N N . PRO A 1 378 ? 3.388 17.155 50.114 1.00 90.25 378 PRO A N 1
ATOM 3001 C CA . PRO A 1 378 ? 3.112 16.472 51.376 1.00 90.25 378 PRO A CA 1
ATOM 3002 C C . PRO A 1 378 ? 3.748 17.200 52.566 1.00 90.25 378 PRO A C 1
ATOM 3004 O O . PRO A 1 378 ? 4.935 17.533 52.542 1.00 90.25 378 PRO A O 1
ATOM 3007 N N . ALA A 1 379 ? 2.965 17.418 53.626 1.00 91.88 379 ALA A N 1
ATOM 3008 C CA . ALA A 1 379 ? 3.507 17.881 54.901 1.00 91.88 379 ALA A CA 1
ATOM 3009 C C . ALA A 1 379 ? 4.440 16.805 55.505 1.00 91.88 379 ALA A C 1
ATOM 3011 O O . ALA A 1 379 ? 4.253 15.615 55.230 1.00 91.88 379 ALA A O 1
ATOM 3012 N N . PRO A 1 380 ? 5.437 17.175 56.334 1.00 94.00 380 PRO A N 1
ATOM 3013 C CA . PRO A 1 380 ? 6.318 16.200 56.975 1.00 94.00 380 PRO A CA 1
ATOM 3014 C C . PRO A 1 380 ? 5.530 15.099 57.703 1.00 94.00 380 PRO A C 1
ATOM 3016 O O . PRO A 1 380 ? 4.659 15.397 58.516 1.00 94.00 380 PRO A O 1
ATOM 3019 N N . GLY A 1 381 ? 5.841 13.832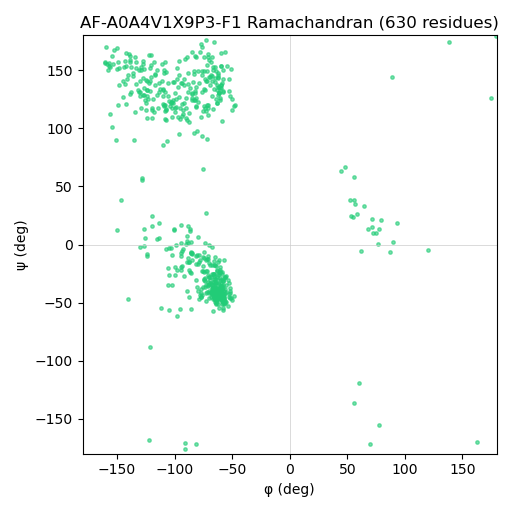 57.414 1.00 92.44 381 GLY A N 1
ATOM 3020 C CA . GLY A 1 381 ? 5.158 12.669 57.999 1.00 92.44 381 GLY A CA 1
ATOM 3021 C C . GLY A 1 381 ? 3.935 12.163 57.224 1.00 92.44 381 GLY A C 1
ATOM 3022 O O . GLY A 1 381 ? 3.312 11.205 57.669 1.00 92.44 381 GLY A O 1
ATOM 3023 N N . PHE A 1 382 ? 3.604 12.764 56.077 1.00 93.25 382 PHE A N 1
ATOM 3024 C CA . PHE A 1 382 ? 2.540 12.298 55.188 1.00 93.25 382 PHE A CA 1
ATOM 3025 C C . PHE A 1 382 ? 3.103 11.726 53.889 1.00 93.25 382 PHE A C 1
ATOM 3027 O O . PHE A 1 382 ? 3.909 12.370 53.217 1.00 93.25 382 PHE A O 1
ATOM 3034 N N . ASP A 1 383 ? 2.614 10.553 53.493 1.00 92.69 383 ASP A N 1
ATOM 3035 C CA . ASP A 1 383 ? 2.996 9.939 52.225 1.00 92.69 383 ASP A CA 1
ATOM 3036 C C . ASP A 1 383 ? 2.386 10.685 51.032 1.00 92.69 383 ASP A C 1
ATOM 3038 O O . ASP A 1 383 ? 1.288 11.256 51.099 1.00 92.69 383 ASP A O 1
ATOM 3042 N N . ARG A 1 384 ? 3.108 10.669 49.903 1.00 92.56 384 ARG A N 1
ATOM 3043 C CA . ARG A 1 384 ? 2.621 11.234 48.635 1.00 92.56 384 ARG A CA 1
ATOM 3044 C C . ARG A 1 384 ? 1.440 10.433 48.080 1.00 92.56 384 ARG A C 1
ATOM 3046 O O . ARG A 1 384 ? 0.557 11.020 47.465 1.00 92.56 384 ARG A O 1
ATOM 3053 N N . MET A 1 385 ? 1.432 9.120 48.274 1.00 93.88 385 MET A N 1
ATOM 3054 C CA . MET A 1 385 ? 0.394 8.205 47.805 1.00 93.88 385 MET A CA 1
ATOM 3055 C C . MET A 1 385 ? 0.257 7.038 48.782 1.00 93.88 385 MET A C 1
ATOM 3057 O O . MET A 1 385 ? 1.225 6.691 49.451 1.00 93.88 385 MET A O 1
ATOM 3061 N N . ASN A 1 386 ? -0.929 6.436 48.869 1.00 95.25 386 ASN A N 1
ATOM 3062 C CA . ASN A 1 386 ? -1.175 5.219 49.658 1.00 95.25 386 ASN A CA 1
ATOM 3063 C C . ASN A 1 386 ? -1.213 3.944 48.809 1.00 95.25 386 ASN A C 1
ATOM 3065 O O . ASN A 1 386 ? -1.664 2.914 49.308 1.00 95.25 386 ASN A O 1
ATOM 3069 N N . PHE A 1 387 ? -0.784 4.014 47.552 1.00 94.75 387 PHE A N 1
ATOM 3070 C CA . PHE A 1 387 ? -0.824 2.925 46.587 1.00 94.75 387 PHE A CA 1
ATOM 3071 C C . PHE A 1 387 ? 0.457 2.885 45.758 1.00 94.75 387 PHE A C 1
ATOM 3073 O O . PHE A 1 387 ? 1.163 3.887 45.666 1.00 94.75 387 PHE A O 1
ATOM 3080 N N . GLU A 1 388 ? 0.705 1.750 45.116 1.00 92.38 388 GLU A N 1
ATOM 3081 C CA . GLU A 1 388 ? 1.802 1.573 44.164 1.00 92.38 388 GLU A CA 1
ATOM 3082 C C . GLU A 1 388 ? 1.287 1.455 42.719 1.00 92.38 388 GLU A C 1
ATOM 3084 O O . GLU A 1 388 ? 0.177 0.974 42.463 1.00 92.38 388 GLU A O 1
ATOM 3089 N N . TRP A 1 389 ? 2.108 1.889 41.758 1.00 93.25 389 TRP A N 1
ATOM 3090 C CA . TRP A 1 389 ? 1.847 1.709 40.326 1.00 93.25 389 TRP A CA 1
ATOM 3091 C C . TRP A 1 389 ? 2.415 0.376 39.833 1.00 93.25 389 TRP A C 1
ATOM 3093 O O . TRP A 1 389 ? 3.553 0.028 40.144 1.00 93.25 389 TRP A O 1
ATOM 3103 N N . GLN A 1 390 ? 1.662 -0.326 38.988 1.00 94.25 390 GLN A N 1
ATOM 3104 C CA . GLN A 1 390 ? 2.100 -1.548 38.315 1.00 94.25 390 GLN A CA 1
ATOM 3105 C C . GLN A 1 390 ? 2.177 -1.332 36.801 1.00 94.25 390 GLN A C 1
ATOM 3107 O O . GLN A 1 390 ? 1.233 -0.843 36.180 1.00 94.25 390 GLN A O 1
ATOM 3112 N N . ASP A 1 391 ? 3.318 -1.680 36.204 1.00 93.94 391 ASP A N 1
ATOM 3113 C CA . ASP A 1 391 ? 3.528 -1.651 34.755 1.00 93.94 391 ASP A CA 1
ATOM 3114 C C . ASP A 1 391 ? 2.980 -2.951 34.131 1.00 93.94 391 ASP A C 1
ATOM 3116 O O . ASP A 1 391 ? 3.398 -4.049 34.497 1.00 93.94 391 ASP A O 1
ATOM 3120 N N . HIS A 1 392 ? 2.074 -2.830 33.159 1.00 94.88 392 HIS A N 1
ATOM 3121 C CA . HIS A 1 392 ? 1.512 -3.957 32.407 1.00 94.88 392 HIS A CA 1
ATOM 3122 C C . HIS A 1 392 ? 1.782 -3.795 30.912 1.00 94.88 392 HIS A C 1
ATOM 3124 O O . HIS A 1 392 ? 1.673 -2.692 30.376 1.00 94.88 392 HIS A O 1
ATOM 3130 N N . ALA A 1 393 ? 2.103 -4.895 30.227 1.00 94.75 393 ALA A N 1
ATOM 3131 C CA . ALA A 1 393 ? 2.150 -4.928 28.770 1.00 94.75 393 ALA A CA 1
ATOM 3132 C C . ALA A 1 393 ? 0.718 -4.962 28.216 1.00 94.75 393 ALA A C 1
ATOM 3134 O O . ALA A 1 393 ? -0.013 -5.926 28.430 1.00 94.75 393 ALA A O 1
ATOM 3135 N N . VAL A 1 394 ? 0.323 -3.909 27.507 1.00 96.00 394 VAL A N 1
ATOM 3136 C CA . VAL A 1 394 ? -1.030 -3.714 26.982 1.00 96.00 394 VAL A CA 1
ATOM 3137 C C . VAL A 1 394 ? -1.004 -3.792 25.464 1.00 96.00 394 VAL A C 1
ATOM 3139 O O . VAL A 1 394 ? -0.161 -3.171 24.819 1.00 96.00 394 VAL A O 1
ATOM 3142 N N . THR A 1 395 ? -1.949 -4.540 24.897 1.00 96.25 395 THR A N 1
ATOM 3143 C CA . THR A 1 395 ? -2.232 -4.510 23.457 1.00 96.25 395 THR A CA 1
ATOM 3144 C C . THR A 1 395 ? -3.115 -3.306 23.147 1.00 96.25 395 THR A C 1
ATOM 3146 O O . THR A 1 395 ? -4.237 -3.222 23.645 1.00 96.25 395 THR A O 1
ATOM 3149 N N . ILE A 1 396 ? -2.615 -2.388 22.325 1.00 97.56 396 ILE A N 1
ATOM 3150 C CA . ILE A 1 396 ? -3.281 -1.138 21.955 1.00 97.56 396 ILE A CA 1
ATOM 3151 C C . ILE A 1 396 ? -3.521 -1.175 20.448 1.00 97.56 396 ILE A C 1
ATOM 3153 O O . ILE A 1 396 ? -2.570 -1.220 19.670 1.00 97.56 396 ILE A O 1
ATOM 3157 N N . GLN A 1 397 ? -4.783 -1.211 20.037 1.00 96.25 397 GLN A N 1
ATOM 3158 C CA . GLN A 1 397 ? -5.190 -1.356 18.642 1.00 96.25 397 GLN A CA 1
ATOM 3159 C C . GLN A 1 397 ? -5.078 -0.027 17.896 1.00 96.25 397 GLN A C 1
ATOM 3161 O O . GLN A 1 397 ? -5.443 1.021 18.427 1.00 96.25 397 GLN A O 1
ATOM 3166 N N . ASP A 1 398 ? -4.595 -0.074 16.659 1.00 94.94 398 ASP A N 1
ATOM 3167 C CA . ASP A 1 398 ? -4.642 1.077 15.768 1.00 94.94 398 ASP A CA 1
ATOM 3168 C C . ASP A 1 398 ? -6.087 1.296 15.312 1.00 94.94 398 ASP A C 1
ATOM 3170 O O . ASP A 1 398 ? -6.683 0.464 14.626 1.00 94.94 398 ASP A O 1
ATOM 3174 N N . ALA A 1 399 ? -6.648 2.428 15.719 1.00 94.56 399 ALA A N 1
ATOM 3175 C CA . ALA A 1 399 ? -7.985 2.864 15.379 1.00 94.56 399 ALA A CA 1
ATOM 3176 C C . ALA A 1 399 ? -8.077 3.472 13.981 1.00 94.56 399 ALA A C 1
ATOM 3178 O O . ALA A 1 399 ? -9.190 3.709 13.529 1.00 94.56 399 ALA A O 1
ATOM 3179 N N . ARG A 1 400 ? -6.967 3.731 13.276 1.00 90.69 400 ARG A N 1
ATOM 3180 C CA . ARG A 1 400 ? -6.976 4.348 11.939 1.00 90.69 400 ARG A CA 1
ATOM 3181 C C . ARG A 1 400 ? -7.970 3.685 10.971 1.00 90.69 400 ARG A C 1
ATOM 3183 O O . ARG A 1 400 ? -8.713 4.427 10.326 1.00 90.69 400 ARG A O 1
ATOM 3190 N N . PRO A 1 401 ? -8.074 2.340 10.888 1.00 83.94 401 PRO A N 1
ATOM 3191 C CA . PRO A 1 401 ? -9.011 1.688 9.974 1.00 83.94 401 PRO A CA 1
ATOM 3192 C C . PRO A 1 401 ? -10.486 1.834 10.374 1.00 83.94 401 PRO A C 1
ATOM 3194 O O . PRO A 1 401 ? -11.363 1.780 9.520 1.00 83.94 401 PRO A O 1
ATOM 3197 N N . THR A 1 402 ? -10.761 2.012 11.666 1.00 85.12 402 THR A N 1
ATOM 3198 C CA . THR A 1 402 ? -12.112 2.071 12.253 1.00 85.12 402 THR A CA 1
ATOM 3199 C C . THR A 1 402 ? -12.358 3.413 12.938 1.00 85.12 402 THR A C 1
ATOM 3201 O O . THR A 1 402 ? -13.164 3.523 13.857 1.00 85.12 402 THR A O 1
ATOM 3204 N N . MET A 1 403 ? -11.641 4.462 12.519 1.00 88.56 403 MET A N 1
ATOM 3205 C CA . MET A 1 403 ? -11.568 5.738 13.240 1.00 88.56 403 MET A CA 1
ATOM 3206 C C . MET A 1 403 ? -12.955 6.369 13.422 1.00 88.56 403 MET A C 1
ATOM 3208 O O . MET A 1 403 ? -13.217 7.027 14.427 1.00 88.56 403 MET A O 1
ATOM 3212 N N . ARG A 1 404 ? -13.845 6.128 12.454 1.00 87.75 404 ARG A N 1
ATOM 3213 C CA . ARG A 1 404 ? -15.212 6.656 12.393 1.00 87.75 404 ARG A CA 1
ATOM 3214 C C . ARG A 1 404 ? -16.239 5.822 13.166 1.00 87.75 404 ARG A C 1
ATOM 3216 O O . ARG A 1 404 ? -17.369 6.273 13.305 1.00 87.75 404 ARG A O 1
ATOM 3223 N N . ASP A 1 405 ? -15.851 4.661 13.689 1.00 90.12 405 ASP A N 1
ATOM 3224 C CA . ASP A 1 405 ? -16.757 3.754 14.406 1.00 90.12 405 ASP A CA 1
ATOM 3225 C C . ASP A 1 405 ? -16.888 4.130 15.895 1.00 90.12 405 ASP A C 1
ATOM 3227 O O . ASP A 1 405 ? -17.777 3.649 16.599 1.00 90.12 405 ASP A O 1
ATOM 3231 N N . PHE A 1 406 ? -16.005 5.002 16.397 1.00 93.31 406 PHE A N 1
ATOM 3232 C CA . PHE A 1 406 ? -15.951 5.370 17.809 1.00 93.31 406 PHE A CA 1
ATOM 3233 C C . PHE A 1 406 ? -16.836 6.574 18.129 1.00 93.31 406 PHE A C 1
ATOM 3235 O O . PHE A 1 406 ? -16.529 7.717 17.796 1.00 93.31 406 PHE A O 1
ATOM 3242 N N . GLU A 1 407 ? -17.929 6.307 18.838 1.00 93.44 407 GLU A N 1
ATOM 3243 C CA . GLU A 1 407 ? -18.840 7.327 19.359 1.00 93.44 407 GLU A CA 1
ATOM 3244 C C . GLU A 1 407 ? -18.627 7.634 20.847 1.00 93.44 407 GLU A C 1
ATOM 3246 O O . GLU A 1 407 ? -18.514 6.725 21.678 1.00 93.44 407 GLU A O 1
ATOM 3251 N N . LEU A 1 408 ? -18.717 8.919 21.215 1.00 95.38 408 LEU A N 1
ATOM 3252 C CA . LEU A 1 408 ? -18.599 9.373 22.603 1.00 95.38 408 LEU A CA 1
ATOM 3253 C C . LEU A 1 408 ? -19.588 8.688 23.542 1.00 95.38 408 LEU A C 1
ATOM 3255 O O . LEU A 1 408 ? -19.194 8.360 24.654 1.00 95.38 408 LEU A O 1
ATOM 3259 N N . ASP A 1 409 ? -20.843 8.471 23.138 1.00 95.44 409 ASP A N 1
ATOM 3260 C CA . ASP A 1 409 ? -21.896 7.896 23.993 1.00 95.44 409 ASP A CA 1
ATOM 3261 C C . ASP A 1 409 ? -21.821 6.384 24.155 1.00 95.44 409 ASP A C 1
ATOM 3263 O O . ASP A 1 409 ? -22.387 5.852 25.110 1.00 95.44 409 ASP A O 1
ATOM 3267 N N . ILE A 1 410 ? -21.049 5.718 23.302 1.00 95.12 410 ILE A N 1
ATOM 3268 C CA . ILE A 1 410 ? -20.889 4.269 23.320 1.00 95.12 410 ILE A CA 1
ATOM 3269 C C . ILE A 1 410 ? -19.516 3.901 23.904 1.00 95.12 410 ILE A C 1
ATOM 3271 O O . ILE A 1 410 ? -19.435 3.217 24.924 1.00 95.12 410 ILE A O 1
ATOM 3275 N N . HIS A 1 411 ? -18.443 4.429 23.317 1.00 97.69 411 HIS A N 1
ATOM 3276 C CA . HIS A 1 411 ? -17.060 4.042 23.615 1.00 97.69 411 HIS A CA 1
ATOM 3277 C C . HIS A 1 411 ? -16.398 4.945 24.660 1.00 97.69 411 HIS A C 1
ATOM 3279 O O . HIS A 1 411 ? -15.410 4.558 25.276 1.00 97.69 411 HIS A O 1
ATOM 3285 N N . GLY A 1 412 ? -16.933 6.151 24.875 1.00 97.44 412 GLY A N 1
ATOM 3286 C CA . GLY A 1 412 ? -16.336 7.155 25.764 1.00 97.44 412 GLY A CA 1
ATOM 3287 C C . GLY A 1 412 ? -15.293 8.042 25.081 1.00 97.44 412 GLY A C 1
ATOM 3288 O O . GLY A 1 412 ? -14.863 9.030 25.670 1.00 97.44 412 GLY A O 1
ATOM 3289 N N . PHE A 1 413 ? -14.930 7.758 23.835 1.00 98.56 413 PHE A N 1
ATOM 3290 C CA . PHE A 1 413 ? -14.062 8.599 23.019 1.00 98.56 413 PHE A CA 1
ATOM 3291 C C . PHE A 1 413 ? -14.530 8.604 21.563 1.00 98.56 413 PHE A C 1
ATOM 3293 O O . PHE A 1 413 ? -15.344 7.770 21.167 1.00 98.56 413 PHE A O 1
ATOM 3300 N N . ALA A 1 414 ? -14.033 9.562 20.788 1.00 97.56 414 ALA A N 1
ATOM 3301 C CA . ALA A 1 414 ? -14.240 9.641 19.345 1.00 97.56 414 ALA A CA 1
ATOM 3302 C C . ALA A 1 414 ? -13.041 10.326 18.683 1.00 97.56 414 ALA A C 1
ATOM 3304 O O . ALA A 1 414 ? -12.408 11.188 19.296 1.00 97.56 414 ALA A O 1
ATOM 3305 N N . TYR A 1 415 ? -12.760 9.987 17.429 1.00 97.69 415 TYR A N 1
ATOM 3306 C CA . TYR A 1 415 ? -11.742 10.659 16.622 1.00 97.69 415 TYR A CA 1
ATOM 3307 C C . TYR A 1 415 ? -12.415 11.496 15.542 1.00 97.69 415 TYR A C 1
ATOM 3309 O O . TYR A 1 415 ? -13.297 11.001 14.842 1.00 97.69 415 TYR A O 1
ATOM 3317 N N . ILE A 1 416 ? -12.008 12.757 15.402 1.00 95.62 416 ILE A N 1
ATOM 3318 C CA . ILE A 1 416 ? -12.639 13.703 14.480 1.00 95.62 416 ILE A CA 1
ATOM 3319 C C . ILE A 1 416 ? -11.574 14.380 13.618 1.00 95.62 416 ILE A C 1
ATOM 3321 O O . ILE A 1 416 ? -10.579 14.894 14.129 1.00 95.62 416 ILE A O 1
ATOM 3325 N N . GLU A 1 417 ? -11.809 14.407 12.308 1.00 94.12 417 GLU A N 1
ATOM 3326 C CA . GLU A 1 417 ? -11.076 15.267 11.377 1.00 94.12 417 GLU A CA 1
ATOM 3327 C C . GLU A 1 417 ? -11.509 16.721 11.616 1.00 94.12 417 GLU A C 1
ATOM 3329 O O . GLU A 1 417 ? -12.682 17.072 11.468 1.00 94.12 417 GLU A O 1
ATOM 3334 N N . ASP A 1 418 ? -10.573 17.572 12.024 1.00 94.94 418 ASP A N 1
ATOM 3335 C CA . ASP A 1 418 ? -10.841 18.956 12.401 1.00 94.94 418 ASP A CA 1
ATOM 3336 C C . ASP A 1 418 ? -9.607 19.820 12.112 1.00 94.94 418 ASP A C 1
ATOM 3338 O O . ASP A 1 418 ? -8.709 19.953 12.943 1.00 94.94 418 ASP A O 1
ATOM 3342 N N . ALA A 1 419 ? -9.522 20.378 10.906 1.00 91.88 419 ALA A N 1
ATOM 3343 C CA . ALA A 1 419 ? -8.382 21.191 10.489 1.00 91.88 419 ALA A CA 1
ATOM 3344 C C . ALA A 1 419 ? -8.380 22.578 11.159 1.00 91.88 419 ALA A C 1
ATOM 3346 O O . ALA A 1 419 ? -9.423 23.211 11.307 1.00 91.88 419 ALA A O 1
ATOM 3347 N N . ILE A 1 420 ? -7.185 23.067 11.503 1.00 94.06 420 ILE A N 1
ATOM 3348 C CA . ILE A 1 420 ? -6.941 24.424 12.013 1.00 94.06 420 ILE A CA 1
ATOM 3349 C C . ILE A 1 420 ? -5.845 25.106 11.190 1.00 94.06 420 ILE A C 1
ATOM 3351 O O . ILE A 1 420 ? -5.019 24.430 10.575 1.00 94.06 420 ILE A O 1
ATOM 3355 N N . SER A 1 421 ? -5.837 26.440 11.156 1.00 93.75 421 SER A N 1
ATOM 3356 C CA . SER A 1 421 ? -4.802 27.201 10.448 1.00 93.75 421 SER A CA 1
ATOM 3357 C C . SER A 1 421 ? -3.468 27.195 11.202 1.00 93.75 421 SER A C 1
ATOM 3359 O O . SER A 1 421 ? -3.416 26.964 12.412 1.00 93.75 421 SER A O 1
ATOM 3361 N N . GLN A 1 422 ? -2.383 27.510 10.489 1.00 92.06 422 GLN A N 1
ATOM 3362 C CA . GLN A 1 422 ? -1.055 27.624 11.092 1.00 92.06 422 GLN A CA 1
ATOM 3363 C C . GLN A 1 422 ? -1.006 28.705 12.184 1.00 92.06 422 GLN A C 1
ATOM 3365 O O . GLN A 1 422 ? -0.411 28.468 13.227 1.00 92.06 422 GLN A O 1
ATOM 3370 N N . ASP A 1 423 ? -1.716 29.827 12.015 1.00 93.31 423 ASP A N 1
ATOM 3371 C CA . ASP A 1 423 ? -1.786 30.892 13.029 1.00 93.31 423 ASP A CA 1
ATOM 3372 C C . ASP A 1 423 ? -2.357 30.390 14.367 1.00 93.31 423 ASP A C 1
ATOM 3374 O O . ASP A 1 423 ? -1.920 30.809 15.439 1.00 93.31 423 ASP A O 1
ATOM 3378 N N . VAL A 1 424 ? -3.319 29.459 14.322 1.00 94.25 424 VAL A N 1
ATOM 3379 C CA . VAL A 1 424 ? -3.883 28.831 15.527 1.00 94.25 424 VAL A CA 1
ATOM 3380 C C . VAL A 1 424 ? -2.858 27.901 16.176 1.00 94.25 424 VAL A C 1
ATOM 3382 O O . VAL A 1 424 ? -2.717 27.915 17.397 1.00 94.25 424 VAL A O 1
ATOM 3385 N N . VAL A 1 425 ? -2.117 27.121 15.382 1.00 94.31 425 VAL A N 1
ATOM 3386 C CA . VAL A 1 425 ? -1.030 26.258 15.883 1.00 94.31 425 VAL A CA 1
ATOM 3387 C C . VAL A 1 425 ? 0.074 27.096 16.534 1.00 94.31 425 VAL A C 1
ATOM 3389 O O . VAL A 1 425 ? 0.554 26.751 17.613 1.00 94.31 425 VAL A O 1
ATOM 3392 N N . ASP A 1 426 ? 0.442 28.219 15.926 1.00 92.25 426 ASP A N 1
ATOM 3393 C CA . ASP A 1 426 ? 1.474 29.119 16.441 1.00 92.25 426 ASP A CA 1
ATOM 3394 C C . ASP A 1 426 ? 1.015 29.810 17.732 1.00 92.25 426 ASP A C 1
ATOM 3396 O O . ASP A 1 426 ? 1.773 29.869 18.702 1.00 92.25 426 ASP A O 1
ATOM 3400 N N . ALA A 1 427 ? -0.249 30.241 17.803 1.00 92.19 427 ALA A N 1
ATOM 3401 C CA . ALA A 1 427 ? -0.848 30.743 19.039 1.00 92.19 427 ALA A CA 1
ATOM 3402 C C . ALA A 1 427 ? -0.868 29.673 20.142 1.00 92.19 427 ALA A C 1
ATOM 3404 O O . ALA A 1 427 ? -0.591 29.976 21.302 1.00 92.19 427 ALA A O 1
ATOM 3405 N N . LEU A 1 428 ? -1.147 28.417 19.777 1.00 91.25 428 LEU A N 1
ATOM 3406 C CA . LEU A 1 428 ? -1.119 27.276 20.688 1.00 91.25 428 LEU A CA 1
ATOM 3407 C C . LEU A 1 428 ? 0.283 26.915 21.166 1.00 91.25 428 LEU A C 1
ATOM 3409 O O . LEU A 1 428 ? 0.386 26.395 22.263 1.00 91.25 428 LEU A O 1
ATOM 3413 N N . ARG A 1 429 ? 1.344 27.177 20.401 1.00 90.12 429 ARG A N 1
ATOM 3414 C CA . ARG A 1 429 ? 2.739 26.989 20.847 1.00 90.12 429 ARG A CA 1
ATOM 3415 C C . ARG A 1 429 ? 3.313 28.211 21.565 1.00 90.12 429 ARG A C 1
ATOM 3417 O O . ARG A 1 429 ? 4.363 28.123 22.202 1.00 90.12 429 ARG A O 1
ATOM 3424 N N . GLY A 1 430 ? 2.653 29.358 21.439 1.00 85.12 430 GLY A N 1
ATOM 3425 C CA . GLY A 1 430 ? 3.022 30.594 22.109 1.00 85.12 430 GLY A CA 1
ATOM 3426 C C . GLY A 1 430 ? 2.755 30.559 23.616 1.00 85.12 430 GLY A C 1
ATOM 3427 O O . GLY A 1 430 ? 1.998 29.742 24.138 1.00 85.12 430 GLY A O 1
ATOM 3428 N N . SER A 1 431 ? 3.360 31.503 24.336 1.00 79.88 431 SER A N 1
ATOM 3429 C CA . SER A 1 431 ? 3.134 31.700 25.775 1.00 79.88 431 SER A CA 1
ATOM 3430 C C . SER A 1 431 ? 1.913 32.577 26.090 1.00 79.88 431 SER A C 1
ATOM 3432 O O . SER A 1 431 ? 1.519 32.696 27.255 1.00 79.88 431 SER A O 1
ATOM 3434 N N . ASP A 1 432 ? 1.299 33.193 25.074 1.00 86.25 432 ASP A N 1
ATOM 3435 C CA . ASP A 1 432 ? 0.156 34.087 25.236 1.00 86.25 432 ASP A CA 1
ATOM 3436 C C . ASP A 1 432 ? -1.168 33.315 25.322 1.00 86.25 432 ASP A C 1
ATOM 3438 O O . ASP A 1 432 ? -1.827 33.000 24.329 1.00 86.25 432 ASP A O 1
ATOM 3442 N N . LYS A 1 433 ? -1.611 33.068 26.557 1.00 85.50 433 LYS A N 1
ATOM 3443 C CA . LYS A 1 433 ? -2.903 32.423 26.828 1.00 85.50 433 LYS A CA 1
ATOM 3444 C C . LYS A 1 433 ? -4.102 33.211 26.289 1.00 85.50 433 LYS A C 1
ATOM 3446 O O . LYS A 1 433 ? -5.163 32.616 26.101 1.00 85.50 433 LYS A O 1
ATOM 3451 N N . SER A 1 434 ? -3.982 34.525 26.088 1.00 89.75 434 SER A N 1
ATOM 3452 C CA . SER A 1 434 ? -5.075 35.337 25.545 1.00 89.75 434 SER A CA 1
ATOM 3453 C C . SER A 1 434 ? -5.275 35.078 24.050 1.00 89.75 434 SER A C 1
ATOM 3455 O O . SER A 1 434 ? -6.420 34.947 23.616 1.00 89.75 434 SER A O 1
ATOM 3457 N N . ALA A 1 435 ? -4.191 34.855 23.300 1.00 89.50 435 ALA A N 1
ATOM 3458 C CA . ALA A 1 435 ? -4.244 34.458 21.896 1.00 89.50 435 ALA A CA 1
ATOM 3459 C C . ALA A 1 435 ? -4.947 33.103 21.712 1.00 89.50 435 ALA A C 1
ATOM 3461 O O . ALA A 1 435 ? -5.814 32.974 20.850 1.00 89.50 435 ALA A O 1
ATOM 3462 N N . VAL A 1 436 ? -4.671 32.120 22.579 1.00 92.75 436 VAL A N 1
ATOM 3463 C CA . VAL A 1 436 ? -5.365 30.815 22.557 1.00 92.75 436 VAL A CA 1
ATOM 3464 C C . VAL A 1 436 ? -6.872 30.980 22.779 1.00 92.75 436 VAL A C 1
ATOM 3466 O O . VAL A 1 436 ? -7.677 30.390 22.057 1.00 92.75 436 VAL A O 1
ATOM 3469 N N . LYS A 1 437 ? -7.270 31.811 23.751 1.00 94.31 437 LYS A N 1
ATOM 3470 C CA . LYS A 1 437 ? -8.688 32.099 24.018 1.00 94.31 437 LYS A CA 1
ATOM 3471 C C . LYS A 1 437 ? -9.370 32.825 22.859 1.00 94.31 437 LYS A C 1
ATOM 3473 O O . LYS A 1 437 ? -10.542 32.582 22.612 1.00 94.31 437 LYS A O 1
ATOM 3478 N N . ALA A 1 438 ? -8.661 33.709 22.165 1.00 94.62 438 ALA A N 1
ATOM 3479 C CA . ALA A 1 438 ? -9.223 34.459 21.048 1.00 94.62 438 ALA A CA 1
ATOM 3480 C C . ALA A 1 438 ? -9.342 33.613 19.769 1.00 94.62 438 ALA A C 1
ATOM 3482 O O . ALA A 1 438 ? -10.324 33.747 19.045 1.00 94.62 438 ALA A O 1
ATOM 3483 N N . LEU A 1 439 ? -8.357 32.751 19.494 1.00 94.62 439 LEU A N 1
ATOM 3484 C CA . LEU A 1 439 ? -8.230 32.058 18.208 1.00 94.62 439 LEU A CA 1
ATOM 3485 C C . LEU A 1 439 ? -8.694 30.598 18.239 1.00 94.62 439 LEU A C 1
ATOM 3487 O O . LEU A 1 439 ? -9.244 30.123 17.251 1.00 94.62 439 LEU A O 1
ATOM 3491 N N . TYR A 1 440 ? -8.488 29.875 19.346 1.00 96.50 440 TYR A N 1
ATOM 3492 C CA . TYR A 1 440 ? -8.744 28.430 19.399 1.00 96.50 440 TYR A CA 1
ATOM 3493 C C . TYR A 1 440 ? -10.000 28.048 20.182 1.00 96.50 440 TYR A C 1
ATOM 3495 O O . TYR A 1 440 ? -10.693 27.106 19.806 1.00 96.50 440 TYR A O 1
ATOM 3503 N N . TYR A 1 441 ? -10.332 28.769 21.257 1.00 97.69 441 TYR A N 1
ATOM 3504 C CA . TYR A 1 441 ? -11.520 28.447 22.058 1.00 97.69 441 TYR A CA 1
ATOM 3505 C C . TYR A 1 441 ? -12.827 28.500 21.247 1.00 97.69 441 TYR A C 1
ATOM 3507 O O . TYR A 1 441 ? -13.603 27.555 21.383 1.00 97.69 441 TYR A O 1
ATOM 3515 N N . PRO A 1 442 ? -13.068 29.500 20.369 1.00 97.19 442 PRO A N 1
ATOM 3516 C CA . PRO A 1 442 ? -14.262 29.506 19.521 1.00 97.19 442 PRO A CA 1
ATOM 3517 C C . PRO A 1 442 ? -14.342 28.275 18.609 1.00 97.19 442 PRO A C 1
ATOM 3519 O O . PRO A 1 442 ? -15.393 27.655 18.492 1.00 97.19 442 PRO A O 1
ATOM 3522 N N . HIS A 1 443 ? -13.206 27.863 18.037 1.00 97.00 443 HIS A N 1
ATOM 3523 C CA . HIS A 1 443 ? -13.115 26.679 17.178 1.00 97.00 443 HIS A CA 1
ATOM 3524 C C . HIS A 1 443 ? -13.463 25.390 17.936 1.00 97.00 443 HIS A C 1
ATOM 3526 O O . HIS A 1 443 ? -14.240 24.565 17.457 1.00 97.00 443 HIS A O 1
ATOM 3532 N N . VAL A 1 444 ? -12.929 25.227 19.152 1.00 98.12 444 VAL A N 1
ATOM 3533 C CA . VAL A 1 444 ? -13.235 24.075 20.016 1.00 98.12 444 VAL A CA 1
ATOM 3534 C C . VAL A 1 444 ? -14.696 24.086 20.465 1.00 98.12 444 VAL A C 1
ATOM 3536 O O . VAL A 1 444 ? -15.337 23.037 20.470 1.00 98.12 444 VAL A O 1
ATOM 3539 N N . GLU A 1 445 ? -15.242 25.248 20.821 1.00 98.06 445 GLU A N 1
ATOM 3540 C CA . GLU A 1 445 ? -16.654 25.387 21.181 1.00 98.06 445 GLU A CA 1
ATOM 3541 C C . GLU A 1 445 ? -17.566 24.944 20.030 1.00 98.06 445 GLU A C 1
ATOM 3543 O O . GLU A 1 445 ? -18.451 24.113 20.244 1.00 98.06 445 GLU A O 1
ATOM 3548 N N . ASP A 1 446 ? -17.315 25.417 18.809 1.00 97.31 446 ASP A N 1
ATOM 3549 C CA . ASP A 1 446 ? -18.091 25.040 17.624 1.00 97.31 446 ASP A CA 1
ATOM 3550 C C . ASP A 1 446 ? -17.968 23.547 17.299 1.00 97.31 446 ASP A C 1
ATOM 3552 O O . ASP A 1 446 ? -18.968 22.882 17.004 1.00 97.31 446 ASP A O 1
ATOM 3556 N N . LEU A 1 447 ? -16.761 22.983 17.393 1.00 97.38 447 LEU A N 1
ATOM 3557 C CA . LEU A 1 447 ? -16.539 21.549 17.230 1.00 97.38 447 LEU A CA 1
ATOM 3558 C C . LEU A 1 447 ? -17.365 20.741 18.239 1.00 97.38 447 LEU A C 1
ATOM 3560 O O . LEU A 1 447 ? -18.128 19.855 17.846 1.00 97.38 447 LEU A O 1
ATOM 3564 N N . VAL A 1 448 ? -17.228 21.036 19.534 1.00 97.44 448 VAL A N 1
ATOM 3565 C CA . VAL A 1 448 ? -17.887 20.257 20.589 1.00 97.44 448 VAL A CA 1
ATOM 3566 C C . VAL A 1 448 ? -19.405 20.426 20.515 1.00 97.44 448 VAL A C 1
ATOM 3568 O O . VAL A 1 448 ? -20.114 19.431 20.679 1.00 97.44 448 VAL A O 1
ATOM 3571 N N . LYS A 1 449 ? -19.929 21.619 20.194 1.00 97.00 449 LYS A N 1
ATOM 3572 C CA . LYS A 1 449 ? -21.370 21.821 19.942 1.00 97.00 449 LYS A CA 1
ATOM 3573 C C . LYS A 1 449 ? -21.876 20.955 18.797 1.00 97.00 449 LYS A C 1
ATOM 3575 O O . LYS A 1 449 ? -22.881 20.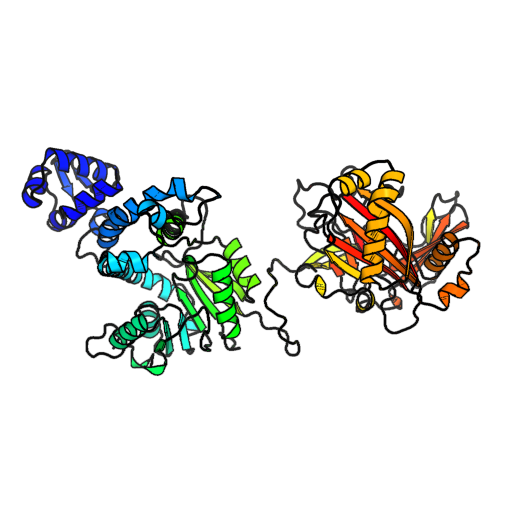272 18.972 1.00 97.00 449 LYS A O 1
ATOM 3580 N N . ARG A 1 450 ? -21.184 20.940 17.649 1.00 94.88 450 ARG A N 1
ATOM 3581 C CA . ARG A 1 450 ? -21.591 20.129 16.485 1.00 94.88 450 ARG A CA 1
ATOM 3582 C C . ARG A 1 450 ? -21.653 18.640 16.807 1.00 94.88 450 ARG A C 1
ATOM 3584 O O . ARG A 1 450 ? -22.588 17.977 16.378 1.00 94.88 450 ARG A O 1
ATOM 3591 N N . ILE A 1 451 ? -20.670 18.127 17.544 1.00 91.88 451 ILE A N 1
ATOM 3592 C CA . ILE A 1 451 ? -20.585 16.695 17.855 1.00 91.88 451 ILE A CA 1
ATOM 3593 C C . ILE A 1 451 ? -21.573 16.287 18.951 1.00 91.88 451 ILE A C 1
ATOM 3595 O O . ILE A 1 451 ? -22.194 15.234 18.859 1.00 91.88 451 ILE A O 1
ATOM 3599 N N . SER A 1 452 ? -21.717 17.099 19.999 1.00 91.31 452 SER A N 1
ATOM 3600 C CA . SER A 1 452 ? -22.559 16.747 21.150 1.00 91.31 452 SER A CA 1
ATOM 3601 C C . SER A 1 452 ? -24.027 17.147 20.990 1.00 91.31 452 SER A C 1
ATOM 3603 O O . SER A 1 452 ? -24.875 16.591 21.681 1.00 91.31 452 SER A O 1
ATOM 3605 N N . GLY A 1 453 ? -24.338 18.118 20.126 1.00 92.62 453 GLY A N 1
ATOM 3606 C CA . GLY A 1 453 ? -25.658 18.751 20.058 1.00 92.62 453 GLY A CA 1
ATOM 3607 C C . GLY A 1 453 ? -25.960 19.689 21.235 1.00 92.62 453 GLY A C 1
ATOM 3608 O O . GLY A 1 453 ? -27.097 20.128 21.388 1.00 92.62 453 GLY A O 1
ATOM 3609 N N . ALA A 1 454 ? -24.966 19.993 22.073 1.00 94.88 454 ALA A N 1
ATOM 3610 C CA . ALA A 1 454 ? -25.143 20.806 23.268 1.00 94.88 454 ALA A CA 1
ATOM 3611 C C . ALA A 1 454 ? -25.461 22.272 22.949 1.00 94.88 454 ALA A C 1
ATOM 3613 O O . ALA A 1 454 ? -24.910 22.866 22.018 1.00 94.88 454 ALA A O 1
ATOM 3614 N N . ARG A 1 455 ? -26.291 22.899 23.789 1.00 95.12 455 ARG A N 1
ATOM 3615 C CA . ARG A 1 455 ? -26.629 24.326 23.663 1.00 95.12 455 ARG A CA 1
ATOM 3616 C C . ARG A 1 455 ? -25.492 25.250 24.096 1.00 95.12 455 ARG A C 1
ATOM 3618 O O . ARG A 1 455 ? -25.402 26.379 23.616 1.00 95.12 455 ARG A O 1
ATOM 3625 N N . ARG A 1 456 ? -24.638 24.800 25.022 1.00 96.00 456 ARG A N 1
ATOM 3626 C CA . ARG A 1 456 ? -23.586 25.632 25.615 1.00 96.00 456 ARG A CA 1
ATOM 3627 C C . ARG A 1 456 ? -22.354 24.821 25.986 1.00 96.00 456 ARG A C 1
ATOM 3629 O O . ARG A 1 456 ? -22.462 23.759 26.596 1.00 96.00 456 ARG A O 1
ATOM 3636 N N . ILE A 1 457 ? -21.190 25.390 25.682 1.00 98.06 457 ILE A N 1
ATOM 3637 C CA . ILE A 1 457 ? -19.881 24.860 26.058 1.00 98.06 457 ILE A CA 1
ATOM 3638 C C . ILE A 1 457 ? -19.199 25.871 26.973 1.00 98.06 457 ILE A C 1
ATOM 3640 O O . ILE A 1 457 ? -19.247 27.070 26.717 1.00 98.06 457 ILE A O 1
ATOM 3644 N N . ILE A 1 458 ? -18.567 25.393 28.041 1.00 97.62 458 ILE A N 1
ATOM 3645 C CA . ILE A 1 458 ? -17.720 26.214 28.907 1.00 97.62 458 ILE A CA 1
ATOM 3646 C C . ILE A 1 458 ? -16.318 25.623 28.872 1.00 97.62 458 ILE A C 1
ATOM 3648 O O . ILE A 1 458 ? -16.075 24.549 29.425 1.00 97.62 458 ILE A O 1
ATOM 3652 N N . ILE A 1 459 ? -15.390 26.328 28.230 1.00 97.81 459 ILE A N 1
ATOM 3653 C CA . ILE A 1 459 ? -13.975 25.962 28.239 1.00 97.81 459 ILE A CA 1
ATOM 3654 C C . ILE A 1 459 ? -13.325 26.613 29.456 1.00 97.81 459 ILE A C 1
ATOM 3656 O O . ILE A 1 459 ? -13.205 27.838 29.521 1.00 97.81 459 ILE A O 1
ATOM 3660 N N . PHE A 1 460 ? -12.889 25.801 30.416 1.00 94.94 460 PHE A N 1
ATOM 3661 C CA . PHE A 1 460 ? -12.339 26.313 31.674 1.00 94.94 460 PHE A CA 1
ATOM 3662 C C . PHE A 1 460 ? -10.819 26.193 31.784 1.00 94.94 460 PHE A C 1
ATOM 3664 O O . PHE A 1 460 ? -10.205 26.897 32.584 1.00 94.94 460 PHE A O 1
ATOM 3671 N N . ASP A 1 461 ? -10.196 25.322 30.991 1.00 92.69 461 ASP A N 1
ATOM 3672 C CA . ASP A 1 461 ? -8.759 25.078 31.066 1.00 92.69 461 ASP A CA 1
ATOM 3673 C C . ASP A 1 461 ? -8.209 24.499 29.756 1.00 92.69 461 ASP A C 1
ATOM 3675 O O . ASP A 1 461 ? -8.926 23.833 29.006 1.00 92.69 461 ASP A O 1
ATOM 3679 N N . HIS A 1 462 ? -6.922 24.734 29.505 1.00 93.56 462 HIS A N 1
ATOM 3680 C CA . HIS A 1 462 ? -6.161 24.011 28.494 1.00 93.56 462 HIS A CA 1
ATOM 3681 C C . HIS A 1 462 ? -4.753 23.716 29.004 1.00 93.56 462 HIS A C 1
ATOM 3683 O O . HIS A 1 462 ? -4.148 24.506 29.730 1.00 93.56 462 HIS A O 1
ATOM 3689 N N . THR A 1 463 ? -4.201 22.578 28.602 1.00 89.56 463 THR A N 1
ATOM 3690 C CA . THR A 1 463 ? -2.847 22.168 28.975 1.00 89.56 463 THR A CA 1
ATOM 3691 C C . THR A 1 463 ? -2.074 21.761 27.739 1.00 89.56 463 THR A C 1
ATOM 3693 O O . THR A 1 463 ? -2.523 20.912 26.975 1.00 89.56 463 THR A O 1
ATOM 3696 N N . GLN A 1 464 ? -0.893 22.343 27.568 1.00 88.50 464 GLN A N 1
ATOM 3697 C CA . GLN A 1 464 ? 0.069 21.901 26.570 1.00 88.50 464 GLN A CA 1
ATOM 3698 C C . GLN A 1 464 ? 1.019 20.882 27.195 1.00 88.50 464 GLN A C 1
ATOM 3700 O O . GLN A 1 464 ? 1.400 21.000 28.362 1.00 88.50 464 GLN A O 1
ATOM 3705 N N . ARG A 1 465 ? 1.390 19.864 26.423 1.00 86.75 465 ARG A N 1
ATOM 3706 C CA . ARG A 1 465 ? 2.374 18.854 26.818 1.00 86.75 465 ARG A CA 1
ATOM 3707 C C . ARG A 1 465 ? 3.386 18.679 25.702 1.00 86.75 465 ARG A C 1
ATOM 3709 O O . ARG A 1 465 ? 2.987 18.447 24.559 1.00 86.75 465 ARG A O 1
ATOM 3716 N N . LYS A 1 466 ? 4.666 18.716 26.059 1.00 86.81 466 LYS A N 1
ATOM 3717 C CA . LYS A 1 466 ? 5.798 18.477 25.167 1.00 86.81 466 LYS A CA 1
ATOM 3718 C C . LYS A 1 466 ? 6.667 17.382 25.756 1.00 86.81 466 LYS A C 1
ATOM 3720 O O . LYS A 1 466 ? 7.140 17.496 26.885 1.00 86.81 466 LYS A O 1
ATOM 3725 N N . ARG A 1 467 ? 6.909 16.325 24.983 1.00 85.06 467 ARG A N 1
ATOM 3726 C CA . ARG A 1 467 ? 7.805 15.257 25.414 1.00 85.06 467 ARG A CA 1
ATOM 3727 C C . ARG A 1 467 ? 9.227 15.803 25.569 1.00 85.06 467 ARG A C 1
ATOM 3729 O O . ARG A 1 467 ? 9.803 16.365 24.639 1.00 85.06 467 ARG A O 1
ATOM 3736 N N . ARG A 1 468 ? 9.798 15.610 26.757 1.00 80.00 468 ARG A N 1
ATOM 3737 C CA . ARG A 1 468 ? 11.144 16.061 27.137 1.00 80.00 468 ARG A CA 1
ATOM 3738 C C . ARG A 1 468 ? 12.105 14.872 27.164 1.00 80.00 468 ARG A C 1
ATOM 3740 O O . ARG A 1 468 ? 11.838 13.878 27.832 1.00 80.00 468 ARG A O 1
ATOM 3747 N N . LEU A 1 469 ? 13.197 14.937 26.402 1.00 76.56 469 LEU A N 1
ATOM 3748 C CA . LEU A 1 469 ? 14.160 13.827 26.285 1.00 76.56 469 LEU A CA 1
ATOM 3749 C C . LEU A 1 469 ? 15.132 13.746 27.475 1.00 76.56 469 LEU A C 1
ATOM 3751 O O . LEU A 1 469 ? 15.768 12.717 27.676 1.00 76.56 469 LEU A O 1
ATOM 3755 N N . ASP A 1 470 ? 15.241 14.822 28.253 1.00 72.06 470 ASP A N 1
ATOM 3756 C CA . ASP A 1 470 ? 16.112 14.958 29.424 1.00 72.06 470 ASP A CA 1
ATOM 3757 C C . ASP A 1 470 ? 15.539 14.341 30.710 1.00 72.06 470 ASP A C 1
ATOM 3759 O O . ASP A 1 470 ? 16.256 14.204 31.698 1.00 72.06 470 ASP A O 1
ATOM 3763 N N . LEU A 1 471 ? 14.267 13.939 30.698 1.00 68.19 471 LEU A N 1
ATOM 3764 C CA . LEU A 1 471 ? 13.603 13.278 31.819 1.00 68.19 471 LEU A CA 1
ATOM 3765 C C . LEU A 1 471 ? 13.391 11.792 31.513 1.00 68.19 471 LEU A C 1
ATOM 3767 O O . LEU A 1 471 ? 13.175 11.397 30.363 1.00 68.19 471 LEU A O 1
ATOM 3771 N N . GLY A 1 472 ? 13.420 10.953 32.552 1.00 62.50 472 GLY A N 1
ATOM 3772 C CA . GLY A 1 472 ? 13.109 9.531 32.408 1.00 62.50 472 GLY A CA 1
ATOM 3773 C C . GLY A 1 472 ? 11.687 9.301 31.875 1.00 62.50 472 GLY A C 1
ATOM 3774 O O . GLY A 1 472 ? 10.785 10.099 32.117 1.00 62.50 472 GLY A O 1
ATOM 3775 N N . LYS A 1 473 ? 11.455 8.163 31.201 1.00 59.16 473 LYS A N 1
ATOM 3776 C CA . LYS A 1 473 ? 10.157 7.797 30.581 1.00 59.16 473 LYS A CA 1
ATOM 3777 C C . LYS A 1 473 ? 8.966 7.757 31.555 1.00 59.16 473 LYS A C 1
ATOM 3779 O O . LYS A 1 473 ? 7.823 7.647 31.136 1.00 59.16 473 LYS A O 1
ATOM 3784 N N . THR A 1 474 ? 9.222 7.778 32.852 1.00 56.19 474 THR A N 1
ATOM 3785 C CA . THR 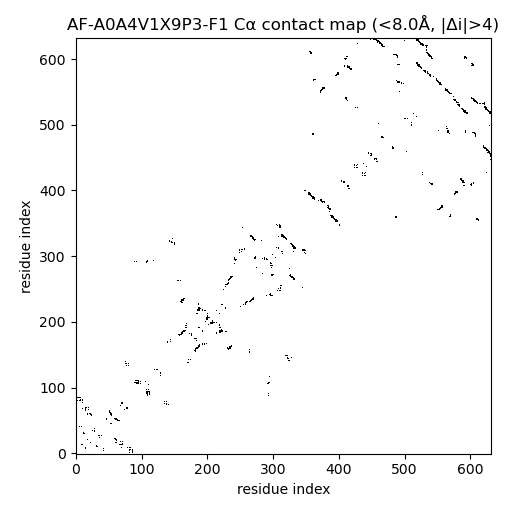A 1 474 ? 8.212 7.648 33.907 1.00 56.19 474 THR A CA 1
ATOM 3786 C C . THR A 1 474 ? 8.265 8.806 34.896 1.00 56.19 474 THR A C 1
ATOM 3788 O O . THR A 1 474 ? 7.581 8.769 35.914 1.00 56.19 474 THR A O 1
ATOM 3791 N N . GLN A 1 475 ? 9.109 9.805 34.629 1.00 58.12 475 GLN A N 1
ATOM 3792 C CA . GLN A 1 475 ? 9.378 10.899 35.544 1.00 58.12 475 GLN A CA 1
ATOM 3793 C C . GLN A 1 475 ? 8.439 12.069 35.241 1.00 58.12 475 GLN A C 1
ATOM 3795 O O . GLN A 1 475 ? 8.483 12.651 34.158 1.00 58.12 475 GLN A O 1
ATOM 3800 N N . ASN A 1 476 ? 7.569 12.384 36.199 1.00 56.28 476 ASN A N 1
ATOM 3801 C CA . ASN A 1 476 ? 6.616 13.497 36.132 1.00 56.28 476 ASN A CA 1
ATOM 3802 C C . ASN A 1 476 ? 6.397 14.090 37.539 1.00 56.28 476 ASN A C 1
ATOM 3804 O O . ASN A 1 476 ? 5.276 14.395 37.946 1.00 56.28 476 ASN A O 1
ATOM 3808 N N . ASP A 1 477 ? 7.473 14.160 38.328 1.00 50.84 477 ASP A N 1
ATOM 3809 C CA . ASP A 1 477 ? 7.413 14.354 39.783 1.00 50.84 477 ASP A CA 1
ATOM 3810 C C . ASP A 1 477 ? 6.934 15.752 40.207 1.00 50.84 477 ASP A C 1
ATOM 3812 O O . ASP A 1 477 ? 6.489 15.927 41.349 1.00 50.84 477 ASP A O 1
ATOM 3816 N N . ASP A 1 478 ? 6.985 16.719 39.287 1.00 47.00 478 ASP A N 1
ATOM 3817 C CA . ASP A 1 478 ? 6.622 18.125 39.471 1.00 47.00 478 ASP A CA 1
ATOM 3818 C C . ASP A 1 478 ? 5.405 18.568 38.630 1.00 47.00 478 ASP A C 1
ATOM 3820 O O . ASP A 1 478 ? 5.046 19.748 38.640 1.00 47.00 478 ASP A O 1
ATOM 3824 N N . GLY A 1 479 ? 4.758 17.635 37.913 1.00 48.44 479 GLY A N 1
ATOM 3825 C CA . GLY A 1 479 ? 3.587 17.904 37.074 1.00 48.44 479 GLY A CA 1
ATOM 3826 C C . GLY A 1 479 ? 3.869 18.760 35.835 1.00 48.44 479 GLY A C 1
ATOM 3827 O O . GLY A 1 479 ? 2.918 19.248 35.216 1.00 48.44 479 GLY A O 1
ATOM 3828 N N . LYS A 1 480 ? 5.140 18.966 35.462 1.00 50.16 480 LYS A N 1
ATOM 3829 C CA . LYS A 1 480 ? 5.511 19.801 34.317 1.00 50.16 480 LYS A CA 1
ATOM 3830 C C . LYS A 1 480 ? 5.685 18.971 33.041 1.00 50.16 480 LYS A C 1
ATOM 3832 O O . LYS A 1 480 ? 6.624 18.206 32.862 1.00 50.16 480 LYS A O 1
ATOM 3837 N N . GLU A 1 481 ? 4.733 19.191 32.137 1.00 63.53 481 GLU A N 1
ATOM 3838 C CA . GLU A 1 481 ? 4.786 19.085 30.667 1.00 63.53 481 GLU A CA 1
ATOM 3839 C C . GLU A 1 481 ? 5.096 17.738 29.987 1.00 63.53 481 GLU A C 1
ATOM 3841 O O . GLU A 1 481 ? 4.903 17.652 28.774 1.00 63.53 481 GLU A O 1
ATOM 3846 N N . GLN A 1 482 ? 5.429 16.659 30.701 1.00 72.69 482 GLN A N 1
ATOM 3847 C CA . GLN A 1 482 ? 5.512 15.324 30.087 1.00 72.69 482 GLN A CA 1
ATOM 3848 C C . GLN A 1 482 ? 4.125 14.714 29.795 1.00 72.69 482 GLN A C 1
ATOM 3850 O O . GLN A 1 482 ? 3.155 14.963 30.526 1.00 72.69 482 GLN A O 1
ATOM 3855 N N . PRO A 1 483 ? 3.987 13.879 28.748 1.00 78.69 483 PRO A N 1
ATOM 3856 C CA . PRO A 1 483 ? 2.819 13.018 28.579 1.00 78.69 483 PRO A CA 1
ATOM 3857 C C . PRO A 1 483 ? 2.647 12.049 29.764 1.00 78.69 483 PRO A C 1
ATOM 3859 O O . PRO A 1 483 ? 3.605 11.413 30.197 1.00 78.69 483 PRO A O 1
ATOM 3862 N N . ALA A 1 484 ? 1.427 11.909 30.285 1.00 79.31 484 ALA A N 1
ATOM 3863 C CA . ALA A 1 484 ? 1.155 11.034 31.425 1.00 79.31 484 ALA A CA 1
ATOM 3864 C C . ALA A 1 484 ? 1.034 9.566 30.987 1.00 79.31 484 ALA A C 1
ATOM 3866 O O . ALA A 1 484 ? 0.176 9.246 30.173 1.00 79.31 484 ALA A O 1
ATOM 3867 N N . THR A 1 485 ? 1.855 8.679 31.553 1.00 82.69 485 THR A N 1
ATOM 3868 C CA . THR A 1 485 ? 1.850 7.230 31.257 1.00 82.69 485 THR A CA 1
ATOM 3869 C C . THR A 1 485 ? 0.986 6.396 32.205 1.00 82.69 485 THR A C 1
ATOM 3871 O O . THR A 1 485 ? 0.818 5.192 32.011 1.00 82.69 485 THR A O 1
ATOM 3874 N N . MET A 1 486 ? 0.442 7.035 33.242 1.00 90.69 486 MET A N 1
ATOM 3875 C CA . MET A 1 486 ? -0.472 6.426 34.206 1.00 90.69 486 MET A CA 1
ATOM 3876 C C . MET A 1 486 ? -1.883 6.428 33.640 1.00 90.69 486 MET A C 1
ATOM 3878 O O . MET A 1 486 ? -2.352 7.459 33.157 1.00 90.69 486 MET A O 1
ATOM 3882 N N . VAL A 1 487 ? -2.561 5.290 33.719 1.00 96.31 487 VAL A N 1
ATOM 3883 C CA . VAL A 1 487 ? -3.951 5.149 33.298 1.00 96.31 487 VAL A CA 1
ATOM 3884 C C . VAL A 1 487 ? -4.857 5.874 34.280 1.00 96.31 487 VAL A C 1
ATOM 3886 O O . VAL A 1 487 ? -4.900 5.554 35.467 1.00 96.31 487 VAL A O 1
ATOM 3889 N N . HIS A 1 488 ? -5.594 6.858 33.774 1.00 95.81 488 HIS A N 1
ATOM 3890 C CA . HIS A 1 488 ? -6.482 7.681 34.583 1.00 95.81 488 HIS A CA 1
ATOM 3891 C C . HIS A 1 488 ? -7.680 8.181 33.779 1.00 95.81 488 HIS A C 1
ATOM 3893 O O . HIS A 1 488 ? -7.738 8.078 32.554 1.00 95.81 488 HIS A O 1
ATOM 3899 N N . CYS A 1 489 ? -8.639 8.744 34.504 1.00 96.50 489 CYS A N 1
ATOM 3900 C CA . CYS A 1 489 ? -9.624 9.676 33.988 1.00 96.50 489 CYS A CA 1
ATOM 3901 C C . CYS A 1 489 ? -9.529 10.959 34.824 1.00 96.50 489 CYS A C 1
ATOM 3903 O O . CYS A 1 489 ? -9.478 10.899 36.058 1.00 96.50 489 CYS A O 1
ATOM 3905 N N . ASP A 1 490 ? -9.498 12.114 34.158 1.00 94.12 490 ASP A N 1
ATOM 3906 C CA . ASP A 1 490 ? -9.187 13.418 34.758 1.00 94.12 490 ASP A CA 1
ATOM 3907 C C . ASP A 1 490 ? -10.035 13.768 35.980 1.00 94.12 490 ASP A C 1
ATOM 3909 O O . ASP A 1 490 ? -9.560 14.457 36.881 1.00 94.12 490 ASP A O 1
ATOM 3913 N N . GLN A 1 491 ? -11.297 13.339 36.016 1.00 95.75 491 GLN A N 1
ATOM 3914 C CA . GLN A 1 491 ? -12.198 13.591 37.133 1.00 95.75 491 GLN A CA 1
ATOM 3915 C C . GLN A 1 491 ? -13.075 12.367 37.402 1.00 95.75 491 GLN A C 1
ATOM 3917 O O . GLN A 1 491 ? -13.568 11.712 36.488 1.00 95.75 491 GLN A O 1
ATOM 3922 N N . SER A 1 492 ? -13.326 12.111 38.681 1.00 95.62 492 SER A N 1
ATOM 3923 C CA . SER A 1 492 ? -14.470 11.315 39.137 1.00 95.62 492 SER A CA 1
ATOM 3924 C C . SER A 1 492 ? -15.778 12.107 38.985 1.00 95.62 492 SER A C 1
ATOM 3926 O O . SER A 1 492 ? -15.760 13.308 38.712 1.00 95.62 492 SER A O 1
ATOM 3928 N N . ALA A 1 493 ? -16.927 11.485 39.274 1.00 94.19 493 ALA A N 1
ATOM 3929 C CA . ALA A 1 493 ? -18.203 12.204 39.343 1.00 94.19 493 ALA A CA 1
ATOM 3930 C C . ALA A 1 493 ? -18.182 13.359 40.366 1.00 94.19 493 ALA A C 1
ATOM 3932 O O . ALA A 1 493 ? -18.622 14.468 40.061 1.00 94.19 493 ALA A O 1
ATOM 3933 N N . LYS A 1 494 ? -17.597 13.137 41.555 1.00 95.12 494 LYS A N 1
ATOM 3934 C CA . LYS A 1 494 ? -17.418 14.178 42.582 1.00 95.12 494 LYS A CA 1
ATOM 3935 C C . LYS A 1 494 ? -16.547 15.324 42.058 1.00 95.12 494 LYS A C 1
ATOM 3937 O O . LYS A 1 494 ? -16.891 16.494 42.228 1.00 95.12 494 LYS A O 1
ATOM 3942 N N . GLY A 1 495 ? -15.441 14.987 41.390 1.00 95.12 495 GLY A N 1
ATOM 3943 C CA . GLY A 1 495 ? -14.531 15.952 40.773 1.00 95.12 495 GLY A CA 1
ATOM 3944 C C . GLY A 1 495 ? -15.200 16.776 39.670 1.00 95.12 495 GLY A C 1
ATOM 3945 O O . GLY A 1 495 ? -15.081 18.001 39.658 1.00 95.12 495 GLY A O 1
ATOM 3946 N N . ALA A 1 496 ? -15.972 16.129 38.797 1.00 95.75 496 ALA A N 1
ATOM 3947 C CA . ALA A 1 496 ? -16.678 16.772 37.694 1.00 95.75 496 ALA A CA 1
ATOM 3948 C C . ALA A 1 496 ? -17.760 17.747 38.181 1.00 95.75 496 ALA A C 1
ATOM 3950 O O . ALA A 1 496 ? -17.793 18.888 37.727 1.00 95.75 496 ALA A O 1
ATOM 3951 N N . ILE A 1 497 ? -18.578 17.360 39.168 1.00 95.69 497 ILE A N 1
ATOM 3952 C CA . ILE A 1 497 ? -19.589 18.250 39.771 1.00 95.69 497 ILE A CA 1
ATOM 3953 C C . ILE A 1 497 ? -18.920 19.452 40.449 1.00 95.69 497 ILE A C 1
ATOM 3955 O O . ILE A 1 497 ? -19.387 20.587 40.332 1.00 95.69 497 ILE A O 1
ATOM 3959 N N . ARG A 1 498 ? -17.783 19.238 41.120 1.00 95.06 498 ARG A N 1
ATOM 3960 C CA . ARG A 1 498 ? -16.990 20.337 41.684 1.00 95.06 498 ARG A CA 1
ATOM 3961 C C . ARG A 1 498 ? -16.474 21.275 40.588 1.00 95.06 498 ARG A C 1
ATOM 3963 O O . ARG A 1 498 ? -16.530 22.487 40.770 1.00 95.06 498 ARG A O 1
ATOM 3970 N N . ARG A 1 499 ? -15.994 20.745 39.455 1.00 95.50 499 ARG A N 1
ATOM 3971 C CA . ARG A 1 499 ? -15.562 21.552 38.299 1.00 95.50 499 ARG A CA 1
ATOM 3972 C C . ARG A 1 499 ? -16.717 22.313 37.658 1.00 95.50 499 ARG A C 1
ATOM 3974 O O . ARG A 1 499 ? -16.506 23.463 37.296 1.00 95.50 499 ARG A O 1
ATOM 3981 N N . LEU A 1 500 ? -17.910 21.728 37.580 1.00 96.12 500 LEU A N 1
ATOM 3982 C CA . LEU A 1 500 ? -19.113 22.423 37.126 1.00 96.12 500 LEU A CA 1
ATOM 3983 C C . LEU A 1 500 ? -19.389 23.651 38.002 1.00 96.12 500 LEU A C 1
ATOM 3985 O O . LEU A 1 500 ? -19.380 24.767 37.496 1.00 96.12 500 LEU A O 1
ATOM 3989 N N . ARG A 1 501 ? -19.513 23.461 39.322 1.00 95.62 501 ARG A N 1
ATOM 3990 C CA . ARG A 1 501 ? -19.784 24.547 40.286 1.00 95.62 501 ARG A CA 1
ATOM 3991 C C . ARG A 1 501 ? -18.747 25.673 40.261 1.00 95.62 501 ARG A C 1
ATOM 3993 O O . ARG A 1 501 ? -19.072 26.801 40.589 1.00 95.62 501 ARG A O 1
ATOM 4000 N N . MET A 1 502 ? -17.502 25.369 39.900 1.00 94.94 502 MET A N 1
ATOM 4001 C CA . MET A 1 502 ? -16.419 26.357 39.843 1.00 94.94 502 MET A CA 1
ATOM 4002 C C . MET A 1 502 ? -16.394 27.210 38.576 1.00 94.94 502 MET A C 1
ATOM 4004 O O . MET A 1 502 ? -15.668 28.198 38.555 1.00 94.94 502 MET A O 1
ATOM 4008 N N . ASN A 1 503 ? -17.088 26.796 37.513 1.00 96.06 503 ASN A N 1
ATOM 4009 C CA . ASN A 1 503 ? -16.946 27.407 36.188 1.00 96.06 503 ASN A CA 1
ATOM 4010 C C . ASN A 1 503 ? -18.273 27.861 35.566 1.00 96.06 503 ASN A C 1
ATOM 4012 O O . ASN A 1 503 ? -18.265 28.397 34.460 1.00 96.06 503 ASN A O 1
ATOM 4016 N N . ILE A 1 504 ? -19.399 27.639 36.242 1.00 95.31 504 ILE A N 1
ATOM 4017 C CA . ILE A 1 504 ? -20.666 28.303 35.912 1.00 95.31 504 ILE A CA 1
ATOM 4018 C C . ILE A 1 504 ? -20.694 29.707 36.520 1.00 95.31 504 ILE A C 1
ATOM 4020 O O . ILE A 1 504 ? -19.899 30.012 37.411 1.00 95.31 504 ILE A O 1
ATOM 4024 N N . ASP A 1 505 ? -21.581 30.560 36.014 1.00 91.06 505 ASP A N 1
ATOM 4025 C CA . ASP A 1 505 ? -21.753 31.906 36.558 1.00 91.06 505 ASP A CA 1
ATOM 4026 C C . ASP A 1 505 ? -22.322 31.848 37.988 1.00 91.06 505 ASP A C 1
ATOM 4028 O O . ASP A 1 505 ? -23.073 30.932 38.324 1.00 91.06 505 ASP A O 1
ATOM 4032 N N . GLU A 1 506 ? -21.988 32.827 38.835 1.00 88.56 506 GLU A N 1
ATOM 4033 C CA . GLU A 1 506 ? -22.467 32.885 40.227 1.00 88.56 506 GLU A CA 1
ATOM 4034 C C . GLU A 1 506 ? -24.001 32.976 40.333 1.00 88.56 506 GLU A C 1
ATOM 4036 O O . GLU A 1 506 ? -24.567 32.630 41.370 1.00 88.56 506 GLU A O 1
ATOM 4041 N N . SER A 1 507 ? -24.680 33.434 39.274 1.00 90.50 507 SER A N 1
ATOM 4042 C CA . SER A 1 507 ? -26.144 33.493 39.193 1.00 90.50 507 SER A CA 1
ATOM 4043 C C . SER A 1 507 ? -26.814 32.161 38.835 1.00 90.50 507 SER A C 1
ATOM 4045 O O . SER A 1 507 ? -28.039 32.064 38.915 1.00 90.50 507 SER A O 1
ATOM 4047 N N . GLU A 1 508 ? -26.047 31.138 38.450 1.00 91.06 508 GLU A N 1
ATOM 4048 C CA . GLU A 1 508 ? -26.570 29.839 38.030 1.00 91.06 508 GLU A CA 1
ATOM 4049 C C . GLU A 1 508 ? -26.533 28.800 39.154 1.00 91.06 508 GLU A C 1
ATOM 4051 O O . GLU A 1 508 ? -25.571 28.701 39.916 1.00 91.06 508 GLU A O 1
ATOM 4056 N N . ASP A 1 509 ? -27.559 27.948 39.211 1.00 92.06 509 ASP A N 1
ATOM 4057 C CA . ASP A 1 509 ? -27.585 26.798 40.112 1.00 92.06 509 ASP A CA 1
ATOM 4058 C C . ASP A 1 509 ? -27.099 25.532 39.389 1.00 92.06 509 ASP A C 1
ATOM 4060 O O . ASP A 1 509 ? -27.719 25.041 38.439 1.00 92.06 509 ASP A O 1
ATOM 4064 N N . ALA A 1 510 ? -25.990 24.961 39.864 1.00 92.88 510 ALA A N 1
ATOM 4065 C CA . ALA A 1 510 ? -25.466 23.701 39.346 1.00 92.88 510 ALA A CA 1
ATOM 4066 C C . ALA A 1 510 ? -26.489 22.559 39.458 1.00 92.88 510 ALA A C 1
ATOM 4068 O O . ALA A 1 510 ? -26.538 21.708 38.571 1.00 92.88 510 ALA A O 1
ATOM 4069 N N . GLU A 1 511 ? -27.313 22.538 40.510 1.00 94.31 511 GLU A N 1
ATOM 4070 C CA . GLU A 1 511 ? -28.329 21.498 40.695 1.00 94.31 511 GLU A CA 1
ATOM 4071 C C . GLU A 1 511 ? -29.453 21.606 39.660 1.00 94.31 511 GLU A C 1
ATOM 4073 O O . GLU A 1 511 ? -30.014 20.590 39.253 1.00 94.31 511 GLU A O 1
ATOM 4078 N N . GLU A 1 512 ? -29.763 22.814 39.181 1.00 93.88 512 GLU A N 1
ATOM 4079 C CA . GLU A 1 512 ? -30.714 23.010 38.087 1.00 93.88 512 GLU A CA 1
ATOM 4080 C C . GLU A 1 512 ? -30.153 22.479 36.763 1.00 93.88 512 GLU A C 1
ATOM 4082 O O . GLU A 1 512 ? -30.841 21.736 36.061 1.00 93.88 512 GLU A O 1
ATOM 4087 N N . LEU A 1 513 ? -28.887 22.777 36.453 1.00 93.88 513 LEU A N 1
ATOM 4088 C CA . LEU A 1 513 ? -28.216 22.251 35.258 1.00 93.88 513 LEU A CA 1
ATOM 4089 C C . LEU A 1 513 ? -28.124 20.719 35.274 1.00 93.88 513 LEU A C 1
ATOM 4091 O O . LEU A 1 513 ? -28.307 20.084 34.236 1.00 93.88 513 LEU A O 1
ATOM 4095 N N . LEU A 1 514 ? -27.898 20.124 36.449 1.00 95.12 514 LEU A N 1
ATOM 4096 C CA . LEU A 1 514 ? -27.825 18.672 36.650 1.00 95.12 514 LEU A CA 1
ATOM 4097 C C . LEU A 1 514 ? -29.178 17.954 36.528 1.00 95.12 514 LEU A C 1
ATOM 4099 O O . LEU A 1 514 ? -29.200 16.726 36.458 1.00 95.12 514 LEU A O 1
ATOM 4103 N N . ARG A 1 515 ? -30.304 18.683 36.461 1.00 93.56 515 ARG A N 1
ATOM 4104 C CA . ARG A 1 515 ? -31.589 18.097 36.028 1.00 93.56 515 ARG A CA 1
ATOM 4105 C C . ARG A 1 515 ? -31.582 17.763 34.537 1.00 93.56 515 ARG A C 1
ATOM 4107 O O . ARG A 1 515 ? -32.325 16.881 34.110 1.00 93.56 515 ARG A O 1
ATOM 4114 N N . GLY A 1 516 ? -30.784 18.490 33.755 1.00 92.94 516 GLY A N 1
ATOM 4115 C CA . GLY A 1 516 ? -30.486 18.191 32.360 1.00 92.94 516 GLY A CA 1
ATOM 4116 C C . GLY A 1 516 ? -29.249 17.305 32.217 1.00 92.94 516 GLY A C 1
ATOM 4117 O O . GLY A 1 516 ? -28.705 16.782 33.188 1.00 92.94 516 GLY A O 1
ATOM 4118 N N . ARG A 1 517 ? -28.779 17.140 30.977 1.00 95.31 517 ARG A N 1
ATOM 4119 C CA . ARG A 1 517 ? -27.527 16.432 30.708 1.00 95.31 517 ARG A CA 1
ATOM 4120 C C . ARG A 1 517 ? -26.364 17.419 30.713 1.00 95.31 517 ARG A C 1
ATOM 4122 O O . ARG A 1 517 ? -26.264 18.295 29.861 1.00 95.31 517 ARG A O 1
ATOM 4129 N N . VAL A 1 518 ? -25.447 17.211 31.642 1.00 97.50 518 VAL A N 1
ATOM 4130 C CA . VAL A 1 518 ? -24.110 17.804 31.659 1.00 97.50 518 VAL A CA 1
ATOM 4131 C C . VAL A 1 518 ? -23.074 16.721 31.377 1.00 97.50 518 VAL A C 1
ATOM 4133 O O . VAL A 1 518 ? -23.124 15.639 31.969 1.00 97.50 518 VAL A O 1
ATOM 4136 N N . GLN A 1 519 ? -22.130 17.020 30.492 1.00 97.25 519 GLN A N 1
ATOM 4137 C CA . GLN A 1 519 ? -20.948 16.203 30.240 1.00 97.25 519 GLN A CA 1
ATOM 4138 C C . GLN A 1 519 ? -19.685 17.028 30.470 1.00 97.25 519 GLN A C 1
ATOM 4140 O O . GLN A 1 519 ? -19.707 18.259 30.472 1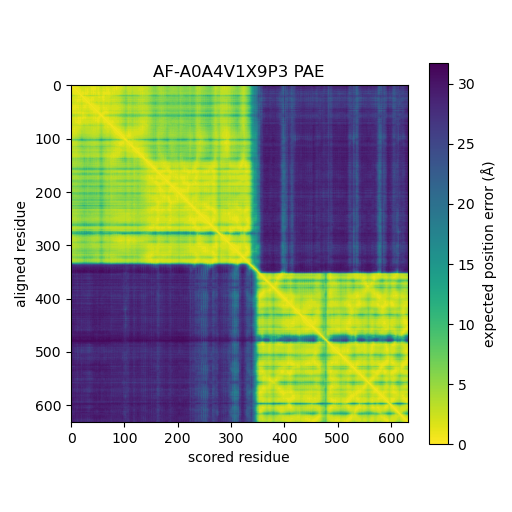.00 97.25 519 GLN A O 1
ATOM 4145 N N . MET A 1 520 ? -18.566 16.336 30.616 1.00 98.31 520 MET A N 1
ATOM 4146 C CA . MET A 1 520 ? -17.244 16.931 30.543 1.00 98.31 520 MET A CA 1
ATOM 4147 C C . MET A 1 520 ? -16.437 16.185 29.493 1.00 98.31 520 MET A C 1
ATOM 4149 O O . MET A 1 520 ? -16.286 14.964 29.581 1.00 98.31 520 MET A O 1
ATOM 4153 N N . ILE A 1 521 ? -15.965 16.916 28.489 1.00 98.44 521 ILE A N 1
ATOM 4154 C CA . ILE A 1 521 ? -15.265 16.370 27.328 1.00 98.44 521 ILE A CA 1
ATOM 4155 C C . ILE A 1 521 ? -13.943 17.113 27.180 1.00 98.44 521 ILE A C 1
ATOM 4157 O O . ILE A 1 521 ? -13.915 18.345 27.155 1.00 98.44 521 ILE A O 1
ATOM 4161 N N . ASN A 1 522 ? -12.856 16.357 27.065 1.00 98.44 522 ASN A N 1
ATOM 4162 C CA . ASN A 1 522 ? -11.556 16.895 26.701 1.00 98.44 522 ASN A CA 1
ATOM 4163 C C . ASN A 1 522 ? -11.357 16.759 25.188 1.00 98.44 522 ASN A C 1
ATOM 4165 O O . ASN A 1 522 ? -11.705 15.734 24.601 1.00 98.44 522 ASN A O 1
ATOM 4169 N N . VAL A 1 523 ? -10.783 17.787 24.565 1.00 98.50 523 VAL A N 1
ATOM 4170 C CA . VAL A 1 523 ? -10.367 17.782 23.158 1.00 98.50 523 VAL A CA 1
ATOM 4171 C C . VAL A 1 523 ? -8.850 17.732 23.118 1.00 98.50 523 VAL A C 1
ATOM 4173 O O . VAL A 1 523 ? -8.190 18.714 23.463 1.00 98.50 523 VAL A O 1
ATOM 4176 N N . TRP A 1 524 ? -8.304 16.586 22.724 1.00 98.06 524 TRP A N 1
ATOM 4177 C CA . TRP A 1 524 ? -6.868 16.366 22.608 1.00 98.06 524 TRP A CA 1
ATOM 4178 C C . TRP A 1 524 ? -6.417 16.498 21.151 1.00 98.06 524 TRP A C 1
ATOM 4180 O O . TRP A 1 524 ? -7.012 15.888 20.262 1.00 98.06 524 TRP A O 1
ATOM 4190 N N . ARG A 1 525 ? -5.364 17.285 20.905 1.00 97.81 525 ARG A N 1
ATOM 4191 C CA . ARG A 1 525 ? -4.835 17.576 19.565 1.00 97.81 525 ARG A CA 1
ATOM 4192 C C . ARG A 1 525 ? -3.300 17.544 19.544 1.00 97.81 525 ARG A C 1
ATOM 4194 O O . ARG A 1 525 ? -2.685 18.233 20.367 1.00 97.81 525 ARG A O 1
ATOM 4201 N N . PRO A 1 526 ? -2.658 16.844 18.591 1.00 96.94 526 PRO A N 1
ATOM 4202 C CA . PRO A 1 526 ? -1.237 17.029 18.297 1.00 96.94 526 PRO A CA 1
ATOM 4203 C C . PRO A 1 526 ? -0.933 18.424 17.747 1.00 96.94 526 PRO A C 1
ATOM 4205 O O . PRO A 1 526 ? -1.659 18.930 16.900 1.00 96.94 526 PRO A O 1
ATOM 4208 N N . LEU A 1 527 ? 0.174 19.028 18.170 1.00 95.12 527 LEU A N 1
ATOM 4209 C CA . LEU A 1 527 ? 0.657 20.288 17.596 1.00 95.12 527 LEU A CA 1
ATOM 4210 C C . LEU A 1 527 ? 1.747 20.059 16.540 1.00 95.12 527 LEU A C 1
ATOM 4212 O O . LEU A 1 527 ? 1.954 20.921 15.693 1.00 95.12 527 LEU A O 1
ATOM 4216 N N . ASN A 1 528 ? 2.435 18.914 16.564 1.00 92.75 528 ASN A N 1
ATOM 4217 C CA . ASN A 1 528 ? 3.434 18.492 15.574 1.00 92.75 528 ASN A CA 1
ATOM 4218 C C . ASN A 1 528 ? 3.149 17.075 15.036 1.00 92.75 528 ASN A C 1
ATOM 4220 O O . ASN A 1 528 ? 3.986 16.179 15.125 1.00 92.75 528 ASN A O 1
ATOM 4224 N N . GLY A 1 529 ? 1.946 16.860 14.495 1.00 88.62 529 GLY A N 1
ATOM 4225 C CA . GLY A 1 529 ? 1.638 15.628 13.768 1.00 88.62 529 GLY A CA 1
ATOM 4226 C C . GLY A 1 529 ? 2.555 15.418 12.545 1.00 88.62 529 GLY A C 1
ATOM 4227 O O . GLY A 1 529 ? 3.074 16.399 12.003 1.00 88.62 529 GLY A O 1
ATOM 4228 N N . PRO A 1 530 ? 2.784 14.164 12.106 1.00 94.69 530 PRO A N 1
ATOM 4229 C CA . PRO A 1 530 ? 2.247 12.922 12.668 1.00 94.69 530 PRO A CA 1
ATOM 4230 C C . PRO A 1 530 ? 2.940 12.499 13.970 1.00 94.69 530 PRO A C 1
ATOM 4232 O O . PRO A 1 530 ? 4.164 12.358 14.012 1.00 94.69 530 PRO A O 1
ATOM 4235 N N . VAL A 1 531 ? 2.159 12.172 15.004 1.00 94.38 531 VAL A N 1
ATOM 4236 C CA . VAL A 1 531 ? 2.694 11.647 16.276 1.00 94.38 531 VAL A CA 1
ATOM 4237 C C . VAL A 1 531 ? 3.191 10.214 16.097 1.00 94.38 531 VAL A C 1
ATOM 4239 O O . VAL A 1 531 ? 2.415 9.323 15.763 1.00 94.38 531 VAL A O 1
ATOM 4242 N N . ARG A 1 532 ? 4.482 9.970 16.343 1.00 90.62 532 ARG A N 1
ATOM 4243 C CA . ARG A 1 532 ? 5.127 8.657 16.119 1.00 90.62 532 ARG A CA 1
ATOM 4244 C C . ARG A 1 532 ? 5.813 8.062 17.344 1.00 90.62 532 ARG A C 1
ATOM 4246 O O . ARG A 1 532 ? 6.277 6.930 17.282 1.00 90.62 532 ARG A O 1
ATOM 4253 N N . ASP A 1 533 ? 5.920 8.818 18.430 1.00 89.38 533 ASP A N 1
ATOM 4254 C CA . ASP A 1 533 ? 6.669 8.417 19.614 1.00 89.38 533 ASP A CA 1
ATOM 4255 C C . ASP A 1 533 ? 5.771 8.142 20.819 1.00 89.38 533 ASP A C 1
ATOM 4257 O O . ASP A 1 533 ? 5.861 7.069 21.404 1.00 89.38 533 ASP A O 1
ATOM 4261 N N . TRP A 1 534 ? 4.925 9.093 21.210 1.00 92.56 534 TRP A N 1
ATOM 4262 C CA . TRP A 1 534 ? 4.141 9.049 22.443 1.00 92.56 534 TRP A CA 1
ATOM 4263 C C . TRP A 1 534 ? 2.649 9.303 22.194 1.00 92.56 534 TRP A C 1
ATOM 4265 O O . TRP A 1 534 ? 2.087 10.255 22.739 1.00 92.56 534 TRP A O 1
ATOM 4275 N N . PRO A 1 535 ? 1.977 8.507 21.350 1.00 95.25 535 PRO A N 1
ATOM 4276 C CA . PRO A 1 535 ? 0.552 8.681 21.069 1.00 95.25 535 PRO A CA 1
ATOM 4277 C C . PRO A 1 535 ? -0.321 8.559 22.328 1.00 95.25 535 PRO A C 1
ATOM 4279 O O . PRO A 1 535 ? 0.118 8.097 23.385 1.00 95.25 535 PRO A O 1
ATOM 4282 N N . LEU A 1 536 ? -1.570 9.011 22.209 1.00 96.94 536 LEU A N 1
ATOM 4283 C CA . LEU A 1 536 ? -2.586 8.892 23.249 1.00 96.94 536 LEU A CA 1
ATOM 4284 C C . LEU A 1 536 ? -3.394 7.603 23.041 1.00 96.94 536 LEU A C 1
ATOM 4286 O O . LEU A 1 536 ? -4.016 7.432 21.995 1.00 96.94 536 LEU A O 1
ATOM 4290 N N . ALA A 1 537 ? -3.408 6.732 24.047 1.00 98.00 537 ALA A N 1
ATOM 4291 C CA . ALA A 1 537 ? -4.286 5.573 24.105 1.00 98.00 537 ALA A CA 1
ATOM 4292 C C . ALA A 1 537 ? -5.581 5.897 24.863 1.00 98.00 537 ALA A C 1
ATOM 4294 O O . ALA A 1 537 ? -5.551 6.541 25.916 1.00 98.00 537 ALA A O 1
ATOM 4295 N N . THR A 1 538 ? -6.702 5.398 24.351 1.00 98.50 538 THR A N 1
ATOM 4296 C CA . THR A 1 538 ? -8.050 5.522 24.915 1.00 98.50 538 THR A CA 1
ATOM 4297 C C . THR A 1 538 ? -8.665 4.143 25.125 1.00 98.50 538 THR A C 1
ATOM 4299 O O . THR A 1 538 ? -8.612 3.276 24.250 1.00 98.50 538 THR A O 1
ATOM 4302 N N . MET A 1 539 ? -9.238 3.920 26.306 1.00 98.38 539 MET A N 1
ATOM 4303 C CA . MET A 1 539 ? -9.919 2.674 26.641 1.00 98.38 539 MET A CA 1
ATOM 4304 C C . MET A 1 539 ? -11.386 2.737 26.224 1.00 98.38 539 MET A C 1
ATOM 4306 O O . MET A 1 539 ? -12.103 3.665 26.594 1.00 98.38 539 MET A O 1
ATOM 4310 N N . ASP A 1 540 ? -11.852 1.704 25.531 1.00 97.94 540 ASP A N 1
ATOM 4311 C CA . ASP A 1 540 ? -13.269 1.513 25.231 1.00 97.94 540 ASP A CA 1
ATOM 4312 C C . ASP A 1 540 ? -14.053 1.233 26.520 1.00 97.94 540 ASP A C 1
ATOM 4314 O O . ASP A 1 540 ? -13.844 0.214 27.190 1.00 97.94 540 ASP A O 1
ATOM 4318 N N . TYR A 1 541 ? -14.981 2.134 26.851 1.00 96.94 541 TYR A N 1
ATOM 4319 C CA . TYR A 1 541 ? -15.842 2.056 28.028 1.00 96.94 541 TYR A CA 1
ATOM 4320 C C . TYR A 1 541 ? -16.563 0.706 28.151 1.00 96.94 541 TYR A C 1
ATOM 4322 O O . TYR A 1 541 ? -16.678 0.171 29.254 1.00 96.94 541 TYR A O 1
ATOM 4330 N N . GLN A 1 542 ? -16.997 0.107 27.036 1.00 95.38 542 GLN A N 1
ATOM 4331 C CA . GLN A 1 542 ? -17.709 -1.177 27.041 1.00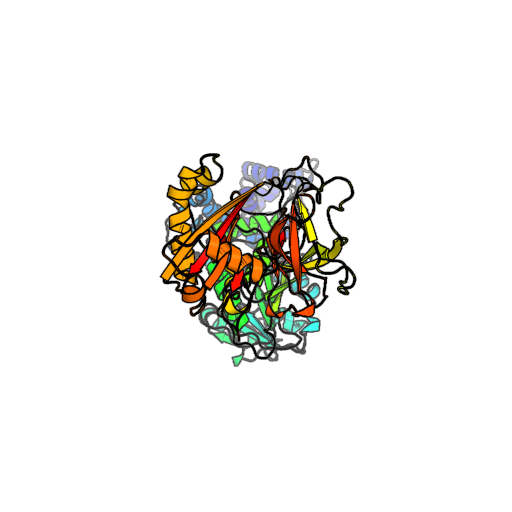 95.38 542 GLN A CA 1
ATOM 4332 C C . GLN A 1 542 ? -16.844 -2.346 27.531 1.00 95.38 542 GLN A C 1
ATOM 4334 O O . GLN A 1 542 ? -17.351 -3.435 27.825 1.00 95.38 542 GLN A O 1
ATOM 4339 N N . SER A 1 543 ? -15.527 -2.165 27.545 1.00 96.44 543 SER A N 1
ATOM 4340 C CA . SER A 1 543 ? -14.574 -3.188 27.957 1.00 96.44 543 SER A CA 1
ATOM 4341 C C . SER A 1 543 ? -14.324 -3.192 29.472 1.00 96.44 543 SER A C 1
ATOM 4343 O O . SER A 1 543 ? -13.999 -4.247 30.027 1.00 96.44 543 SER A O 1
ATOM 4345 N N . ALA A 1 544 ? -14.567 -2.059 30.140 1.00 93.69 544 ALA A N 1
ATOM 4346 C CA . ALA A 1 544 ? -14.332 -1.849 31.564 1.00 93.69 544 ALA A CA 1
ATOM 4347 C C . ALA A 1 544 ? -15.484 -2.369 32.435 1.00 93.69 544 ALA A C 1
ATOM 4349 O O . ALA A 1 544 ? -16.660 -2.294 32.068 1.00 93.69 544 ALA A O 1
ATOM 4350 N N . LYS A 1 545 ? -15.162 -2.866 33.632 1.00 92.88 545 LYS A N 1
ATOM 4351 C CA . LYS A 1 545 ? -16.152 -3.100 34.689 1.00 92.88 545 LYS A CA 1
ATOM 4352 C C . LYS A 1 545 ? -16.150 -1.934 35.678 1.00 92.88 545 LYS A C 1
ATOM 4354 O O . LYS A 1 545 ? -15.098 -1.348 35.921 1.00 92.88 545 LYS A O 1
ATOM 4359 N N . PRO A 1 546 ? -17.281 -1.653 36.350 1.00 88.06 546 PRO A N 1
ATOM 4360 C CA . PRO A 1 546 ? -17.306 -0.692 37.453 1.00 88.06 546 PRO A CA 1
ATOM 4361 C C . PRO A 1 546 ? -16.278 -0.991 38.558 1.00 88.06 546 PRO A C 1
ATOM 4363 O O . PRO A 1 546 ? -15.772 -0.064 39.174 1.00 88.06 546 PRO A O 1
ATOM 4366 N N . SER A 1 547 ? -15.945 -2.269 38.779 1.00 91.25 547 SER A N 1
ATOM 4367 C CA . SER A 1 547 ? -14.938 -2.718 39.752 1.00 91.25 547 SER A CA 1
ATOM 4368 C C . SER A 1 547 ? -13.493 -2.401 39.368 1.00 91.25 547 SER A C 1
ATOM 4370 O O . SER A 1 547 ? -12.610 -2.574 40.197 1.00 91.25 547 SER A O 1
ATOM 4372 N N . ASP A 1 548 ? -13.239 -1.990 38.127 1.00 94.25 548 ASP A N 1
ATOM 4373 C CA . ASP A 1 548 ? -11.884 -1.705 37.651 1.00 94.25 548 ASP A CA 1
ATOM 4374 C C . ASP A 1 548 ? -11.491 -0.245 37.932 1.00 94.25 548 ASP A C 1
ATOM 4376 O O . ASP A 1 548 ? -10.333 0.117 37.768 1.00 94.25 548 ASP A O 1
ATOM 4380 N N . MET A 1 549 ? -12.451 0.604 38.325 1.00 94.69 549 MET A N 1
ATOM 4381 C CA . MET A 1 549 ? -12.285 2.047 38.493 1.00 94.69 549 MET A CA 1
ATOM 4382 C C . MET A 1 549 ? -12.415 2.456 39.960 1.00 94.69 549 MET A C 1
ATOM 4384 O O . MET A 1 549 ? -13.415 2.161 40.615 1.00 94.69 549 MET A O 1
ATOM 4388 N N . TYR A 1 550 ? -11.459 3.249 40.438 1.00 95.94 550 TYR A N 1
ATOM 4389 C CA . TYR A 1 550 ? -11.414 3.740 41.810 1.00 95.94 550 TYR A CA 1
ATOM 4390 C C . TYR A 1 550 ? -11.292 5.267 41.828 1.00 95.94 550 TYR A C 1
ATOM 4392 O O . TYR A 1 550 ? -10.403 5.818 41.170 1.00 95.94 550 TYR A O 1
ATOM 4400 N N . PRO A 1 551 ? -12.156 5.985 42.569 1.00 96.19 551 PRO A N 1
ATOM 4401 C CA . PRO A 1 551 ? -11.968 7.410 42.799 1.00 96.19 551 PRO A CA 1
ATOM 4402 C C . PRO A 1 551 ? -10.654 7.656 43.544 1.00 96.19 551 PRO A C 1
ATOM 4404 O O . PRO A 1 551 ? -10.399 7.019 44.562 1.00 96.19 551 PRO A O 1
ATOM 4407 N N . CYS A 1 552 ? -9.834 8.577 43.043 1.00 95.94 552 CYS A N 1
ATOM 4408 C CA . CYS A 1 552 ? -8.544 8.914 43.629 1.00 95.94 552 CYS A CA 1
ATOM 4409 C C . CYS A 1 552 ? -8.558 10.353 44.148 1.00 95.94 552 CYS A C 1
ATOM 4411 O O . CYS A 1 552 ? -8.717 11.299 43.372 1.00 95.94 552 CYS A O 1
ATOM 4413 N N . ASP A 1 553 ? -8.387 10.528 45.455 1.00 96.00 553 ASP A N 1
ATOM 4414 C CA . ASP A 1 553 ? -8.430 11.839 46.097 1.00 96.00 553 ASP A CA 1
ATOM 4415 C C . ASP A 1 553 ? -7.161 12.646 45.783 1.00 96.00 553 ASP A C 1
ATOM 4417 O O . ASP A 1 553 ? -6.038 12.151 45.892 1.00 96.00 553 ASP A O 1
ATOM 4421 N N . LEU A 1 554 ? -7.330 13.911 45.394 1.00 93.56 554 LEU A N 1
ATOM 4422 C CA . LEU A 1 554 ? -6.233 14.863 45.238 1.00 93.56 554 LEU A CA 1
ATOM 4423 C C . LEU A 1 554 ? -6.135 15.696 46.509 1.00 93.56 554 LEU A C 1
ATOM 4425 O O . LEU A 1 554 ? -6.996 16.540 46.768 1.00 93.56 554 LEU A O 1
ATOM 4429 N N . LEU A 1 555 ? -5.082 15.474 47.286 1.00 94.06 555 LEU A N 1
ATOM 4430 C CA . LEU A 1 555 ? -4.861 16.141 48.568 1.00 94.06 555 LEU A CA 1
ATOM 4431 C C . LEU A 1 555 ? -3.717 17.156 48.473 1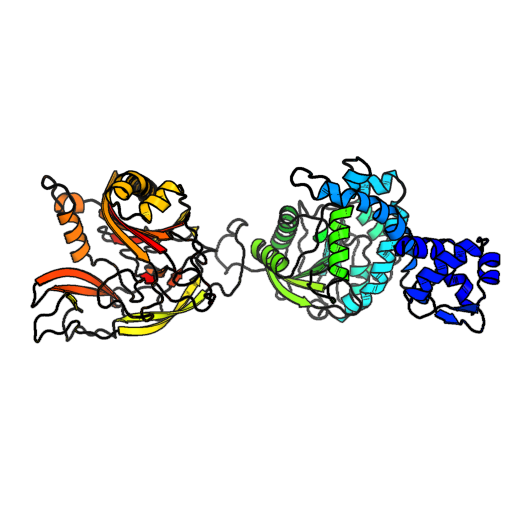.00 94.06 555 LEU A C 1
ATOM 4433 O O . LEU A 1 555 ? -2.838 17.039 47.620 1.00 94.06 555 LEU A O 1
ATOM 4437 N N . LYS A 1 556 ? -3.700 18.142 49.370 1.00 91.50 556 LYS A N 1
ATOM 4438 C CA . LYS A 1 556 ? -2.572 19.059 49.568 1.00 91.50 556 LYS A CA 1
ATOM 4439 C C . LYS A 1 556 ? -2.201 19.159 51.046 1.00 91.50 556 LYS A C 1
ATOM 4441 O O . LYS A 1 556 ? -3.086 19.191 51.903 1.00 91.50 556 LYS A O 1
ATOM 4446 N N . GLY A 1 557 ? -0.901 19.218 51.345 1.00 91.69 557 GLY A N 1
ATOM 4447 C CA . GLY A 1 557 ? -0.412 19.328 52.722 1.00 91.69 557 GLY A CA 1
ATOM 4448 C C . GLY A 1 557 ? -0.853 18.128 53.561 1.00 91.69 557 GLY A C 1
ATOM 4449 O O . GLY A 1 557 ? -0.524 16.996 53.221 1.00 91.69 557 GLY A O 1
ATOM 4450 N N . GLU A 1 558 ? -1.624 18.359 54.625 1.00 90.19 558 GLU A N 1
ATOM 4451 C CA . GLU A 1 558 ? -2.077 17.314 55.560 1.00 90.19 558 GLU A CA 1
ATOM 4452 C C . GLU A 1 558 ? -3.363 16.603 55.109 1.00 90.19 558 GLU A C 1
ATOM 4454 O O . GLU A 1 558 ? -3.373 15.386 54.942 1.00 90.19 558 GLU A O 1
ATOM 4459 N N . TYR A 1 559 ? -4.451 17.334 54.850 1.00 88.75 559 TYR A N 1
ATOM 4460 C CA . TYR A 1 559 ? -5.756 16.745 54.490 1.00 88.75 559 TYR A CA 1
ATOM 4461 C C . TYR A 1 559 ? -6.602 17.644 53.573 1.00 88.75 559 TYR A C 1
ATOM 4463 O O . TYR A 1 559 ? -7.795 17.404 53.403 1.00 88.75 559 TYR A O 1
ATOM 4471 N N . GLU A 1 560 ? -6.024 18.700 52.990 1.00 92.19 560 GLU A N 1
ATOM 4472 C CA . GLU A 1 560 ? -6.797 19.638 52.174 1.00 92.19 560 GLU A CA 1
ATOM 4473 C C . GLU A 1 560 ? -7.214 18.986 50.848 1.00 92.19 560 GLU A C 1
ATOM 4475 O O . GLU A 1 560 ? -6.376 18.739 49.981 1.00 92.19 560 GLU A O 1
ATOM 4480 N N . GLU A 1 561 ? -8.511 18.738 50.662 1.00 89.44 561 GLU A N 1
ATOM 4481 C CA . GLU A 1 561 ? -9.041 18.162 49.425 1.00 89.44 561 GLU A CA 1
ATOM 4482 C C . GLU A 1 561 ? -9.066 19.199 48.287 1.00 89.44 561 GLU A C 1
ATOM 4484 O O . GLU A 1 561 ? -9.749 20.226 48.339 1.00 89.44 561 GLU A O 1
ATOM 4489 N N . ARG A 1 562 ? -8.331 18.917 47.209 1.00 90.44 562 ARG A N 1
ATOM 4490 C CA . ARG A 1 562 ? -8.247 19.754 46.002 1.00 90.44 562 ARG A CA 1
ATOM 4491 C C . ARG A 1 562 ? -9.127 19.255 44.858 1.00 90.44 562 ARG A C 1
ATOM 4493 O O . ARG A 1 562 ? -9.459 20.047 43.974 1.00 90.44 562 ARG A O 1
ATOM 4500 N N . GLY A 1 563 ? -9.534 17.992 44.883 1.00 92.25 563 GLY A N 1
ATOM 4501 C CA . GLY A 1 563 ? -10.392 17.369 43.878 1.00 92.25 563 GLY A CA 1
ATOM 4502 C C . GLY A 1 563 ? -10.326 15.848 43.954 1.00 92.25 563 GLY A C 1
ATOM 4503 O O . GLY A 1 563 ? -9.750 15.302 44.890 1.00 92.25 563 GLY A O 1
ATOM 4504 N N . GLN A 1 564 ? -10.893 15.169 42.958 1.00 95.19 564 GLN A N 1
ATOM 4505 C CA . GLN A 1 564 ? -10.887 13.709 42.897 1.00 95.19 564 GLN A CA 1
ATOM 4506 C C . GLN A 1 564 ? -10.868 13.246 41.434 1.00 95.19 564 GLN A C 1
ATOM 4508 O O . GLN A 1 564 ? -11.797 13.558 40.682 1.00 95.19 564 GLN A O 1
ATOM 4513 N N . THR A 1 565 ? -9.834 12.506 41.036 1.00 95.31 565 THR A N 1
ATOM 4514 C CA . THR A 1 565 ? -9.716 11.853 39.719 1.00 95.31 565 THR A CA 1
ATOM 4515 C C . THR A 1 565 ? -10.281 10.430 39.779 1.00 95.31 565 THR A C 1
ATOM 4517 O O . THR A 1 565 ? -10.831 10.024 40.805 1.00 95.31 565 THR A O 1
ATOM 4520 N N . ALA A 1 566 ? -10.175 9.662 38.696 1.00 96.12 566 ALA A N 1
ATOM 4521 C CA . ALA A 1 566 ? -10.356 8.214 38.750 1.00 96.12 566 ALA A CA 1
ATOM 4522 C C . ALA A 1 566 ? -9.106 7.498 38.224 1.00 96.12 566 ALA A C 1
ATOM 4524 O O . ALA A 1 566 ? -8.508 7.918 37.233 1.00 96.12 566 ALA A O 1
ATOM 4525 N N . THR A 1 567 ? -8.720 6.420 38.899 1.00 95.31 567 THR A N 1
ATOM 4526 C CA . THR A 1 567 ? -7.609 5.534 38.531 1.00 95.31 567 THR A CA 1
ATOM 4527 C C . THR A 1 567 ? -8.132 4.113 38.323 1.00 95.31 567 THR A C 1
ATOM 4529 O O . THR A 1 567 ? -9.254 3.806 38.736 1.00 95.31 567 THR A O 1
ATOM 4532 N N . PHE A 1 568 ? -7.350 3.256 37.667 1.00 97.25 568 PHE A N 1
ATOM 4533 C CA . PHE A 1 568 ? -7.822 1.951 37.209 1.00 97.25 568 PHE A CA 1
ATOM 4534 C C . PHE A 1 568 ? -6.849 0.830 37.545 1.00 97.25 568 PHE A C 1
ATOM 4536 O O . PHE A 1 568 ? -5.644 0.984 37.351 1.00 97.25 568 PHE A O 1
ATOM 4543 N N . THR A 1 569 ? -7.379 -0.306 37.992 1.00 97.19 569 THR A N 1
ATOM 4544 C CA . THR A 1 569 ? -6.629 -1.566 38.074 1.00 97.19 569 THR A CA 1
ATOM 4545 C C . THR A 1 569 ? -6.633 -2.259 36.717 1.00 97.19 569 THR A C 1
ATOM 4547 O O . THR A 1 569 ? -7.570 -2.102 35.938 1.00 97.19 569 THR A O 1
ATOM 4550 N N . TYR A 1 570 ? -5.582 -3.011 36.397 1.00 97.06 570 TYR A N 1
ATOM 4551 C CA . TYR A 1 570 ? -5.471 -3.692 35.104 1.00 97.06 570 TYR A CA 1
ATOM 4552 C C . TYR A 1 570 ? -6.485 -4.840 34.946 1.00 97.06 570 TYR A C 1
ATOM 4554 O O . TYR A 1 570 ? -6.742 -5.601 35.882 1.00 97.06 570 TYR A O 1
ATOM 4562 N N . SER A 1 571 ? -7.004 -5.023 33.727 1.00 95.69 571 SER A N 1
ATOM 4563 C CA . SER A 1 571 ? -7.755 -6.214 33.327 1.00 95.69 571 SER A CA 1
ATOM 4564 C C . SER A 1 571 ? -7.455 -6.604 31.880 1.00 95.69 571 SER A C 1
ATOM 4566 O O . SER A 1 571 ? -7.502 -5.759 30.991 1.00 95.69 571 SER A O 1
ATOM 4568 N N . ASP A 1 572 ? -7.300 -7.905 31.608 1.00 93.50 572 ASP A N 1
ATOM 4569 C CA . ASP A 1 572 ? -7.157 -8.444 30.240 1.00 93.50 572 ASP A CA 1
ATOM 4570 C C . ASP A 1 572 ? -8.383 -8.178 29.348 1.00 93.50 572 ASP A C 1
ATOM 4572 O O . ASP A 1 572 ? -8.348 -8.369 28.133 1.00 93.50 572 ASP A O 1
ATOM 4576 N N . ARG A 1 573 ? -9.504 -7.756 29.944 1.00 94.81 573 ARG A N 1
ATOM 4577 C CA . ARG A 1 573 ? -10.700 -7.355 29.203 1.00 94.81 573 ARG A CA 1
ATOM 4578 C C . ARG A 1 573 ? -10.585 -5.978 28.572 1.00 94.81 573 ARG A C 1
ATOM 4580 O O . ARG A 1 573 ? -11.367 -5.702 27.663 1.00 94.81 573 ARG A O 1
ATOM 4587 N N . HIS A 1 574 ? -9.710 -5.116 29.087 1.00 97.88 574 HIS A N 1
ATOM 4588 C CA . HIS A 1 574 ? -9.610 -3.734 28.642 1.00 97.88 574 HIS A CA 1
ATOM 4589 C C . HIS A 1 574 ? -9.189 -3.688 27.178 1.00 97.88 574 HIS A C 1
ATOM 4591 O O . HIS A 1 574 ? -8.144 -4.211 26.797 1.00 97.88 574 HIS A O 1
ATOM 4597 N N . ARG A 1 575 ? -10.018 -3.053 26.350 1.00 97.81 575 ARG A N 1
ATOM 4598 C CA . ARG A 1 575 ? -9.715 -2.805 24.942 1.00 97.81 575 ARG A CA 1
ATOM 4599 C C . ARG A 1 575 ? -9.209 -1.383 24.801 1.00 97.81 575 ARG A C 1
ATOM 4601 O O . ARG A 1 575 ? -9.929 -0.435 25.112 1.00 97.81 575 ARG A O 1
ATOM 4608 N N . TRP A 1 576 ? -7.977 -1.266 24.334 1.00 98.44 576 TRP A N 1
ATOM 4609 C CA . TRP A 1 576 ? -7.278 -0.004 24.170 1.00 98.44 576 TRP A CA 1
ATOM 4610 C C . TRP A 1 576 ? -7.088 0.308 22.697 1.00 98.44 576 TRP A C 1
ATOM 4612 O O . TRP A 1 576 ? -6.772 -0.587 21.914 1.00 98.44 576 TRP A O 1
ATOM 4622 N N . TYR A 1 577 ? -7.245 1.579 22.350 1.00 98.25 577 TYR A N 1
ATOM 4623 C CA . TYR A 1 577 ? -7.109 2.088 20.995 1.00 98.25 577 TYR A CA 1
ATOM 4624 C C . TYR A 1 577 ? -6.208 3.317 20.972 1.00 98.25 577 TYR A C 1
ATOM 4626 O O . TYR A 1 577 ? -6.154 4.068 21.942 1.00 98.25 577 TYR A O 1
ATOM 4634 N N . TYR A 1 578 ? -5.506 3.533 19.869 1.00 97.44 578 TYR A N 1
ATOM 4635 C CA . TYR A 1 578 ? -4.796 4.774 19.572 1.00 97.44 578 TYR A CA 1
ATOM 4636 C C . TYR A 1 578 ? -4.917 5.065 18.081 1.00 97.44 578 TYR A C 1
ATOM 4638 O O . TYR A 1 578 ? -5.153 4.154 17.297 1.00 97.44 578 TYR A O 1
ATOM 4646 N N . LEU A 1 579 ? -4.743 6.318 17.676 1.00 95.62 579 LEU A N 1
ATOM 4647 C CA . LEU A 1 579 ? -4.750 6.674 16.263 1.00 95.62 579 LEU A CA 1
ATOM 4648 C C . LEU A 1 579 ? -3.306 6.706 15.739 1.00 95.62 579 LEU A C 1
ATOM 4650 O O . LEU A 1 579 ? -2.540 7.604 16.109 1.00 95.62 579 LEU A O 1
ATOM 4654 N N . ASP A 1 580 ? -2.905 5.718 14.923 1.00 94.00 580 ASP A N 1
ATOM 4655 C CA . ASP A 1 580 ? -1.525 5.645 14.420 1.00 94.00 580 ASP A CA 1
ATOM 4656 C C . ASP A 1 580 ? -1.181 6.873 13.586 1.00 94.00 580 ASP A C 1
ATOM 4658 O O . ASP A 1 580 ? -1.913 7.230 12.665 1.00 94.00 580 ASP A O 1
ATOM 4662 N N . ARG A 1 581 ? -0.043 7.511 13.882 1.00 92.94 581 ARG A N 1
ATOM 4663 C CA . ARG A 1 581 ? 0.427 8.718 13.185 1.00 92.94 581 ARG A CA 1
ATOM 4664 C C . ARG A 1 581 ? -0.586 9.866 13.189 1.00 92.94 581 ARG A C 1
ATOM 4666 O O . ARG A 1 581 ? -0.709 10.547 12.179 1.00 92.94 581 ARG A O 1
ATOM 4673 N N . GLN A 1 582 ? -1.312 10.069 14.292 1.00 97.19 582 GLN A N 1
ATOM 4674 C CA . GLN A 1 582 ? -2.306 11.142 14.404 1.00 97.19 582 GLN A CA 1
ATOM 4675 C C . GLN A 1 582 ? -1.731 12.500 13.974 1.00 97.19 582 GLN A C 1
ATOM 4677 O O . GLN A 1 582 ? -0.688 12.931 14.481 1.00 97.19 582 GLN A O 1
ATOM 4682 N N . GLU A 1 583 ? -2.403 13.140 13.022 1.00 96.38 583 GLU A N 1
ATOM 4683 C CA . GLU A 1 583 ? -1.981 14.385 12.385 1.00 96.38 583 GLU A CA 1
ATOM 4684 C C . GLU A 1 583 ? -2.514 15.614 13.143 1.00 96.38 583 GLU A C 1
ATOM 4686 O O . GLU A 1 583 ? -3.464 15.536 13.924 1.00 96.38 583 GLU A O 1
ATOM 4691 N N . THR A 1 584 ? -1.917 16.788 12.910 1.00 96.56 584 THR A N 1
ATOM 4692 C CA . THR A 1 584 ? -2.342 18.040 13.570 1.00 96.56 584 THR A CA 1
ATOM 4693 C C . THR A 1 584 ? -3.770 18.441 13.201 1.00 96.56 584 THR A C 1
ATOM 4695 O O . THR A 1 584 ? -4.393 19.165 13.965 1.00 96.56 584 THR A O 1
ATOM 4698 N N . ASN A 1 585 ? -4.313 17.985 12.067 1.00 96.19 585 ASN A N 1
ATOM 4699 C CA . ASN A 1 585 ? -5.699 18.215 11.636 1.00 96.19 585 ASN A CA 1
ATOM 4700 C C . ASN A 1 585 ? -6.695 17.176 12.189 1.00 96.19 585 ASN A C 1
ATOM 4702 O O . ASN A 1 585 ? -7.827 17.115 11.718 1.00 96.19 585 ASN A O 1
ATOM 4706 N N . GLU A 1 586 ? -6.299 16.376 13.177 1.00 97.50 586 GLU A N 1
ATOM 4707 C CA . GLU A 1 586 ? -7.124 15.335 13.792 1.00 97.50 586 GLU A CA 1
ATOM 4708 C C . GLU A 1 586 ? -7.193 15.548 15.306 1.00 97.50 586 GLU A C 1
ATOM 4710 O O . GLU A 1 586 ? -6.197 15.892 15.948 1.00 97.50 586 GLU A O 1
ATOM 4715 N N . VAL A 1 587 ? -8.357 15.302 15.905 1.00 98.12 587 VAL A N 1
ATOM 4716 C CA . VAL A 1 587 ? -8.545 15.395 17.358 1.00 98.12 587 VAL A CA 1
ATOM 4717 C C . VAL A 1 587 ? -9.132 14.126 17.942 1.00 98.12 587 VAL A C 1
ATOM 4719 O O . VAL A 1 587 ? -9.918 13.427 17.305 1.00 98.12 587 VAL A O 1
ATOM 4722 N N . THR A 1 588 ? -8.785 13.877 19.199 1.00 98.62 588 THR A N 1
ATOM 4723 C CA . THR A 1 588 ? -9.386 12.830 20.022 1.00 98.62 588 THR A CA 1
ATOM 4724 C C . THR A 1 588 ? -10.272 13.496 21.066 1.00 98.62 588 THR A C 1
ATOM 4726 O O . THR A 1 588 ? -9.792 14.247 21.917 1.00 98.62 588 THR A O 1
ATOM 4729 N N . LEU A 1 589 ? -11.574 13.236 20.998 1.00 98.56 589 LEU A N 1
ATOM 4730 C CA . LEU A 1 589 ? -12.533 13.625 22.024 1.00 98.56 589 LEU A CA 1
ATOM 4731 C C . LEU A 1 589 ? -12.545 12.557 23.112 1.00 98.56 589 LEU A C 1
ATOM 4733 O O . LEU A 1 589 ? -12.702 11.377 22.812 1.00 98.56 589 LEU A O 1
ATOM 4737 N N . ILE A 1 590 ? -12.416 12.966 24.370 1.00 98.44 590 ILE A N 1
ATOM 4738 C CA . ILE A 1 590 ? -12.338 12.065 25.522 1.00 98.44 590 ILE A CA 1
ATOM 4739 C C . ILE A 1 590 ? -13.430 12.466 26.506 1.00 98.44 590 ILE A C 1
ATOM 4741 O O . ILE A 1 590 ? -13.406 13.564 27.065 1.00 98.44 590 ILE A O 1
ATOM 4745 N N . LYS A 1 591 ? -14.402 11.586 26.742 1.00 98.06 591 LYS A N 1
ATOM 4746 C CA . LYS A 1 591 ? -15.421 11.803 27.767 1.00 98.06 591 LYS A CA 1
ATOM 4747 C C . LYS A 1 591 ? -14.792 11.597 29.136 1.00 98.06 591 LYS A C 1
ATOM 4749 O O . LYS A 1 591 ? -14.375 10.495 29.472 1.00 98.06 591 LYS A O 1
ATOM 4754 N N . ILE A 1 592 ? -14.766 12.643 29.948 1.00 97.88 592 ILE A N 1
ATOM 4755 C CA . ILE A 1 592 ? -14.282 12.558 31.325 1.00 97.88 592 ILE A CA 1
ATOM 4756 C C . ILE A 1 592 ? -15.423 12.196 32.272 1.00 97.88 592 ILE A C 1
ATOM 4758 O O . ILE A 1 592 ? -15.244 11.394 33.185 1.00 97.88 592 ILE A O 1
ATOM 4762 N N . TRP A 1 593 ? -16.604 12.772 32.046 1.00 97.19 593 TRP A N 1
ATOM 4763 C CA . TRP A 1 593 ? -17.776 12.521 32.876 1.00 97.19 593 TRP A CA 1
ATOM 4764 C C . TRP A 1 593 ? -19.089 12.788 32.129 1.00 97.19 593 TRP A C 1
ATOM 4766 O O . TRP A 1 593 ? -19.136 13.629 31.231 1.00 97.19 593 TRP A O 1
ATOM 4776 N N . ASP A 1 594 ? -20.164 12.107 32.531 1.00 97.00 594 ASP A N 1
ATOM 4777 C CA . ASP A 1 594 ? -21.526 12.319 32.036 1.00 97.00 594 ASP A CA 1
ATOM 4778 C C . ASP A 1 594 ? -22.552 12.105 33.156 1.00 97.00 594 ASP A C 1
ATOM 4780 O O . ASP A 1 594 ? -22.551 11.069 33.823 1.00 97.00 594 ASP A O 1
ATOM 4784 N N . SER A 1 595 ? -23.422 13.094 33.353 1.00 96.00 595 SER A N 1
ATOM 4785 C CA . SER A 1 595 ? -24.481 13.098 34.377 1.00 96.00 595 SER A CA 1
ATOM 4786 C C . SER A 1 595 ? -25.647 12.156 34.082 1.00 96.00 595 SER A C 1
ATOM 4788 O O . SER A 1 595 ? -26.359 11.763 35.006 1.00 96.00 595 SER A O 1
ATOM 4790 N N . ARG A 1 596 ? -25.880 11.789 32.814 1.00 92.88 596 ARG A N 1
ATOM 4791 C CA . ARG A 1 596 ? -27.003 10.913 32.454 1.00 92.88 596 ARG A CA 1
ATOM 4792 C C . ARG A 1 596 ? -26.828 9.562 33.148 1.00 92.88 596 ARG A C 1
ATOM 4794 O O . ARG A 1 596 ? -25.731 9.023 33.113 1.00 92.88 596 ARG A O 1
ATOM 4801 N N . ALA A 1 597 ? -27.882 8.991 33.732 1.00 79.38 597 ALA A N 1
ATOM 4802 C CA . ALA A 1 597 ? -27.775 7.796 34.581 1.00 79.38 597 ALA A CA 1
ATOM 4803 C C . ALA A 1 597 ? -27.482 6.496 33.805 1.00 79.38 597 ALA A C 1
ATOM 4805 O O . ALA A 1 597 ? -26.501 5.821 34.106 1.00 79.38 597 ALA A O 1
ATOM 4806 N N . ASP A 1 598 ? -28.212 6.205 32.724 1.00 80.81 598 ASP A N 1
ATOM 4807 C CA . ASP A 1 598 ? -28.191 4.872 32.093 1.00 80.81 598 ASP A CA 1
ATOM 4808 C C . ASP A 1 598 ? -27.901 4.887 30.586 1.00 80.81 598 ASP A C 1
ATOM 4810 O O . ASP A 1 598 ? -28.117 5.889 29.898 1.00 80.81 598 ASP A O 1
ATOM 4814 N N . GLY A 1 599 ? -27.428 3.739 30.085 1.00 79.12 599 GLY A N 1
ATOM 4815 C CA . GLY A 1 599 ? -27.370 3.406 28.655 1.00 79.12 599 GLY A CA 1
ATOM 4816 C C . GLY A 1 599 ? -26.274 4.091 27.838 1.00 79.12 599 GLY A C 1
ATOM 4817 O O . GLY A 1 599 ? -26.308 4.004 26.617 1.00 79.12 599 GLY A O 1
ATOM 4818 N N . ILE A 1 600 ? -25.329 4.771 28.488 1.00 92.44 600 ILE A N 1
ATOM 4819 C CA . ILE A 1 600 ? -24.229 5.481 27.826 1.00 92.44 600 ILE A CA 1
ATOM 4820 C C . ILE A 1 600 ? -22.910 5.291 28.576 1.00 92.44 600 ILE A C 1
ATOM 4822 O O . ILE A 1 600 ? -22.902 5.057 29.792 1.00 92.44 600 ILE A O 1
ATOM 4826 N N . SER A 1 601 ? -21.804 5.503 27.871 1.00 94.19 601 SER A N 1
ATOM 4827 C CA . SER A 1 601 ? -20.482 5.651 28.469 1.00 94.19 601 SER A CA 1
ATOM 4828 C C . SER A 1 601 ? -20.432 6.805 29.476 1.00 94.19 601 SER A C 1
ATOM 4830 O O . SER A 1 601 ? -21.046 7.862 29.289 1.00 94.19 601 SER A O 1
ATOM 4832 N N . LYS A 1 602 ? -19.685 6.597 30.565 1.00 94.19 602 LYS A N 1
ATOM 4833 C CA . LYS A 1 602 ? -19.526 7.588 31.647 1.00 94.19 602 LYS A CA 1
ATOM 4834 C C . LYS A 1 602 ? -18.184 8.291 31.640 1.00 94.19 602 LYS A C 1
ATOM 4836 O O . LYS A 1 602 ? -18.086 9.394 32.156 1.00 94.19 602 LYS A O 1
ATOM 4841 N N . PHE A 1 603 ? -17.168 7.636 31.103 1.00 95.00 603 PHE A N 1
ATOM 4842 C CA . PHE A 1 603 ? -15.785 8.081 31.124 1.00 95.00 603 PHE A CA 1
ATOM 4843 C C . PHE A 1 603 ? -15.010 7.368 30.011 1.00 95.00 603 PHE A C 1
ATOM 4845 O O . PHE A 1 603 ? -15.491 6.385 29.445 1.00 95.00 603 PHE A O 1
ATOM 4852 N N . CYS A 1 604 ? -13.786 7.815 29.772 1.00 97.38 604 CYS A N 1
ATOM 4853 C CA . CYS A 1 604 ? -12.769 7.125 29.000 1.00 97.38 604 CYS A CA 1
ATOM 4854 C C . CYS A 1 604 ? -11.450 7.207 29.766 1.00 97.38 604 CYS A C 1
ATOM 4856 O O . CYS A 1 604 ? -10.881 8.290 29.938 1.00 97.38 604 CYS A O 1
ATOM 4858 N N . ALA A 1 605 ? -10.956 6.056 30.223 1.00 97.81 605 ALA A N 1
ATOM 4859 C CA . ALA A 1 605 ? -9.601 5.992 30.749 1.00 97.81 605 ALA A CA 1
ATOM 4860 C C . ALA A 1 605 ? -8.612 6.216 29.604 1.00 97.81 605 ALA A C 1
ATOM 4862 O O . ALA A 1 605 ? -8.832 5.744 28.486 1.00 97.81 605 ALA A O 1
ATOM 4863 N N . HIS A 1 606 ? -7.544 6.953 29.867 1.00 98.00 606 HIS A N 1
ATOM 4864 C CA . HIS A 1 606 ? -6.558 7.291 28.854 1.00 98.00 606 HIS A CA 1
ATOM 4865 C C . HIS A 1 606 ? -5.165 7.435 29.463 1.00 98.00 606 HIS A C 1
ATOM 4867 O O . HIS A 1 606 ? -4.998 7.661 30.665 1.00 98.00 606 HIS A O 1
ATOM 4873 N N . ALA A 1 607 ? -4.157 7.260 28.614 1.00 95.38 607 ALA A N 1
ATOM 4874 C CA . ALA A 1 607 ? -2.756 7.485 28.939 1.00 95.38 607 ALA A CA 1
ATOM 4875 C C . ALA A 1 607 ? -1.952 7.660 27.650 1.00 95.38 607 ALA A C 1
ATOM 4877 O O . ALA A 1 607 ? -2.326 7.161 26.591 1.00 95.38 607 ALA A O 1
ATOM 4878 N N . ALA A 1 608 ? -0.815 8.338 27.733 1.00 93.69 608 ALA A N 1
ATOM 4879 C CA . ALA A 1 608 ? 0.205 8.246 26.703 1.00 93.69 608 ALA A CA 1
ATOM 4880 C C . ALA A 1 608 ? 1.015 6.956 26.883 1.00 93.69 608 ALA A C 1
ATOM 4882 O O . ALA A 1 608 ? 1.238 6.510 28.008 1.00 93.69 608 ALA A O 1
ATOM 4883 N N . PHE A 1 609 ? 1.519 6.390 25.792 1.00 92.81 609 PHE A N 1
ATOM 4884 C CA . PHE A 1 609 ? 2.437 5.253 25.852 1.00 92.81 609 PHE A CA 1
ATOM 4885 C C . PHE A 1 609 ? 3.623 5.475 24.923 1.00 92.81 609 PHE A C 1
ATOM 4887 O O . PHE A 1 609 ? 3.509 6.154 23.909 1.00 92.81 609 PHE A O 1
ATOM 4894 N N . ASN A 1 610 ? 4.769 4.886 25.257 1.00 90.06 610 ASN A N 1
ATOM 4895 C CA . ASN A 1 610 ? 5.934 4.912 24.380 1.00 90.06 610 ASN A CA 1
ATOM 4896 C C . ASN A 1 610 ? 5.737 3.899 23.245 1.00 90.06 610 ASN A C 1
ATOM 4898 O O . ASN A 1 610 ? 5.791 2.692 23.492 1.00 90.06 610 ASN A O 1
ATOM 4902 N N . HIS A 1 611 ? 5.532 4.387 22.024 1.00 91.94 611 HIS A N 1
ATOM 4903 C CA . HIS A 1 611 ? 5.333 3.568 20.837 1.00 91.94 611 HIS A CA 1
ATOM 4904 C C . HIS A 1 611 ? 6.571 2.685 20.598 1.00 91.94 611 HIS A C 1
ATOM 4906 O O . HIS A 1 611 ? 7.687 3.212 20.526 1.00 91.94 611 HIS A O 1
ATOM 4912 N N . PRO A 1 612 ? 6.422 1.349 20.505 1.00 89.56 612 PRO A N 1
ATOM 4913 C CA . PRO A 1 612 ? 7.566 0.439 20.424 1.00 89.56 612 PRO A CA 1
ATOM 4914 C C . PRO A 1 612 ? 8.385 0.643 19.144 1.00 89.56 612 PRO A C 1
ATOM 4916 O O . PRO A 1 612 ? 9.607 0.533 19.184 1.00 89.56 612 PRO A O 1
ATOM 4919 N N . ASP A 1 613 ? 7.724 1.031 18.051 1.00 86.25 613 ASP A N 1
ATOM 4920 C CA . ASP A 1 613 ? 8.363 1.262 16.747 1.00 86.25 613 ASP A CA 1
ATOM 4921 C C . ASP A 1 613 ? 8.746 2.732 16.493 1.00 86.25 613 ASP A C 1
ATOM 4923 O O . ASP A 1 613 ? 8.948 3.134 15.345 1.00 86.25 613 ASP A O 1
ATOM 4927 N N . ALA A 1 614 ? 8.799 3.564 17.539 1.00 84.75 614 ALA A N 1
ATOM 4928 C CA . ALA A 1 614 ? 9.198 4.961 17.401 1.00 84.75 614 ALA A CA 1
ATOM 4929 C C . ALA A 1 614 ? 10.640 5.065 16.847 1.00 84.75 614 ALA A C 1
ATOM 4931 O O . ALA A 1 614 ? 11.554 4.489 17.448 1.00 84.75 614 ALA A O 1
ATOM 4932 N N . PRO A 1 615 ? 10.884 5.802 15.741 1.00 79.75 615 PRO A N 1
ATOM 4933 C CA . PRO A 1 615 ? 12.236 6.032 15.231 1.00 79.75 615 PRO A CA 1
ATOM 4934 C C . PRO A 1 615 ? 13.141 6.705 16.270 1.00 79.75 615 PRO A C 1
ATOM 4936 O O . PRO A 1 615 ? 12.674 7.485 17.099 1.00 79.75 615 PRO A O 1
ATOM 4939 N N . LEU A 1 616 ? 14.450 6.446 16.214 1.00 76.06 616 LEU A N 1
ATOM 4940 C CA . LEU A 1 616 ? 15.413 7.052 17.147 1.00 76.06 616 LEU A CA 1
ATOM 4941 C C . LEU A 1 616 ? 15.535 8.575 16.979 1.00 76.06 616 LEU A C 1
ATOM 4943 O O . LEU A 1 616 ? 15.864 9.269 17.937 1.00 76.06 616 LEU A O 1
ATOM 4947 N N . ASP A 1 617 ? 15.269 9.080 15.776 1.00 82.31 617 ASP A N 1
ATOM 4948 C CA . ASP A 1 617 ? 15.340 10.486 15.369 1.00 82.31 617 ASP A CA 1
ATOM 4949 C C . ASP A 1 617 ? 13.966 11.177 15.331 1.00 82.31 617 ASP A C 1
ATOM 4951 O O . ASP A 1 617 ? 13.826 12.265 14.774 1.00 82.31 617 ASP A O 1
ATOM 4955 N N . VAL A 1 618 ? 12.940 10.551 15.915 1.00 85.50 618 VAL A N 1
ATOM 4956 C CA . VAL A 1 618 ? 11.577 11.085 15.928 1.00 85.50 618 VAL A CA 1
ATOM 4957 C C . VAL A 1 618 ? 11.497 12.418 16.676 1.00 85.50 618 VAL A C 1
ATOM 4959 O O . VAL A 1 618 ? 12.030 12.570 17.779 1.00 85.50 618 VAL A O 1
ATOM 4962 N N . GLU A 1 619 ? 10.787 13.380 16.088 1.00 88.56 619 GLU A N 1
ATOM 4963 C CA . GLU A 1 619 ? 10.482 14.636 16.762 1.00 88.56 619 GLU A CA 1
ATOM 4964 C C . GLU A 1 619 ? 9.619 14.361 18.010 1.00 88.56 619 GLU A C 1
ATOM 4966 O O . GLU A 1 619 ? 8.608 13.660 17.905 1.00 88.56 619 GLU A O 1
ATOM 4971 N N . PRO A 1 620 ? 9.991 14.873 19.198 1.00 90.25 620 PRO A N 1
ATOM 4972 C CA . PRO A 1 620 ? 9.211 14.650 20.407 1.00 90.25 620 PRO A CA 1
ATOM 4973 C C . PRO A 1 620 ? 7.801 15.235 20.289 1.00 90.25 620 PRO A C 1
ATOM 4975 O O . PRO A 1 620 ? 7.644 16.407 19.944 1.00 90.25 620 PRO A O 1
ATOM 4978 N N . ARG A 1 621 ? 6.775 14.450 20.637 1.00 92.00 621 ARG A N 1
ATOM 4979 C CA . ARG A 1 621 ? 5.377 14.907 20.592 1.00 92.00 621 ARG A CA 1
ATOM 4980 C C . ARG A 1 621 ? 5.141 16.212 21.354 1.00 92.00 621 ARG A C 1
ATOM 4982 O O . ARG A 1 621 ? 5.432 16.310 22.549 1.00 92.00 621 ARG A O 1
ATOM 4989 N N . GLU A 1 622 ? 4.446 17.131 20.702 1.00 93.38 622 GLU A N 1
ATOM 4990 C CA . GLU A 1 622 ? 3.763 18.291 21.263 1.00 93.38 622 GLU A CA 1
ATOM 4991 C C . GLU A 1 622 ? 2.251 18.127 21.086 1.00 93.38 622 GLU A C 1
ATOM 4993 O O . GLU A 1 622 ? 1.769 17.661 20.055 1.00 93.38 622 GLU A O 1
ATOM 4998 N N . SER A 1 623 ? 1.478 18.491 22.103 1.00 94.75 623 SER A N 1
ATOM 4999 C CA . SER A 1 623 ? 0.021 18.335 22.095 1.00 94.75 623 SER A CA 1
ATOM 5000 C C . SER A 1 623 ? -0.645 19.362 22.998 1.00 94.75 623 SER A C 1
ATOM 5002 O O . SER A 1 623 ? -0.035 19.811 23.970 1.00 94.75 623 SER A O 1
ATOM 5004 N N . VAL A 1 624 ? -1.905 19.678 22.716 1.00 94.81 624 VAL A N 1
ATOM 5005 C CA . VAL A 1 624 ? -2.778 20.456 23.596 1.00 94.81 624 VAL A CA 1
ATOM 5006 C C . VAL A 1 624 ? -4.012 19.641 23.958 1.00 94.81 624 VAL A C 1
ATOM 5008 O O . VAL A 1 624 ? -4.546 18.895 23.141 1.00 94.81 624 VAL A O 1
ATOM 5011 N N . GLU A 1 625 ? -4.476 19.810 25.187 1.00 95.38 625 GLU A N 1
ATOM 5012 C CA . GLU A 1 625 ? -5.745 19.284 25.664 1.00 95.38 625 GLU A CA 1
ATOM 5013 C C . GLU A 1 625 ? -6.605 20.430 26.191 1.00 95.38 625 GLU A C 1
ATOM 5015 O O . GLU A 1 625 ? -6.153 21.188 27.051 1.00 95.38 625 GLU A O 1
ATOM 5020 N N . VAL A 1 626 ? -7.824 20.569 25.672 1.00 97.31 626 VAL A N 1
ATOM 5021 C CA . VAL A 1 626 ? -8.792 21.600 26.078 1.00 97.31 626 VAL A CA 1
ATOM 5022 C C . VAL A 1 626 ? -9.939 20.948 26.835 1.00 97.31 626 VAL A C 1
ATOM 5024 O O . VAL A 1 626 ? -10.540 20.000 26.334 1.00 97.31 626 VAL A O 1
ATOM 5027 N N . ARG A 1 627 ? -10.260 21.452 28.029 1.00 97.94 627 ARG A N 1
ATOM 5028 C CA . ARG A 1 627 ? -11.275 20.866 28.916 1.00 97.94 627 ARG A CA 1
ATOM 5029 C C . ARG A 1 627 ? -12.576 21.650 28.849 1.00 97.94 627 ARG A C 1
ATOM 5031 O O . ARG A 1 627 ? -12.602 22.851 29.133 1.00 97.94 627 ARG A O 1
ATOM 5038 N N . CYS A 1 628 ? -13.651 20.951 28.500 1.00 98.38 628 CYS A N 1
ATOM 5039 C CA . CYS A 1 628 ? -14.954 21.543 28.232 1.00 98.38 628 CYS A CA 1
ATOM 5040 C C . CYS A 1 628 ? -16.019 20.966 29.168 1.00 98.38 628 CYS A C 1
ATOM 5042 O O . CYS A 1 628 ? -16.154 19.747 29.275 1.00 98.38 628 CYS A O 1
ATOM 5044 N N . LEU A 1 629 ? -16.827 21.828 29.785 1.00 98.31 629 LEU A N 1
ATOM 5045 C CA . LEU A 1 629 ? -18.150 21.450 30.287 1.00 98.31 629 LEU A CA 1
ATOM 5046 C C . LEU A 1 629 ? -19.155 21.611 29.149 1.00 98.31 629 LEU A C 1
ATOM 5048 O O . LEU A 1 629 ? -19.146 22.620 28.445 1.00 98.31 629 LEU A O 1
ATOM 5052 N N . VAL A 1 630 ? -20.014 20.619 28.977 1.00 98.00 630 VAL A N 1
ATOM 5053 C CA . VAL A 1 630 ? -20.929 20.493 27.843 1.00 98.00 630 VAL A CA 1
ATOM 5054 C C . VAL A 1 630 ? -22.339 20.383 28.399 1.00 98.00 630 VAL A C 1
ATOM 5056 O O . VAL A 1 630 ? -22.685 19.385 29.030 1.00 98.00 630 VAL A O 1
ATOM 5059 N N . ILE A 1 631 ? -23.126 21.439 28.219 1.00 97.12 631 ILE A N 1
ATOM 5060 C CA . ILE A 1 631 ? -24.461 21.581 28.801 1.00 97.12 631 ILE A CA 1
ATOM 5061 C C . ILE A 1 631 ? -25.478 21.453 27.674 1.00 97.12 631 ILE A C 1
ATOM 5063 O O . ILE A 1 631 ? -25.458 22.247 26.728 1.00 97.12 631 ILE A O 1
ATOM 5067 N N . HIS A 1 632 ? -26.350 20.453 27.792 1.00 94.38 632 HIS A N 1
ATOM 5068 C CA . HIS A 1 632 ? -27.416 20.172 26.834 1.00 94.38 632 HIS A CA 1
ATOM 5069 C C . HIS A 1 632 ? -28.650 21.041 27.069 1.00 94.38 632 HIS A C 1
ATOM 5071 O O . HIS A 1 632 ? -28.891 21.482 28.222 1.00 94.38 632 HIS A O 1
#

Secondary structure (DSSP, 8-state):
-HHHHHHHHHHTTHHHHGGGS-EEHHHHHHHTT--HHHHHHHHHHHHHTTSEEEETTTTEEEE-HHHHTT-TT-TT-HHHHHHHIIIIIHHHGGGHHHHTSTT--S-HHHHHHT----HHHHHHHTT-HHHHHHHHHHHHHHHHHHHHHHS-GGGGTTSEEEEET-TTSHHHHHHHHH-TT-EEEEEE-HHHHHHHHHHHHSTT-TTGGGGGGS-GGGEEE--TTT----BSEEEEES-GGGS-HHHHHHHHHHHHHHB---TT-EEEEEEPEE--TGGGHHHHHHHHHHHHHHS---EEHHHHHHHHHHTTEEEEEEEEPTT-SSEEEEEEE-PPPTT-----S-----S-SEEEEEEEEEPP--STT-S-EEEEEEPTT--SBSS-EEEEEEEEEE-GGGGGG--HHHHSEEEEE----HHHHHHHHSS-HHHHHHHTHHHHHHHHHHHH--SEEEEEEEEEEE--TTS-TT--TT--SPPP-B-EES--HHHHHHHHHHHS-TTS-HHHHTTS-EEEEEEEEESSSSP-SSPEEEE-GGG--GGGEEEEEEEEETTEEEEEEEEEB--TT--EEE-TT--TTEEEEEEEEE---SSS-----EEE---TT--TTPPPPEEEEEEEEEE-

Foldseek 3Di:
DLLVLVLVCLLLVVLQVQVVHWDALVRSCVSSVHDSVVNCVSVVSCVVVVQWPADPVVNIIHGDPNSNCCHCPRQLNCVLCSNCCSPLVVQLLVQVVVCPDPPHPDFSNCRSVVHPDALVVVCVVVVNVVSVVVNVVSQLVQQQVLVQPFDPCVLCLQWEEEEEQCFLPSNVLSNCVVRVNYAYAYEDAPVRLVNNCCQCPPPPHVSVVRSVRYDNPSSHHDDLLVADAATQEYEYEPDLQLDDLVSSLSSLLRNLVRYDDDPRRKYKYWAAAADDDPVRPLQVVVQSSSSSRRNGGHYHPVSVQFSQFLRQWHQPDWTDGPSHRTTTGITDGNDDDPPDDDDDRGDTDDDPQKFWFKFKAWDQDPCPVPFWAAEDAAAPPDDRTPTDIDIDTDIAGACQRVQQVDACFFFQKHKDQADDDVQQLVLVVDPDPVSVVVGPVVSVFVVCCVRVVFPDKFFDDKDKAWDDPPDDPQDCPPVPRHFFRFWWQAADPFQVLVVQVVGDDPPDDSVVLLVFKKWKKKKKFWSDWQDQFWFKKKWGQVQDDPSFKTWYFYHYYHRRTPHIIIGGDDDPSIHMYTHHRGGRSMIMMGTRAMSDDDDTRGGITMGITTGPPRDPPDRIIMMMMIMMIGGD

pLDDT: mean 91.14, std 11.36, range [29.2, 98.75]

Mean predicted aligned error: 15.91 Å

Nearest PDB structures (foldseek):
  7enb-assembly1_A  TM=9.241E-01  e=2.248E-33  Aspergillus novofumigatus IBT 16806
  7emz-assembly1_A  TM=9.172E-01  e=9.023E-33  Aspergillus novofumigatus IBT 16806
  7de2-assembly2_B  TM=9.267E-01  e=2.558E-32  Aspergillus novofumigatus IBT 16806
  7emz-assembly2_B  TM=9.337E-01  e=3.225E-32  Aspergillus novofumigatus IBT 16806
  7enb-assembly2_B  TM=9.265E-01  e=6.098E-32  Aspergillus novofumigatus IBT 16806

Radius of gyration: 34.72 Å; Cα contacts (8 Å, |Δi|>4): 1243; chains: 1; bounding box: 76×68×107 Å

Solvent-accessible surface area (backbone atoms only — not comparable to full-atom values): 33331 Å² total; per-residue (Å²): 109,70,56,55,36,51,35,50,40,57,76,45,39,45,45,56,63,26,70,83,44,69,40,35,60,66,55,50,18,61,77,46,76,46,57,49,75,59,50,48,54,36,50,53,55,39,35,76,70,62,35,31,44,71,41,82,90,73,50,25,36,29,62,37,84,59,26,50,45,44,19,88,82,31,87,50,33,52,40,44,45,40,70,41,48,47,41,64,51,49,53,21,53,69,11,42,82,64,31,73,38,94,92,44,86,52,28,9,29,26,56,56,68,71,47,88,62,52,52,70,57,49,28,53,79,69,66,42,46,68,60,53,52,55,29,54,52,23,52,49,65,54,22,43,65,18,60,65,68,55,46,78,54,78,75,48,29,77,39,46,39,32,24,43,62,36,58,64,35,67,64,60,49,52,49,38,68,74,31,78,66,21,32,42,30,34,38,24,47,61,79,42,34,54,50,23,48,41,23,29,69,34,95,87,22,88,39,37,93,50,22,90,39,34,51,80,81,35,54,34,66,50,48,56,85,78,53,44,82,71,37,46,25,36,36,38,51,79,54,59,39,57,33,50,71,72,56,34,38,50,35,48,35,33,47,54,71,24,48,43,98,54,101,66,29,32,39,39,36,37,40,43,58,44,47,75,72,82,86,16,52,65,33,52,51,50,23,53,48,26,29,23,54,63,52,11,36,58,41,33,66,68,55,49,41,41,48,27,20,37,32,49,26,40,67,74,48,76,37,78,23,58,81,31,79,36,27,42,37,35,28,32,71,62,77,76,67,93,90,65,80,89,72,75,94,71,54,57,66,78,68,78,63,47,48,69,33,62,40,30,20,40,46,90,80,85,54,87,84,51,66,48,38,45,38,49,71,48,35,93,95,48,71,49,48,84,68,58,79,38,79,39,83,39,67,34,28,45,30,64,72,52,36,83,74,41,40,49,55,57,27,2,29,27,55,43,86,52,77,72,56,69,70,47,53,51,32,64,73,46,90,49,66,65,50,30,56,71,59,42,45,60,56,51,43,53,51,51,28,70,74,69,70,30,80,45,68,45,76,81,51,71,48,69,30,44,51,58,87,90,49,61,98,83,61,58,93,80,74,69,37,50,72,53,40,52,42,28,24,87,28,25,73,72,24,44,55,53,51,48,62,73,68,55,59,92,91,58,59,59,72,64,53,61,75,45,48,37,36,30,40,33,45,33,31,36,70,57,40,58,34,58,39,55,45,60,36,41,32,36,33,81,39,58,55,80,89,37,55,41,61,24,39,30,31,35,43,86,76,46,78,77,47,26,24,26,35,29,39,80,56,96,60,54,44,32,31,27,54,69,51,39,35,48,42,32,34,40,39,36,26,34,35,46,63,64,88,75,97,54,34,47,31,24,44,33,27,25,36,62,43,78,84,35,60,97,84,57,76,65,42,33,31,38,36,37,40,30,40,36,35,86

Sequence (632 aa):
MTTKALCAAVELNIPDLLASGPMTLSQLASECNGRPDRLGQVMRTLRNNGIFSYDAETDNYQNNSASTLLLSSHWTQWRNWIELYGNEFYDMARGIPASCKNDVSRCPAQVNYDTDDTMFKYFTDRGWMPKFHKTLSGGAVAQAPGIIQDYPWEEVATSTVLDIGGGGGGLIASLLREHKTMKGAILEVPRVIEQARFNFHSPEGQYRDVGHQIPPESLIEGDFFEEVPPSDVYTIKWCLHDWDDQKASQILTNIRRAITETPHSRLVILESVLKDGHMGRVSRYADLNMMVAVGGKERDEKQWRQLADETGWNLRAIYHLRNSWPCALELVPIWPLKGTPLASPHVASARPRYVVAHMRFLEPWDGVRGNPYVRIDPAPGFDRMNFEWQDHAVTIQDARPTMRDFELDIHGFAYIEDAISQDVVDALRGSDKSAVKALYYPHVEDLVKRISGARRIIIFDHTQRKRRLDLGKTQNDDGKEQPATMVHCDQSAKGAIRRLRMNIDESEDAEELLRGRVQMINVWRPLNGPVRDWPLATMDYQSAKPSDMYPCDLLKGEYEERGQTATFTYSDRHRWYYLDRQETNEVTLIKIWDSRADGISKFCAHAAFNHPDAPLDVEPRESVEVRCLVIH